Protein AF-A0A354RC88-F1 (afdb_monomer_lite)

Sequence (499 aa):
FDESSQEIVVHFLDHSRRLIETTRISVKNSQYEKLLQALDPWVTNQDKSIDALALQVFMEQLELGNSYEEGVNLALQKAILFARSFLTEVNLSSSLPSANTWKASNLVQEFSENPYAYEFGMMLARYGALGDKSSNNEKDSVVDIGLRIIDLLGGREKLNDQNHLNEILQQSAKPGDSFNGLVLDGELLGTRSANLSEEDAENLDLQVDRVVGLLGANVNISANAELDPSTLAESDTTQVFAIAAAKDVMIKGDLDFKNSQDSDQAIAIGAADDIHFRSKSVYDYFDSEFAGKYLDSVSDPIFLSESPHQPAQSPTPITITNNGSDFGIGSYDRLELIDLDISTKGNLAIGSLDELKILSTRFDESKEFSNENLESVLDLNTLSAGTDGQDDRVFLYAHNRIAANGLGFGKDVREIYMDAITIDLKNVKFPDASQVLLKSKDGYPTFGESARQIGKVNFIKNVYHGKDALNQSFFSNDPTMRNSNKSVDGTSAVRIRPH

Foldseek 3Di:
DDPVQQWDWDFDADPVRHTDDIDIGHLVRLPLVVLLVVCVPPDDPLLSNLLSLLSSLLSVCVVVVDADPVGPVVLSVLLSVVLCLFAAEAEAFAEQDPSQKDWLVVLLVSCLVRLCVQSNLLSLQVSLLLHPDPDVDPCPRSSNLSQVVCVLLPHSPPSNPSVSSVVVVQDDDAQQDGGNNDGRHLLSVQGHRDPDDPVRVVVVDDRFPIEMERHYQEYEYDAPGEYECLVVDDPPGQYEYEHEHSAEYEAQAAYEYDDPVLDQYEYEYEHSAEYYYNDPDPVVFFPPCCCVVAPVDPVNCCQQPLDDDATPDAGDAGEYEYAHAEYYYEYAAEYEAENYEYEYAAEYEYGYSAEYHADYNPFGSVDADALVCLVPGQPAHEYEHHDPPDAHEYHAGYAAEYGHARYEYDQNHAEYEYAYQEYGDHQYEAHQQHAYEYEHAVQAEDEASVGDDGRYYYNHYNYYYHRHDPDLQQFDPPPRSQFGPDDHPNGGSYGTYHD

Structure (mmCIF, N/CA/C/O backbone):
data_AF-A0A354RC88-F1
#
_entry.id   AF-A0A354RC88-F1
#
loop_
_atom_site.group_PDB
_atom_site.id
_atom_site.type_symbol
_atom_site.label_atom_id
_atom_site.label_alt_id
_atom_site.label_comp_id
_atom_site.label_asym_id
_atom_site.label_entity_id
_atom_site.label_seq_id
_atom_site.pdbx_PDB_ins_code
_atom_site.Cartn_x
_atom_site.Cartn_y
_atom_site.Cartn_z
_atom_site.occupancy
_atom_site.B_iso_or_equiv
_atom_site.auth_seq_id
_atom_site.auth_comp_id
_atom_site.auth_asym_id
_atom_site.auth_atom_id
_atom_site.pdbx_PDB_model_num
ATOM 1 N N . PHE A 1 1 ? -19.527 -11.555 36.142 1.00 83.75 1 PHE A N 1
ATOM 2 C CA . PHE A 1 1 ? -18.491 -12.474 36.648 1.00 83.75 1 PHE A CA 1
ATOM 3 C C . PHE A 1 1 ? -18.832 -12.839 38.082 1.00 83.75 1 PHE A C 1
ATOM 5 O O . PHE A 1 1 ? -19.175 -11.949 38.850 1.00 83.75 1 PHE A O 1
ATOM 12 N N . ASP A 1 2 ? -18.826 -14.125 38.406 1.00 84.62 2 ASP A N 1
ATOM 13 C CA . ASP A 1 2 ? -18.976 -14.641 39.763 1.00 84.62 2 ASP A CA 1
ATOM 14 C C . ASP A 1 2 ? -17.600 -15.102 40.255 1.00 84.62 2 ASP A C 1
ATOM 16 O O . ASP A 1 2 ? -17.079 -16.123 39.808 1.00 84.62 2 ASP A O 1
ATOM 20 N N . GLU A 1 3 ? -17.006 -14.327 41.163 1.00 81.12 3 GLU A N 1
ATOM 21 C CA . GLU A 1 3 ? -15.675 -14.588 41.725 1.00 81.12 3 GLU A CA 1
ATOM 22 C C . GLU A 1 3 ? -15.603 -15.912 42.492 1.00 81.12 3 GLU A C 1
ATOM 24 O O . GLU A 1 3 ? -14.545 -16.541 42.545 1.00 81.12 3 GLU A O 1
ATOM 29 N N . SER A 1 4 ? -16.717 -16.355 43.083 1.00 85.19 4 SER A N 1
ATOM 30 C CA . SER A 1 4 ? -16.740 -17.558 43.918 1.00 85.19 4 SER A CA 1
ATOM 31 C C . SER A 1 4 ? -16.666 -18.837 43.088 1.00 85.19 4 SER A C 1
ATOM 33 O O . SER A 1 4 ? -15.975 -19.785 43.461 1.00 85.19 4 SER A O 1
ATOM 35 N N . SER A 1 5 ? -17.356 -18.848 41.948 1.00 87.06 5 SER A N 1
ATOM 36 C CA . SER A 1 5 ? -17.386 -19.970 41.009 1.00 87.06 5 SER A CA 1
ATOM 37 C C . SER A 1 5 ? -16.371 -19.823 39.873 1.00 87.06 5 SER A C 1
ATOM 39 O O . SER A 1 5 ? -16.083 -20.808 39.195 1.00 87.06 5 SER A O 1
ATOM 41 N N . GLN A 1 6 ? -15.783 -18.632 39.697 1.00 88.31 6 GLN A N 1
ATOM 42 C CA . GLN A 1 6 ? -14.921 -18.280 38.564 1.00 88.31 6 GLN A CA 1
ATOM 43 C C . GLN A 1 6 ? -15.647 -18.486 37.220 1.00 88.31 6 GLN A C 1
ATOM 45 O O . GLN A 1 6 ? -15.114 -19.060 36.265 1.00 88.31 6 GLN A O 1
ATOM 50 N N . GLU A 1 7 ? -16.898 -18.022 37.154 1.00 88.88 7 GLU A N 1
ATOM 51 C CA . GLU A 1 7 ? -17.767 -18.158 35.982 1.00 88.88 7 GLU A CA 1
ATOM 52 C C . GLU A 1 7 ? -18.281 -16.799 35.486 1.00 88.88 7 GLU A C 1
ATOM 54 O O . GLU A 1 7 ? -18.626 -15.893 36.251 1.00 88.88 7 GLU A O 1
ATOM 59 N N . ILE A 1 8 ? -18.392 -16.655 34.168 1.00 86.50 8 ILE A N 1
ATOM 60 C CA . ILE A 1 8 ? -19.204 -15.619 33.540 1.00 86.50 8 ILE A CA 1
ATOM 61 C C . ILE A 1 8 ? -20.649 -16.107 33.501 1.00 86.50 8 ILE A C 1
ATOM 63 O O . ILE A 1 8 ? -20.954 -17.168 32.959 1.00 86.50 8 ILE A O 1
ATOM 67 N N . VAL A 1 9 ? -21.543 -15.310 34.084 1.00 87.62 9 VAL A N 1
ATOM 68 C CA . VAL A 1 9 ? -22.986 -15.543 34.062 1.00 87.62 9 VAL A CA 1
ATOM 69 C C . VAL A 1 9 ? -23.592 -14.607 33.022 1.00 87.62 9 VAL A C 1
ATOM 71 O O . VAL A 1 9 ? -23.559 -13.389 33.197 1.00 87.62 9 VAL A O 1
ATOM 74 N N . VAL A 1 10 ? -24.124 -15.174 31.944 1.00 84.38 10 VAL A N 1
ATOM 75 C CA . VAL A 1 10 ? -24.797 -14.448 30.862 1.00 84.38 10 VAL A CA 1
ATOM 76 C C . VAL A 1 10 ? -26.301 -14.570 31.068 1.00 84.38 10 VAL A C 1
ATOM 78 O O . VAL A 1 10 ? -26.840 -15.676 31.102 1.00 84.38 10 VAL A O 1
ATOM 81 N N . HIS A 1 11 ? -26.980 -13.435 31.221 1.00 86.25 11 HIS A N 1
ATOM 82 C CA . HIS A 1 11 ? -28.432 -13.367 31.365 1.00 86.25 11 HIS A CA 1
ATOM 83 C C . HIS A 1 11 ? -29.064 -12.868 30.067 1.00 86.25 11 HIS A C 1
ATOM 85 O O . HIS A 1 11 ? -28.794 -11.746 29.642 1.00 86.25 11 HIS A O 1
ATOM 91 N N . PHE A 1 12 ? -29.948 -13.669 29.477 1.00 82.62 12 PHE A N 1
ATOM 92 C CA . PHE A 1 12 ? -30.714 -13.278 28.297 1.00 82.62 12 PHE A CA 1
ATOM 93 C C . PHE A 1 12 ? -32.040 -12.671 28.730 1.00 82.62 12 PHE A C 1
ATOM 95 O O . PHE A 1 12 ? -32.811 -13.304 29.456 1.00 82.62 12 PHE A O 1
ATOM 102 N N . LEU A 1 13 ? -32.294 -11.436 28.306 1.00 84.00 13 LEU A N 1
ATOM 103 C CA . LEU A 1 13 ? -33.489 -10.681 28.666 1.00 84.00 13 LEU A CA 1
ATOM 104 C C . LEU A 1 13 ? -34.351 -10.419 27.425 1.00 84.00 13 LEU A C 1
ATOM 106 O O . LEU A 1 13 ? -33.822 -10.167 26.347 1.00 84.00 13 LEU A O 1
ATOM 110 N N . ASP A 1 14 ? -35.676 -10.425 27.580 1.00 82.06 14 ASP A N 1
ATOM 111 C CA . ASP A 1 14 ? -36.589 -9.965 26.528 1.00 82.06 14 ASP A CA 1
ATOM 112 C C . ASP A 1 14 ? -36.605 -8.425 26.406 1.00 82.06 14 ASP A C 1
ATOM 114 O O . ASP A 1 14 ? -36.020 -7.697 27.211 1.00 82.06 14 ASP A O 1
ATOM 118 N N . HIS A 1 15 ? -37.343 -7.897 25.422 1.00 81.69 15 HIS A N 1
ATOM 119 C CA . HIS A 1 15 ? -37.523 -6.450 25.220 1.00 81.69 15 HIS A CA 1
ATOM 120 C C . HIS A 1 15 ? -38.142 -5.724 26.434 1.00 81.69 15 HIS A C 1
ATOM 122 O O . HIS A 1 15 ? -38.008 -4.510 26.569 1.00 81.69 15 HIS A O 1
ATOM 128 N N . SER A 1 16 ? -38.818 -6.454 27.328 1.00 91.19 16 SER A N 1
ATOM 129 C CA . SER A 1 16 ? -39.379 -5.948 28.589 1.00 91.19 16 SER A CA 1
ATOM 130 C C . SER A 1 16 ? -38.426 -6.137 29.779 1.00 91.19 16 SER A C 1
ATOM 132 O O . SER A 1 16 ? -38.841 -5.950 30.925 1.00 91.19 16 SER A O 1
ATOM 134 N N . ARG A 1 17 ? -37.158 -6.493 29.522 1.00 85.69 17 ARG A N 1
ATOM 135 C CA . ARG A 1 17 ? -36.103 -6.788 30.506 1.00 85.69 17 ARG A CA 1
ATOM 136 C C . ARG A 1 17 ? -36.414 -7.970 31.428 1.00 85.69 17 ARG A C 1
ATOM 138 O O . ARG A 1 17 ? -35.896 -8.036 32.543 1.00 85.69 17 ARG A O 1
ATOM 145 N N . ARG A 1 18 ? -37.264 -8.905 31.002 1.00 88.94 18 ARG A N 1
ATOM 146 C CA . ARG A 1 18 ? -37.543 -10.130 31.764 1.00 88.94 18 ARG A CA 1
ATOM 147 C C . ARG A 1 18 ? -36.517 -11.193 31.419 1.00 88.94 18 ARG A C 1
ATOM 149 O O . ARG A 1 18 ? -36.231 -11.405 30.248 1.00 88.94 18 ARG A O 1
ATOM 156 N N . LEU A 1 19 ? -36.003 -11.871 32.442 1.00 89.19 19 LEU A N 1
ATOM 157 C CA . LEU A 1 19 ? -35.068 -12.977 32.273 1.00 89.19 19 LEU A CA 1
ATOM 158 C C . LEU A 1 19 ? -35.736 -14.138 31.529 1.00 89.19 19 LEU A C 1
ATOM 160 O O . LEU A 1 19 ? -36.736 -14.678 32.000 1.00 89.19 19 LEU A O 1
ATOM 164 N N . ILE A 1 20 ? -35.161 -14.507 30.389 1.00 88.19 20 ILE A N 1
ATOM 165 C CA . ILE A 1 20 ? -35.558 -15.656 29.571 1.00 88.19 20 ILE A CA 1
ATOM 166 C C . ILE A 1 20 ? -34.697 -16.862 29.945 1.00 88.19 20 ILE A C 1
ATOM 168 O O . ILE A 1 20 ? -35.215 -17.938 30.234 1.00 88.19 20 ILE A O 1
ATOM 172 N N . GLU A 1 21 ? -33.379 -16.671 29.953 1.00 86.31 21 GLU A N 1
ATOM 173 C CA . GLU A 1 21 ? -32.402 -17.750 30.062 1.00 86.31 21 GLU A CA 1
ATOM 174 C C . GLU A 1 21 ? -31.138 -17.268 30.782 1.00 86.31 21 GLU A C 1
ATOM 176 O O . GLU A 1 21 ? -30.843 -16.072 30.850 1.00 86.31 21 GLU A O 1
ATOM 181 N N . THR A 1 22 ? -30.398 -18.201 31.378 1.00 87.19 22 THR A N 1
ATOM 182 C CA . THR A 1 22 ? -29.088 -17.932 31.972 1.00 87.19 22 THR A CA 1
ATOM 183 C C . THR A 1 22 ? -28.100 -19.006 31.557 1.00 87.19 22 THR A C 1
ATOM 185 O O . THR A 1 22 ? -28.324 -20.184 31.832 1.00 87.19 22 THR A O 1
ATOM 188 N N . THR A 1 23 ? -26.978 -18.576 30.994 1.00 86.44 23 THR A N 1
ATOM 189 C CA . THR A 1 23 ? -25.844 -19.435 30.651 1.00 86.44 23 THR A CA 1
ATOM 190 C C . THR A 1 23 ? -24.679 -19.128 31.581 1.00 86.44 23 THR A C 1
ATOM 192 O O . THR A 1 23 ? -24.433 -17.974 31.930 1.00 86.44 23 THR A O 1
ATOM 195 N N . ARG A 1 24 ? -23.968 -20.170 32.015 1.00 88.50 24 ARG A N 1
ATOM 196 C CA . ARG A 1 24 ? -22.762 -20.060 32.841 1.00 88.50 24 ARG A CA 1
ATOM 197 C C . ARG A 1 24 ? -21.575 -20.623 32.084 1.00 88.50 24 ARG A C 1
ATOM 199 O O . ARG A 1 24 ? -21.666 -21.714 31.526 1.00 88.50 24 ARG A O 1
ATOM 206 N N . ILE A 1 25 ? -20.479 -19.875 32.066 1.00 88.44 25 ILE A N 1
ATOM 207 C CA . ILE A 1 25 ? -19.270 -20.220 31.323 1.00 88.44 25 ILE A CA 1
ATOM 208 C C . ILE A 1 25 ? -18.081 -20.059 32.262 1.00 88.44 25 ILE A C 1
ATOM 210 O O . ILE A 1 25 ? -17.818 -18.962 32.746 1.00 88.44 25 ILE A O 1
ATOM 214 N N . SER A 1 26 ? -17.353 -21.142 32.533 1.00 87.38 26 SER A N 1
ATOM 215 C CA . SER A 1 26 ? -16.105 -21.057 33.300 1.00 87.38 26 SER A CA 1
ATOM 216 C C . SER A 1 26 ? -15.091 -20.179 32.570 1.00 87.38 26 SER A C 1
ATOM 218 O O . SER A 1 26 ? -14.916 -20.346 31.362 1.00 87.38 26 SER A O 1
ATOM 220 N N . VAL A 1 27 ? -14.386 -19.299 33.294 1.00 86.38 27 VAL A N 1
ATOM 221 C CA . VAL A 1 27 ? -13.336 -18.433 32.712 1.00 86.38 27 VAL A CA 1
ATOM 222 C C . VAL A 1 27 ? -12.242 -19.228 31.993 1.00 86.38 27 VAL A C 1
ATOM 224 O O . VAL A 1 27 ? -11.744 -18.779 30.972 1.00 86.38 27 VAL A O 1
ATOM 227 N N . LYS A 1 28 ? -11.983 -20.469 32.429 1.00 86.88 28 LYS A N 1
ATOM 228 C CA . LYS A 1 28 ? -11.025 -21.404 31.806 1.00 86.88 28 LYS A CA 1
ATOM 229 C C . LYS A 1 28 ? -11.475 -21.968 30.455 1.00 86.88 28 LYS A C 1
ATOM 231 O O . LYS A 1 28 ? -10.770 -22.761 29.836 1.00 86.88 28 LYS A O 1
ATOM 236 N N . ASN A 1 29 ? -12.701 -21.667 30.034 1.00 85.00 29 ASN A N 1
ATOM 237 C CA . ASN A 1 29 ? -13.304 -22.168 28.805 1.00 85.00 29 ASN A CA 1
ATOM 238 C C . ASN A 1 29 ? -13.605 -21.008 27.844 1.00 85.00 29 ASN A C 1
ATOM 240 O O . ASN A 1 29 ? -14.717 -20.888 27.336 1.00 85.00 29 ASN A O 1
ATOM 244 N N . SER A 1 30 ? -12.603 -20.160 27.611 1.00 82.38 30 SER A N 1
ATOM 245 C CA . SER A 1 30 ? -12.662 -18.952 26.777 1.00 82.38 30 SER A CA 1
ATOM 246 C C . SER A 1 30 ? -12.591 -19.217 25.264 1.00 82.38 30 SER A C 1
ATOM 248 O O . SER A 1 30 ? -12.451 -18.286 24.481 1.00 82.38 30 SER A O 1
ATOM 250 N N . GLN A 1 31 ? -12.686 -20.473 24.813 1.00 85.69 31 GLN A N 1
ATOM 251 C CA . GLN A 1 31 ? -12.589 -20.806 23.387 1.00 85.69 31 GLN A CA 1
ATOM 252 C C . GLN A 1 31 ? -13.670 -20.078 22.574 1.00 85.69 31 GLN A C 1
ATOM 254 O O . GLN A 1 31 ? -14.860 -20.288 22.817 1.00 85.69 31 GLN A O 1
ATOM 259 N N . TYR A 1 32 ? -13.250 -19.290 21.578 1.00 83.88 32 TYR A N 1
ATOM 260 C CA . TYR A 1 32 ? -14.119 -18.426 20.770 1.00 83.88 32 TYR A CA 1
ATOM 261 C C . TYR A 1 32 ? -15.384 -19.132 20.258 1.00 83.88 32 TYR A C 1
ATOM 263 O O . TYR A 1 32 ? -16.492 -18.659 20.491 1.00 83.88 32 TYR A O 1
ATOM 271 N N . GLU A 1 33 ? -15.248 -20.326 19.674 1.00 83.19 33 GLU A N 1
ATOM 272 C CA . GLU A 1 33 ? -16.389 -21.077 19.126 1.00 83.19 33 GLU A CA 1
ATOM 273 C C . GLU A 1 33 ? -17.430 -21.484 20.171 1.00 83.19 33 GLU A C 1
ATOM 275 O O . GLU A 1 33 ? -18.628 -21.542 19.892 1.00 83.19 33 GLU A O 1
ATOM 280 N N . LYS A 1 34 ? -16.999 -21.742 21.408 1.00 83.38 34 LYS A N 1
ATOM 281 C CA . LYS A 1 34 ? -17.924 -22.044 22.506 1.00 83.38 34 LYS A CA 1
ATOM 282 C C . LYS A 1 34 ? -18.639 -20.793 22.992 1.00 83.38 34 LYS A C 1
ATOM 284 O O . LYS A 1 34 ? -19.800 -20.881 23.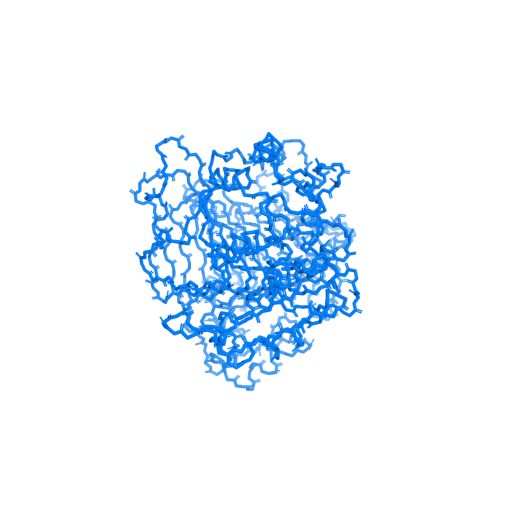382 1.00 83.38 34 LYS A O 1
ATOM 289 N N . LEU A 1 35 ? -17.962 -19.647 22.973 1.00 87.25 35 LEU A N 1
ATOM 290 C CA . LEU A 1 35 ? -18.565 -18.361 23.318 1.00 87.25 35 LEU A CA 1
ATOM 291 C C . LEU A 1 35 ? -19.572 -17.933 22.253 1.00 87.25 35 LEU A C 1
ATOM 293 O O . LEU A 1 35 ? -20.669 -17.509 22.607 1.00 87.25 35 LEU A O 1
ATOM 297 N N . LEU A 1 36 ? -19.258 -18.144 20.972 1.00 84.38 36 LEU A N 1
ATOM 298 C CA . LEU A 1 36 ? -20.222 -17.990 19.888 1.00 84.38 36 LEU A CA 1
ATOM 299 C C . LEU A 1 36 ? -21.459 -18.853 20.145 1.00 84.38 36 LEU A C 1
ATOM 301 O O . LEU A 1 36 ? -22.540 -18.286 20.251 1.00 84.38 36 LEU A O 1
ATOM 305 N N . GLN A 1 37 ? -21.296 -20.164 20.358 1.00 82.62 37 GLN A N 1
ATOM 306 C CA . GLN A 1 37 ? -22.407 -21.080 20.664 1.00 82.62 37 GLN A CA 1
ATOM 307 C C . GLN A 1 37 ? -23.213 -20.674 21.902 1.00 82.62 37 GLN A C 1
ATOM 309 O O . GLN A 1 37 ? -24.428 -20.855 21.940 1.00 82.62 37 GLN A O 1
ATOM 314 N N . ALA A 1 38 ? -22.561 -20.124 22.925 1.00 79.06 38 ALA A N 1
ATOM 315 C CA . ALA A 1 38 ? -23.246 -19.638 24.115 1.00 79.06 38 ALA A CA 1
ATOM 316 C C . ALA A 1 38 ? -24.101 -18.391 23.831 1.00 79.06 38 ALA A C 1
ATOM 318 O O . ALA A 1 38 ? -25.109 -18.194 24.507 1.00 79.06 38 ALA A O 1
ATOM 319 N N . LEU A 1 39 ? -23.715 -17.570 22.847 1.00 80.81 39 LEU A N 1
ATOM 320 C CA . LEU A 1 39 ? -24.436 -16.370 22.406 1.00 80.81 39 LEU A CA 1
ATOM 321 C C . LEU A 1 39 ? -25.401 -16.618 21.227 1.00 80.81 39 LEU A C 1
ATOM 323 O O . LEU A 1 39 ? -26.264 -15.774 20.978 1.00 80.81 39 LEU A O 1
ATOM 327 N N . ASP A 1 40 ? -25.287 -17.759 20.528 1.00 71.38 40 ASP A N 1
ATOM 328 C CA . ASP A 1 40 ? -26.089 -18.174 19.357 1.00 71.38 40 ASP A CA 1
ATOM 329 C C . ASP A 1 40 ? -27.579 -17.820 19.433 1.00 71.38 40 ASP A C 1
ATOM 331 O O . ASP A 1 40 ? -28.101 -17.302 18.444 1.00 71.38 40 ASP A O 1
ATOM 335 N N . PRO A 1 41 ? -28.299 -18.099 20.536 1.00 64.50 41 PRO A N 1
ATOM 336 C CA . PRO A 1 41 ? -29.749 -18.032 20.464 1.00 64.50 41 PRO A CA 1
ATOM 337 C C . PRO A 1 41 ? -30.329 -16.606 20.407 1.00 64.50 41 PRO A C 1
ATOM 339 O O . PRO A 1 41 ? -31.517 -16.479 20.110 1.00 64.50 41 PRO A O 1
ATOM 342 N N . TRP A 1 42 ? -29.550 -15.534 20.645 1.00 61.09 42 TRP A N 1
ATOM 343 C CA . TRP A 1 42 ? -30.149 -14.219 20.949 1.00 61.09 42 TRP A CA 1
ATOM 344 C C . TRP A 1 42 ? -29.409 -12.961 20.447 1.00 61.09 42 TRP A C 1
ATOM 346 O O . TRP A 1 42 ? -29.868 -11.856 20.739 1.00 61.09 42 TRP A O 1
ATOM 356 N N . VAL A 1 43 ? -28.317 -13.080 19.681 1.00 61.31 43 VAL A N 1
ATOM 357 C CA . VAL A 1 43 ? -27.547 -11.929 19.154 1.00 61.31 43 VAL A CA 1
ATOM 358 C C . VAL A 1 43 ? -27.524 -11.960 17.618 1.00 61.31 43 VAL A C 1
ATOM 360 O O . VAL A 1 43 ? -27.439 -13.033 17.024 1.00 61.31 43 VAL A O 1
ATOM 363 N N . THR A 1 44 ? -27.628 -10.804 16.946 1.00 58.72 44 THR A N 1
ATOM 364 C CA . THR A 1 44 ? -27.499 -10.747 15.474 1.00 58.72 44 THR A CA 1
ATOM 365 C C . THR A 1 44 ? -26.093 -11.187 15.040 1.00 58.72 44 THR A C 1
ATOM 367 O O . THR A 1 44 ? -25.138 -11.052 15.802 1.00 58.72 44 THR A O 1
ATOM 370 N N . ASN A 1 45 ? -25.934 -11.703 13.814 1.00 57.28 45 ASN A N 1
ATOM 371 C CA . ASN A 1 45 ? -24.658 -12.289 13.373 1.00 57.28 45 ASN A CA 1
ATOM 372 C C . ASN A 1 45 ? -23.448 -11.336 13.484 1.00 57.28 45 ASN A C 1
ATOM 374 O O . ASN A 1 45 ? -22.364 -11.810 13.799 1.00 57.28 45 ASN A O 1
ATOM 378 N N . GLN A 1 46 ? -23.611 -10.024 13.257 1.00 56.34 46 GLN A N 1
ATOM 379 C CA . GLN A 1 46 ? -22.508 -9.053 13.369 1.00 56.34 46 GLN A CA 1
ATOM 380 C C . GLN A 1 46 ? -22.187 -8.670 14.822 1.00 56.34 46 GLN A C 1
ATOM 382 O O . GLN A 1 46 ? -21.016 -8.626 15.192 1.00 56.34 46 GLN A O 1
ATOM 387 N N . ASP A 1 47 ? -23.202 -8.443 15.664 1.00 64.88 47 ASP A N 1
ATOM 388 C CA . ASP A 1 47 ? -23.000 -8.107 17.084 1.00 64.88 47 ASP A CA 1
ATOM 389 C C . ASP A 1 47 ? -22.335 -9.268 17.844 1.00 64.88 47 ASP A C 1
ATOM 391 O O . ASP A 1 47 ? -21.473 -9.075 18.700 1.00 64.88 47 ASP A O 1
ATOM 395 N N . LYS A 1 48 ? -22.685 -10.500 17.467 1.00 77.00 48 LYS A N 1
ATOM 396 C CA . LYS A 1 48 ? -22.266 -11.725 18.146 1.00 77.00 48 LYS A CA 1
ATOM 397 C C . LYS A 1 48 ? -20.759 -11.962 18.090 1.00 77.00 48 LYS A C 1
ATOM 399 O O . LYS A 1 48 ? -20.187 -12.428 19.071 1.00 77.00 48 LYS A O 1
ATOM 404 N N . SER A 1 49 ? -20.116 -11.653 16.965 1.00 77.94 49 SER A N 1
ATOM 405 C CA . SER A 1 49 ? -18.678 -11.880 16.801 1.00 77.94 49 SER A CA 1
ATOM 406 C C . SER A 1 49 ? -17.843 -10.964 17.690 1.00 77.94 49 SER A C 1
ATOM 408 O O . SER A 1 49 ? -16.913 -11.448 18.334 1.00 77.94 49 SER A O 1
ATOM 410 N N . ILE A 1 50 ? -18.193 -9.674 17.759 1.00 81.25 50 ILE A N 1
ATOM 411 C CA . ILE A 1 50 ? -17.507 -8.695 18.618 1.00 81.25 50 ILE A CA 1
ATOM 412 C C . ILE A 1 50 ? -17.786 -9.005 20.091 1.00 81.25 50 ILE A C 1
ATOM 414 O O . ILE A 1 50 ? -16.857 -9.008 20.897 1.00 81.25 50 ILE A O 1
ATOM 418 N N . ASP A 1 51 ? -19.034 -9.325 20.443 1.00 84.88 51 ASP A N 1
ATOM 419 C CA . ASP A 1 51 ? -19.417 -9.623 21.825 1.00 84.88 51 ASP A CA 1
ATOM 420 C C . ASP A 1 51 ? -18.743 -10.916 22.335 1.00 84.88 51 ASP A C 1
ATOM 422 O O . ASP A 1 51 ? -18.215 -10.943 23.450 1.00 84.88 51 ASP A O 1
ATOM 426 N N . ALA A 1 52 ? -18.685 -11.975 21.513 1.00 86.06 52 ALA A N 1
ATOM 427 C CA . ALA A 1 52 ? -17.962 -13.211 21.837 1.00 86.06 52 ALA A CA 1
ATOM 428 C C . ALA A 1 52 ? -16.459 -12.966 22.006 1.00 86.06 52 ALA A C 1
ATOM 430 O O . ALA A 1 52 ? -15.835 -13.530 22.907 1.00 86.06 52 ALA A O 1
ATOM 431 N N . LEU A 1 53 ? -15.880 -12.113 21.160 1.00 87.25 53 LEU A N 1
ATOM 432 C CA . LEU A 1 53 ? -14.461 -11.798 21.220 1.00 87.25 53 LEU A CA 1
ATOM 433 C C . LEU A 1 53 ? -14.109 -10.969 22.456 1.00 87.25 53 LEU A C 1
ATOM 435 O O . LEU A 1 53 ? -13.118 -11.243 23.130 1.00 87.25 53 LEU A O 1
ATOM 439 N N . ALA A 1 54 ? -14.945 -9.991 22.792 1.00 88.06 54 ALA A N 1
ATOM 440 C CA . ALA A 1 54 ? -14.796 -9.225 24.017 1.00 88.06 54 ALA A CA 1
ATOM 441 C C . ALA A 1 54 ? -14.868 -10.148 25.242 1.00 88.06 54 ALA A C 1
ATOM 443 O O . ALA A 1 54 ? -14.000 -10.092 26.112 1.00 88.06 54 ALA A O 1
ATOM 444 N N . LEU A 1 55 ? -15.852 -11.057 25.285 1.00 88.62 55 LEU A N 1
ATOM 445 C CA . LEU A 1 55 ? -15.948 -12.059 26.349 1.00 88.62 55 LEU A CA 1
ATOM 446 C C . LEU A 1 55 ? -14.679 -12.904 26.444 1.00 88.62 55 LEU A C 1
ATOM 448 O O . LEU A 1 55 ? -14.171 -13.094 27.546 1.00 88.62 55 LEU A O 1
ATOM 452 N N . GLN A 1 56 ? -14.152 -13.365 25.309 1.00 90.25 56 GLN A N 1
ATOM 453 C CA . GLN A 1 56 ? -12.912 -14.131 25.269 1.00 90.25 56 GLN A CA 1
ATOM 454 C C . GLN A 1 56 ? -11.752 -13.359 25.903 1.00 90.25 56 GLN A C 1
ATOM 456 O O . GLN A 1 56 ? -11.114 -13.869 26.823 1.00 90.25 56 GLN A O 1
ATOM 461 N N . VAL A 1 57 ? -11.500 -12.132 25.432 1.00 90.00 57 VAL A N 1
ATOM 462 C CA . VAL A 1 57 ? -10.397 -11.287 25.912 1.00 90.00 57 VAL A CA 1
ATOM 463 C C . VAL A 1 57 ? -10.503 -11.089 27.422 1.00 90.00 57 VAL A C 1
ATOM 465 O O . VAL A 1 57 ? -9.552 -11.374 28.147 1.00 90.00 57 VAL A O 1
ATOM 468 N N . PHE A 1 58 ? -11.671 -10.686 27.923 1.00 91.12 58 PHE A N 1
ATOM 469 C CA . PHE A 1 58 ? -11.865 -10.444 29.354 1.00 91.12 58 PHE A CA 1
ATOM 470 C C . PHE A 1 58 ? -11.776 -11.722 30.198 1.00 91.12 58 PHE A C 1
ATOM 472 O O . PHE A 1 58 ? -11.228 -11.684 31.298 1.00 91.12 58 PHE A O 1
ATOM 479 N N . MET A 1 59 ? -12.277 -12.861 29.711 1.00 90.25 59 MET A N 1
ATOM 480 C CA . MET A 1 59 ? -12.164 -14.141 30.422 1.00 90.25 59 MET A CA 1
ATOM 481 C C . MET A 1 59 ? -10.707 -14.568 30.602 1.00 90.25 59 MET A C 1
ATOM 483 O O . MET A 1 59 ? -10.334 -15.000 31.690 1.00 90.25 59 MET A O 1
ATOM 487 N N . GLU A 1 60 ? -9.880 -14.404 29.574 1.00 89.50 60 GLU A N 1
ATOM 488 C CA . GLU A 1 60 ? -8.453 -14.724 29.652 1.00 89.50 60 GLU A CA 1
ATOM 489 C C . GLU A 1 60 ? -7.706 -13.768 30.587 1.00 89.50 60 GLU A C 1
ATOM 491 O O . GLU A 1 60 ? -6.884 -14.207 31.388 1.00 89.50 60 GLU A O 1
ATOM 496 N N . GLN A 1 61 ? -8.031 -12.471 30.562 1.00 89.31 61 GLN A N 1
ATOM 497 C CA . GLN A 1 61 ? -7.439 -11.521 31.509 1.00 89.31 61 GLN A CA 1
ATOM 498 C C . GLN A 1 61 ? -7.812 -11.848 32.961 1.00 89.31 61 GLN A C 1
ATOM 500 O O . GLN A 1 61 ? -6.955 -11.748 33.842 1.00 89.31 61 GLN A O 1
ATOM 505 N N . LEU A 1 62 ? -9.052 -12.281 33.212 1.00 89.38 62 LEU A N 1
ATOM 506 C CA . LEU A 1 62 ? -9.486 -12.761 34.528 1.00 89.38 62 LEU A CA 1
ATOM 507 C C . LEU A 1 62 ? -8.753 -14.040 34.946 1.00 89.38 62 LEU A C 1
ATOM 509 O O . LEU A 1 62 ? -8.356 -14.159 36.103 1.00 89.38 62 LEU A O 1
ATOM 513 N N . GLU A 1 63 ? -8.534 -14.981 34.023 1.00 88.19 63 GLU A N 1
ATOM 514 C CA . GLU A 1 63 ? -7.754 -16.196 34.292 1.00 88.19 63 GLU A CA 1
ATOM 515 C C . GLU A 1 63 ? -6.294 -15.878 34.655 1.00 88.19 63 GLU A C 1
ATOM 517 O O . GLU A 1 63 ? -5.721 -16.530 35.530 1.00 88.19 63 GLU A O 1
ATOM 522 N N . LEU A 1 64 ? -5.722 -14.826 34.060 1.00 88.19 64 LEU A N 1
ATOM 523 C CA . LEU A 1 64 ? -4.403 -14.286 34.413 1.00 88.19 64 LEU A CA 1
ATOM 524 C C . LEU A 1 64 ? -4.385 -13.519 35.751 1.00 88.19 64 LEU A C 1
ATOM 526 O O . LEU A 1 64 ? -3.322 -13.089 36.195 1.00 88.19 64 LEU A O 1
ATOM 530 N N . GLY A 1 65 ? -5.534 -13.365 36.417 1.00 86.81 65 GLY A N 1
ATOM 531 C CA . GLY A 1 65 ? -5.653 -12.719 37.724 1.00 86.81 65 GLY A CA 1
ATOM 532 C C . GLY A 1 65 ? -5.833 -11.201 37.675 1.00 86.81 65 GLY A C 1
ATOM 533 O O . GLY A 1 65 ? -5.728 -10.548 38.715 1.00 86.81 65 GLY A O 1
ATOM 534 N N . ASN A 1 66 ? -6.113 -10.626 36.502 1.00 87.12 66 ASN A N 1
ATOM 535 C CA . ASN A 1 66 ? -6.420 -9.203 36.400 1.00 87.12 66 ASN A CA 1
ATOM 536 C C . ASN A 1 66 ? -7.780 -8.893 37.033 1.00 87.12 66 ASN A C 1
ATOM 538 O O . ASN A 1 66 ? -8.710 -9.698 36.994 1.00 87.12 66 ASN A O 1
ATOM 542 N N . SER A 1 67 ? -7.902 -7.692 37.592 1.00 82.88 67 SER A N 1
ATOM 543 C CA . SER A 1 67 ? -9.141 -7.196 38.190 1.00 82.88 67 SER A CA 1
ATOM 544 C C . SER A 1 67 ? -9.542 -5.861 37.568 1.00 82.88 67 SER A C 1
ATOM 546 O O . SER A 1 67 ? -8.728 -5.182 36.944 1.00 82.88 67 SER A O 1
ATOM 548 N N . TYR A 1 68 ? -10.818 -5.509 37.718 1.00 84.56 68 TYR A N 1
ATOM 549 C CA . TYR A 1 68 ? -11.424 -4.337 37.096 1.00 84.56 68 TYR A CA 1
ATOM 550 C C . TYR A 1 68 ? -12.131 -3.527 38.179 1.00 84.56 68 TYR A C 1
ATOM 552 O O . TYR A 1 68 ? -13.125 -4.000 38.728 1.00 84.56 68 TYR A O 1
ATOM 560 N N . GLU A 1 69 ? -11.628 -2.328 38.489 1.00 77.38 69 GLU A N 1
ATOM 561 C CA . GLU A 1 69 ? -12.118 -1.507 39.612 1.00 77.38 69 GLU A CA 1
ATOM 562 C C . GLU A 1 69 ? -13.616 -1.186 39.512 1.00 77.38 69 GLU A C 1
ATOM 564 O O . GLU A 1 69 ? -14.349 -1.294 40.493 1.00 77.38 69 GLU A O 1
ATOM 569 N N . GLU A 1 70 ? -14.094 -0.865 38.309 1.00 79.25 70 GLU A N 1
ATOM 570 C CA . GLU A 1 70 ? -15.514 -0.604 38.037 1.00 79.25 70 GLU A CA 1
ATOM 571 C C . GLU A 1 70 ? -16.343 -1.882 37.782 1.00 79.25 70 GLU A C 1
ATOM 573 O O . GLU A 1 70 ? -17.550 -1.829 37.527 1.00 79.25 70 GLU A O 1
ATOM 578 N N . GLY A 1 71 ? -15.702 -3.049 37.855 1.00 84.12 71 GLY A N 1
ATOM 579 C CA . GLY A 1 71 ? -16.284 -4.352 37.573 1.00 84.12 71 GLY A CA 1
ATOM 580 C C . GLY A 1 71 ? -16.218 -4.759 36.097 1.00 84.12 71 GLY A C 1
ATOM 581 O O . GLY A 1 71 ? -16.341 -3.953 35.176 1.00 84.12 71 GLY A O 1
ATOM 582 N N . VAL A 1 72 ? -16.090 -6.071 35.878 1.00 83.06 72 VAL A N 1
ATOM 583 C CA . VAL A 1 72 ? -15.932 -6.699 34.550 1.00 83.06 72 VAL A CA 1
ATOM 584 C C . VAL A 1 72 ? -17.039 -6.303 33.574 1.00 83.06 72 VAL A C 1
ATOM 586 O O . VAL A 1 72 ? -16.775 -6.103 32.398 1.00 83.06 72 VAL A O 1
ATOM 589 N N . ASN A 1 73 ? -18.284 -6.185 34.041 1.00 82.31 73 ASN A N 1
ATOM 590 C CA . ASN A 1 73 ? -19.416 -5.907 33.156 1.00 82.31 73 ASN A CA 1
ATOM 591 C C . ASN A 1 73 ? -19.331 -4.505 32.536 1.00 82.31 73 ASN A C 1
ATOM 593 O O . ASN A 1 73 ? -19.574 -4.357 31.341 1.00 82.31 73 ASN A O 1
ATOM 597 N N . LEU A 1 74 ? -18.997 -3.490 33.341 1.00 83.75 74 LEU A N 1
ATOM 598 C CA . LEU A 1 74 ? -18.859 -2.121 32.846 1.00 83.75 74 LEU A CA 1
ATOM 599 C C . LEU A 1 74 ? -17.622 -2.003 31.953 1.00 83.75 74 LEU A C 1
ATOM 601 O O . LEU A 1 74 ? -17.686 -1.371 30.900 1.00 83.75 74 LEU A O 1
ATOM 605 N N . ALA A 1 75 ? -16.542 -2.691 32.325 1.00 84.88 75 ALA A N 1
ATOM 606 C CA . ALA A 1 75 ? -15.330 -2.737 31.527 1.00 84.88 75 ALA A CA 1
ATOM 607 C C . ALA A 1 75 ? -15.547 -3.352 30.140 1.00 84.88 75 ALA A C 1
ATOM 609 O O . ALA A 1 75 ? -15.224 -2.744 29.120 1.00 84.88 75 ALA A O 1
ATOM 610 N N . LEU A 1 76 ? -16.199 -4.513 30.106 1.00 84.69 76 LEU A N 1
ATOM 611 C CA . LEU A 1 76 ? -16.587 -5.200 28.882 1.00 84.69 76 LEU A CA 1
ATOM 612 C C . LEU A 1 76 ? -17.497 -4.321 28.014 1.00 84.69 76 LEU A C 1
ATOM 614 O O . LEU A 1 76 ? -17.268 -4.193 26.815 1.00 84.69 76 LEU A O 1
ATOM 618 N N . GLN A 1 77 ? -18.505 -3.676 28.611 1.00 83.62 77 GLN A N 1
ATOM 619 C CA . GLN A 1 77 ? -19.417 -2.791 27.884 1.00 83.62 77 GLN A CA 1
ATOM 620 C C . GLN A 1 77 ? -18.676 -1.605 27.249 1.00 83.62 77 GLN A C 1
ATOM 622 O O . GLN A 1 77 ? -18.915 -1.298 26.080 1.00 83.62 77 GLN A O 1
ATOM 627 N N . LYS A 1 78 ? -17.782 -0.952 28.000 1.00 83.44 78 LYS A N 1
ATOM 628 C CA . LYS A 1 78 ? -16.961 0.164 27.512 1.00 83.44 78 LYS A CA 1
ATOM 629 C C . LYS A 1 78 ? -16.058 -0.275 26.352 1.00 83.44 78 LYS A C 1
ATOM 631 O O . LYS A 1 78 ? -16.044 0.392 25.320 1.00 83.44 78 LYS A O 1
ATOM 636 N N . ALA A 1 79 ? -15.378 -1.417 26.478 1.00 83.38 79 ALA A N 1
ATOM 637 C CA . ALA A 1 79 ? -14.518 -1.961 25.425 1.00 83.38 79 ALA A CA 1
ATOM 638 C C . ALA A 1 79 ? -15.302 -2.332 24.153 1.00 83.38 79 ALA A C 1
ATOM 640 O O . ALA A 1 79 ? -14.883 -1.978 23.054 1.00 83.38 79 ALA A O 1
ATOM 641 N N . ILE A 1 80 ? -16.470 -2.975 24.286 1.00 82.25 80 ILE A N 1
ATOM 642 C CA . ILE A 1 80 ? -17.334 -3.333 23.147 1.00 82.25 80 ILE A CA 1
ATOM 643 C C . ILE A 1 80 ? -17.835 -2.086 22.415 1.00 82.25 80 ILE A C 1
ATOM 645 O O . ILE A 1 80 ? -17.763 -2.028 21.188 1.00 82.25 80 ILE A O 1
ATOM 649 N N . LEU A 1 81 ? -18.362 -1.096 23.146 1.00 80.88 81 LEU A N 1
ATOM 650 C CA . LEU A 1 81 ? -18.877 0.137 22.543 1.00 80.88 81 LEU A CA 1
ATOM 651 C C . LEU A 1 81 ? -17.790 0.861 21.749 1.00 80.88 81 LEU A C 1
ATOM 653 O O . LEU A 1 81 ? -18.039 1.309 20.630 1.00 80.88 81 LEU A O 1
ATOM 657 N N . PHE A 1 82 ? -16.583 0.921 22.306 1.00 80.88 82 PHE A N 1
ATOM 658 C CA . PHE A 1 82 ? -15.448 1.530 21.637 1.00 80.88 82 PHE A CA 1
ATOM 659 C C . PHE A 1 82 ? -15.014 0.717 20.408 1.00 80.88 82 PHE A C 1
ATOM 661 O O . PHE A 1 82 ? -14.975 1.255 19.303 1.00 80.88 82 PHE A O 1
ATOM 668 N N . ALA A 1 83 ? -14.824 -0.600 20.554 1.00 81.75 83 ALA A N 1
ATOM 669 C CA . ALA A 1 83 ? -14.444 -1.504 19.468 1.00 81.75 83 ALA A CA 1
ATOM 670 C C . ALA A 1 83 ? -15.408 -1.462 18.277 1.00 81.75 83 ALA A C 1
ATOM 672 O O . ALA A 1 83 ? -14.969 -1.473 17.129 1.00 81.75 83 ALA A O 1
ATOM 673 N N . ARG A 1 84 ? -16.717 -1.334 18.521 1.00 81.31 84 ARG A N 1
ATOM 674 C CA . ARG A 1 84 ? -17.722 -1.196 17.455 1.00 81.31 84 ARG A CA 1
ATOM 675 C C . ARG A 1 84 ? -17.473 0.013 16.552 1.00 81.31 84 ARG A C 1
ATOM 677 O O . ARG A 1 84 ? -17.804 -0.062 15.381 1.00 81.31 84 ARG A O 1
ATOM 684 N N . SER A 1 85 ? -16.846 1.082 17.042 1.00 77.38 85 SER A N 1
ATOM 685 C CA . SER A 1 85 ? -16.532 2.257 16.211 1.00 77.38 85 SER A CA 1
ATOM 686 C C . SER A 1 85 ? -15.411 1.993 15.193 1.00 77.38 85 SER A C 1
ATOM 688 O O . SER A 1 85 ? -15.309 2.704 14.198 1.00 77.38 85 SER A O 1
ATOM 690 N N . PHE A 1 86 ? -14.594 0.960 15.429 1.00 81.12 86 PHE A N 1
ATOM 691 C CA . PHE A 1 86 ? -13.432 0.584 14.615 1.00 81.12 86 PHE A CA 1
ATOM 692 C C . PHE A 1 86 ? -13.662 -0.711 13.831 1.00 81.12 86 PHE A C 1
ATOM 694 O O . PHE A 1 86 ? -13.039 -0.920 12.801 1.00 81.12 86 PHE A O 1
ATOM 701 N N . LEU A 1 87 ? -14.544 -1.591 14.313 1.00 81.75 87 LEU A N 1
ATOM 702 C CA . LEU A 1 87 ? -14.754 -2.939 13.774 1.00 81.75 87 LEU A CA 1
ATOM 703 C C . LEU A 1 87 ? -16.023 -3.078 12.919 1.00 81.75 87 LEU A C 1
ATOM 705 O O . LEU A 1 87 ? -16.411 -4.188 12.545 1.00 81.75 87 LEU A O 1
ATOM 709 N N . THR A 1 88 ? -16.675 -1.966 12.584 1.00 83.88 88 THR A N 1
ATOM 710 C CA . THR A 1 88 ? -17.806 -1.936 11.647 1.00 83.88 88 THR A CA 1
ATOM 711 C C . THR A 1 88 ? -17.369 -1.551 10.245 1.00 83.88 88 THR A C 1
ATOM 713 O O . THR A 1 88 ? -16.407 -0.810 10.061 1.00 83.88 88 THR A O 1
ATOM 716 N N . GLU A 1 89 ? -18.110 -2.014 9.247 1.00 89.00 89 GLU A N 1
ATOM 717 C CA . GLU A 1 89 ? -17.931 -1.575 7.867 1.00 89.00 89 GLU A CA 1
ATOM 718 C C . GLU A 1 89 ? -18.271 -0.085 7.699 1.00 89.00 89 GLU A C 1
ATOM 720 O O . GLU A 1 89 ? -19.293 0.389 8.201 1.00 89.00 89 GLU A O 1
ATOM 725 N N . VAL A 1 90 ? -17.441 0.634 6.942 1.00 92.94 90 VAL A N 1
ATOM 726 C CA . VAL A 1 90 ? -17.645 2.039 6.585 1.00 92.94 90 VAL A CA 1
ATOM 727 C C . VAL A 1 90 ? -17.779 2.163 5.075 1.00 92.94 90 VAL A C 1
ATOM 729 O O . VAL A 1 90 ? -16.957 1.656 4.320 1.00 92.94 90 VAL A O 1
ATOM 732 N N . ASN A 1 91 ? -18.816 2.865 4.625 1.00 94.50 91 ASN A N 1
ATOM 733 C CA . ASN A 1 91 ? -19.067 3.117 3.211 1.00 94.50 91 ASN A CA 1
ATOM 734 C C . ASN A 1 91 ? -18.894 4.611 2.915 1.00 94.50 91 ASN A C 1
ATOM 736 O O . ASN A 1 91 ? -19.588 5.445 3.498 1.00 94.50 91 ASN A O 1
ATOM 740 N N . LEU A 1 92 ? -17.984 4.944 1.999 1.00 95.00 92 LEU A N 1
ATOM 741 C CA . LEU A 1 92 ? -17.674 6.307 1.574 1.00 95.00 92 LEU A CA 1
ATOM 742 C C . LEU A 1 92 ? -18.198 6.562 0.161 1.00 95.00 92 LEU A C 1
ATOM 744 O O . LEU A 1 92 ? -18.145 5.700 -0.717 1.00 95.00 92 LEU A O 1
ATOM 748 N N . SER A 1 93 ? -18.709 7.769 -0.057 1.00 88.81 93 SER A N 1
ATOM 749 C CA . SER A 1 93 ? -19.094 8.271 -1.381 1.00 88.81 93 SER A CA 1
ATOM 750 C C . SER A 1 93 ? -18.579 9.694 -1.561 1.00 88.81 93 SER A C 1
ATOM 752 O O . SER A 1 93 ? -17.546 9.881 -2.182 1.00 88.81 93 SER A O 1
ATOM 754 N N . SER A 1 94 ? -19.216 10.689 -0.947 1.00 86.88 94 SER A N 1
ATOM 755 C CA . SER A 1 94 ? -18.765 12.091 -1.041 1.00 86.88 94 SER A CA 1
ATOM 756 C C . SER A 1 94 ? -18.807 12.831 0.297 1.00 86.88 94 SER A C 1
ATOM 758 O O . SER A 1 94 ? -18.954 14.048 0.355 1.00 86.88 94 SER A O 1
ATOM 760 N N . SER A 1 95 ? -18.757 12.091 1.405 1.00 86.75 95 SER A N 1
ATOM 761 C CA . SER A 1 95 ? -18.787 12.656 2.753 1.00 86.75 95 SER A CA 1
ATOM 762 C C . SER A 1 95 ? -17.965 11.814 3.713 1.00 86.75 95 SER A C 1
ATOM 764 O O . SER A 1 95 ? -17.994 10.585 3.630 1.00 86.75 95 SER A O 1
ATOM 766 N N . LEU A 1 96 ? -17.315 12.478 4.666 1.00 88.56 96 LEU A N 1
ATOM 767 C CA . LEU A 1 96 ? -16.589 11.841 5.758 1.00 88.56 96 LEU A CA 1
ATOM 768 C C . LEU A 1 96 ? -17.532 11.663 6.967 1.00 88.56 96 LEU A C 1
ATOM 770 O O . LEU A 1 96 ? -17.950 12.662 7.558 1.00 88.56 96 LEU A O 1
ATOM 774 N N . PRO A 1 97 ? -17.939 10.429 7.327 1.00 88.31 97 PRO A N 1
ATOM 775 C CA . PRO A 1 97 ? -18.823 10.184 8.463 1.00 88.31 97 PRO A CA 1
ATOM 776 C C . PRO A 1 97 ? -18.135 10.537 9.787 1.00 88.31 97 PRO A C 1
ATOM 778 O O . PRO A 1 97 ? -17.138 9.925 10.172 1.00 88.31 97 PRO A O 1
ATOM 781 N N . SER A 1 98 ? -18.712 11.480 10.536 1.00 85.19 98 SER A N 1
ATOM 782 C CA . SER A 1 98 ? -18.181 11.913 11.838 1.00 85.19 98 SER A CA 1
ATOM 783 C C . SER A 1 98 ? -18.125 10.789 12.876 1.00 85.19 98 SER A C 1
ATOM 785 O O . SER A 1 98 ? -17.218 10.776 13.696 1.00 85.19 98 SER A O 1
ATOM 787 N N . ALA A 1 99 ? -19.047 9.822 12.813 1.00 84.62 99 ALA A N 1
ATOM 788 C CA . ALA A 1 99 ? -19.089 8.673 13.724 1.00 84.62 99 ALA A CA 1
ATOM 789 C C . ALA A 1 99 ? -17.847 7.766 13.631 1.00 84.62 99 ALA A C 1
ATOM 791 O O . ALA A 1 99 ? -17.533 7.058 14.583 1.00 84.62 99 ALA A O 1
ATOM 792 N N . ASN A 1 100 ? -17.140 7.801 12.499 1.00 87.88 100 ASN A N 1
ATOM 793 C CA . ASN A 1 100 ? -15.952 6.988 12.237 1.00 87.88 100 ASN A CA 1
ATOM 794 C C . ASN A 1 100 ? -14.685 7.835 12.092 1.00 87.88 100 ASN A C 1
ATOM 796 O O . ASN A 1 100 ? -13.627 7.286 11.803 1.00 87.88 100 ASN A O 1
ATOM 800 N N . THR A 1 101 ? -14.785 9.154 12.271 1.00 88.94 101 THR A N 1
ATOM 801 C CA . THR A 1 101 ? -13.669 10.088 12.107 1.00 88.94 101 THR A CA 1
ATOM 802 C C . THR A 1 101 ? -13.154 10.518 13.476 1.00 88.94 101 THR A C 1
ATOM 804 O O . THR A 1 101 ? -13.855 11.186 14.233 1.00 88.94 101 THR A O 1
ATOM 807 N N . TRP A 1 102 ? -11.911 10.162 13.780 1.00 87.25 102 TRP A N 1
ATOM 808 C CA . TRP A 1 102 ? -11.285 10.320 15.088 1.00 87.25 102 TRP A CA 1
ATOM 809 C C . TRP A 1 102 ? -10.045 11.203 14.997 1.00 87.25 102 TRP A C 1
ATOM 811 O O . TRP A 1 102 ? -9.245 11.062 14.079 1.00 87.25 102 TRP A O 1
ATOM 821 N N . LYS A 1 103 ? -9.851 12.096 15.971 1.00 87.75 103 LYS A N 1
ATOM 822 C CA . LYS A 1 103 ? -8.567 12.782 16.176 1.00 87.75 103 LYS A CA 1
ATOM 823 C C . LYS A 1 103 ? -7.713 11.929 17.113 1.00 87.75 103 LYS A C 1
ATOM 825 O O . LYS A 1 103 ? -8.239 11.441 18.112 1.00 87.75 103 LYS A O 1
ATOM 830 N N . ALA A 1 104 ? -6.415 11.800 16.848 1.00 81.62 104 ALA A N 1
ATOM 831 C CA . ALA A 1 104 ? -5.513 11.056 17.734 1.00 81.62 104 ALA A CA 1
ATOM 832 C C . ALA A 1 104 ? -5.516 11.604 19.176 1.00 81.62 104 ALA A C 1
ATOM 834 O O . ALA A 1 104 ? -5.499 10.835 20.132 1.00 81.62 104 ALA A O 1
ATOM 835 N N . SER A 1 105 ? -5.657 12.923 19.347 1.00 79.38 105 SER A N 1
ATOM 836 C CA . SER A 1 105 ? -5.797 13.558 20.664 1.00 79.38 105 SER A CA 1
ATOM 837 C C . SER A 1 105 ? -7.041 13.108 21.437 1.00 79.38 105 SER A C 1
ATOM 839 O O . SER A 1 105 ? -6.989 13.006 22.661 1.00 79.38 105 SER A O 1
ATOM 841 N N . ASN A 1 106 ? -8.139 12.776 20.748 1.00 82.44 106 ASN A N 1
ATOM 842 C CA . ASN A 1 106 ? -9.328 12.233 21.404 1.00 82.44 106 ASN A CA 1
ATOM 843 C C . ASN A 1 106 ? -9.028 10.852 22.006 1.00 82.44 106 ASN A C 1
ATOM 845 O O . ASN A 1 106 ? -9.537 10.542 23.075 1.00 82.44 106 ASN A O 1
ATOM 849 N N . LEU A 1 107 ? -8.171 10.044 21.366 1.00 78.81 107 LEU A N 1
ATOM 850 C CA . LEU A 1 107 ? -7.806 8.712 21.865 1.00 78.81 107 LEU A CA 1
ATOM 851 C C . LEU A 1 107 ? -7.040 8.780 23.189 1.00 78.81 107 LEU A C 1
ATOM 853 O O . LEU A 1 107 ? -7.237 7.918 24.038 1.00 78.81 107 LEU A O 1
ATOM 857 N N . VAL A 1 108 ? -6.215 9.813 23.399 1.00 81.00 108 VAL A N 1
ATOM 858 C CA . VAL A 1 108 ? -5.531 10.022 24.689 1.00 81.00 108 VAL A CA 1
ATOM 859 C C . VAL A 1 108 ? -6.541 10.198 25.808 1.00 81.00 108 VAL A C 1
ATOM 861 O O . VAL A 1 108 ? -6.435 9.545 26.845 1.00 81.00 108 VAL A O 1
ATOM 864 N N . GLN A 1 109 ? -7.515 11.085 25.596 1.00 80.06 109 GLN A N 1
ATOM 865 C CA . GLN A 1 109 ? -8.549 11.340 26.586 1.00 80.06 109 GLN A CA 1
ATOM 866 C C . GLN A 1 109 ? -9.368 10.070 26.831 1.00 80.06 109 GLN A C 1
ATOM 868 O O . GLN A 1 109 ? -9.486 9.651 27.981 1.00 80.06 109 GLN A O 1
ATOM 873 N N . GLU A 1 110 ? -9.836 9.417 25.764 1.00 80.69 110 GLU A N 1
ATOM 874 C CA . GLU A 1 110 ? -10.599 8.170 25.855 1.00 80.69 110 GLU A CA 1
ATOM 875 C C . GLU A 1 110 ? -9.844 7.107 26.656 1.00 80.69 110 GLU A C 1
ATOM 877 O O . GLU A 1 110 ? -10.389 6.581 27.617 1.00 80.69 110 GLU A O 1
ATOM 882 N N . PHE A 1 111 ? -8.576 6.826 26.351 1.00 78.56 111 PHE A N 1
ATOM 883 C CA . PHE A 1 111 ? -7.815 5.792 27.061 1.00 78.56 111 PHE A CA 1
ATOM 884 C C . PHE A 1 111 ? -7.405 6.180 28.486 1.00 78.56 111 PHE A C 1
ATOM 886 O O . PHE A 1 111 ? -7.260 5.301 29.336 1.00 78.56 111 PHE A O 1
ATOM 893 N N . SER A 1 112 ? -7.287 7.476 28.783 1.00 75.69 112 SER A N 1
ATOM 894 C CA . SER A 1 112 ? -7.076 7.949 30.157 1.00 75.69 112 SER A CA 1
ATOM 895 C C . SER A 1 112 ? -8.335 7.849 31.030 1.00 75.69 112 SER A C 1
ATOM 897 O O . SER A 1 112 ? -8.242 7.573 32.225 1.00 75.69 112 SER A O 1
ATOM 899 N N . GLU A 1 113 ? -9.522 8.036 30.444 1.00 74.31 113 GLU A N 1
ATOM 900 C CA . GLU A 1 113 ? -10.818 7.948 31.136 1.00 74.31 113 GLU A CA 1
ATOM 901 C C . GLU A 1 113 ? -11.403 6.521 31.109 1.00 74.31 113 GLU A C 1
ATOM 903 O O . GLU A 1 113 ? -12.285 6.169 31.902 1.00 74.31 113 GLU A O 1
ATOM 908 N N . ASN A 1 114 ? -10.904 5.679 30.203 1.00 72.38 114 ASN A N 1
ATOM 909 C CA . ASN A 1 114 ? -11.332 4.309 29.972 1.00 72.38 114 ASN A CA 1
ATOM 910 C C . ASN A 1 114 ? -10.104 3.376 29.896 1.00 72.38 114 ASN A C 1
ATOM 912 O O . ASN A 1 114 ? -9.566 3.154 28.809 1.00 72.38 114 ASN A O 1
ATOM 916 N N . PRO A 1 115 ? -9.670 2.774 31.023 1.00 71.00 115 PRO A N 1
ATOM 917 C CA . PRO A 1 115 ? -8.380 2.083 31.136 1.00 71.00 115 PRO A CA 1
ATOM 918 C C . PRO A 1 115 ? -8.311 0.732 30.395 1.00 71.00 115 PRO A C 1
ATOM 920 O O . PRO A 1 115 ? -7.414 -0.066 30.655 1.00 71.00 115 PRO A O 1
ATOM 923 N N . TYR A 1 116 ? -9.249 0.444 29.488 1.00 81.50 116 TYR A N 1
ATOM 924 C CA . TYR A 1 116 ? -9.352 -0.819 28.744 1.00 81.50 116 TYR A CA 1
ATOM 925 C C . TYR A 1 116 ? -8.778 -0.721 27.324 1.00 81.50 116 TYR A C 1
ATOM 927 O O . TYR A 1 116 ? -9.155 -1.492 26.442 1.00 81.50 116 TYR A O 1
ATOM 935 N N . ALA A 1 117 ? -7.863 0.227 27.093 1.00 80.56 117 ALA A N 1
ATOM 936 C CA . ALA A 1 117 ? -7.119 0.383 25.842 1.00 80.56 117 ALA A CA 1
ATOM 937 C C . ALA A 1 117 ? -6.393 -0.911 25.436 1.00 80.56 117 ALA A C 1
ATOM 939 O O . ALA A 1 117 ? -6.377 -1.287 24.264 1.00 80.56 117 ALA A O 1
ATOM 940 N N . TYR A 1 118 ? -5.845 -1.621 26.425 1.00 86.38 118 TYR A N 1
ATOM 941 C CA . TYR A 1 118 ? -5.182 -2.906 26.230 1.00 86.38 118 TYR A CA 1
ATOM 942 C C . TYR A 1 118 ? -6.156 -3.981 25.728 1.00 86.38 118 TYR A C 1
ATOM 944 O O . TYR A 1 118 ? -5.908 -4.604 24.696 1.00 86.38 118 TYR A O 1
ATOM 952 N N . GLU A 1 119 ? -7.296 -4.171 26.404 1.00 87.69 119 GLU A N 1
ATOM 953 C CA . GLU A 1 119 ? -8.332 -5.110 25.964 1.00 87.69 119 GLU A CA 1
ATOM 954 C C . GLU A 1 119 ? -8.900 -4.739 24.595 1.00 87.69 119 GLU A C 1
ATOM 956 O O . GLU A 1 119 ? -9.114 -5.623 23.769 1.00 87.69 119 GLU A O 1
ATOM 961 N N . PHE A 1 120 ? -9.101 -3.448 24.327 1.00 85.81 120 PHE A N 1
ATOM 962 C CA . PHE A 1 120 ? -9.499 -2.964 23.009 1.00 85.81 120 PHE A CA 1
ATOM 963 C C . PHE A 1 120 ? -8.480 -3.358 21.931 1.00 85.81 120 PHE A C 1
ATOM 965 O O . PHE A 1 120 ? -8.869 -3.938 20.919 1.00 85.81 120 PHE A O 1
ATOM 972 N N . GLY A 1 121 ? -7.185 -3.121 22.159 1.00 83.25 121 GLY A N 1
ATOM 973 C CA . GLY A 1 121 ? -6.128 -3.533 21.235 1.00 83.25 121 GLY A CA 1
ATOM 974 C C . GLY A 1 121 ? -6.127 -5.046 20.994 1.00 83.25 121 GLY A C 1
ATOM 975 O O . GLY A 1 121 ? -6.059 -5.492 19.849 1.00 83.25 121 GLY A O 1
ATOM 976 N N . MET A 1 122 ? -6.285 -5.849 22.054 1.00 85.50 122 MET A N 1
ATOM 977 C CA . MET A 1 122 ? -6.411 -7.307 21.930 1.00 85.50 122 MET A CA 1
ATOM 978 C C . MET A 1 122 ? -7.638 -7.717 21.110 1.00 85.50 122 MET A C 1
ATOM 980 O O . MET A 1 122 ? -7.563 -8.655 20.314 1.00 85.50 122 MET A O 1
ATOM 984 N N . MET A 1 123 ? -8.770 -7.034 21.304 1.00 85.44 123 MET A N 1
ATOM 985 C CA . MET A 1 123 ? -9.981 -7.263 20.519 1.00 85.44 123 MET A CA 1
ATOM 986 C C . MET A 1 123 ? -9.749 -6.926 19.046 1.00 85.44 123 MET A C 1
ATOM 988 O O . MET A 1 123 ? -10.128 -7.723 18.199 1.00 85.44 123 MET A O 1
ATOM 992 N N . LEU A 1 124 ? -9.094 -5.807 18.721 1.00 80.56 124 LEU A N 1
ATOM 993 C CA . LEU A 1 124 ? -8.730 -5.500 17.336 1.00 80.56 124 LEU A CA 1
ATOM 994 C C . LEU A 1 124 ? -7.876 -6.630 16.744 1.00 80.56 124 LEU A C 1
ATOM 996 O O . LEU A 1 124 ? -8.282 -7.259 15.766 1.00 80.56 124 LEU A O 1
ATOM 1000 N N . ALA A 1 125 ? -6.749 -6.954 17.384 1.00 79.44 125 ALA A N 1
ATOM 1001 C CA . ALA A 1 125 ? -5.811 -7.965 16.896 1.00 79.44 125 ALA A CA 1
ATOM 1002 C C . ALA A 1 125 ? -6.499 -9.312 16.604 1.00 79.44 125 ALA A C 1
ATOM 1004 O O . ALA A 1 125 ? -6.271 -9.928 15.566 1.00 79.44 125 ALA A O 1
ATOM 1005 N N . ARG A 1 126 ? -7.404 -9.752 17.486 1.00 78.94 126 ARG A N 1
ATOM 1006 C CA . ARG A 1 126 ? -8.117 -11.031 17.343 1.00 78.94 126 ARG A CA 1
ATOM 1007 C C . ARG A 1 126 ? -9.322 -10.999 16.414 1.00 78.94 126 ARG A C 1
ATOM 1009 O O . ARG A 1 126 ? -9.745 -12.053 15.953 1.00 78.94 126 ARG A O 1
ATOM 1016 N N . TYR A 1 127 ? -9.877 -9.825 16.130 1.00 76.75 127 TYR A N 1
ATOM 1017 C CA . TYR A 1 127 ? -10.938 -9.680 15.131 1.00 76.75 127 TYR A CA 1
ATOM 1018 C C . TYR A 1 127 ? -10.402 -9.835 13.692 1.00 76.75 127 TYR A C 1
ATOM 1020 O O . TYR A 1 127 ? -11.163 -9.773 12.722 1.00 76.75 127 TYR A O 1
ATOM 1028 N N . GLY A 1 128 ? -9.089 -10.036 13.547 1.00 68.38 128 GLY A N 1
ATOM 1029 C CA . GLY A 1 128 ? -8.397 -9.995 12.267 1.00 68.38 128 GLY A CA 1
ATOM 1030 C C . GLY A 1 128 ? -8.213 -8.559 11.798 1.00 68.38 128 GLY A C 1
ATOM 1031 O O . GLY A 1 128 ? -8.245 -8.315 10.602 1.00 68.38 128 GLY A O 1
ATOM 1032 N N . ALA A 1 129 ? -8.072 -7.597 12.725 1.00 64.25 129 ALA A N 1
ATOM 1033 C CA . ALA A 1 129 ? -7.821 -6.195 12.387 1.00 64.25 129 ALA A CA 1
ATOM 1034 C C . ALA A 1 129 ? -6.410 -5.925 11.829 1.00 64.25 129 ALA A C 1
ATOM 1036 O O . ALA A 1 129 ? -6.025 -4.770 11.680 1.00 64.25 129 ALA A O 1
ATOM 1037 N N . LEU A 1 130 ? -5.630 -6.979 11.610 1.00 65.62 130 LEU A N 1
ATOM 1038 C CA . LEU A 1 130 ? -4.286 -6.968 11.045 1.00 65.62 130 LEU A CA 1
ATOM 1039 C C . LEU A 1 130 ? -4.158 -8.069 9.961 1.00 65.62 130 LEU A C 1
ATOM 1041 O O . LEU A 1 130 ? -3.072 -8.590 9.722 1.00 65.62 130 LEU A O 1
ATOM 1045 N N . GLY A 1 131 ? -5.297 -8.447 9.358 1.00 60.62 131 GLY A N 1
ATOM 1046 C CA . GLY A 1 131 ? -5.409 -9.417 8.266 1.00 60.62 131 GLY A CA 1
ATOM 1047 C C . GLY A 1 131 ? -5.824 -10.832 8.676 1.00 60.62 131 GLY A C 1
ATOM 1048 O O . GLY A 1 131 ? -5.842 -11.190 9.856 1.00 60.62 131 GLY A O 1
ATOM 1049 N N . ASP A 1 132 ? -6.165 -11.658 7.684 1.00 56.25 132 ASP A N 1
ATOM 1050 C CA . ASP A 1 132 ? -6.556 -13.065 7.882 1.00 56.25 132 ASP A CA 1
ATOM 1051 C C . ASP A 1 132 ? -5.370 -14.051 7.682 1.00 56.25 132 ASP A C 1
ATOM 1053 O O . ASP A 1 132 ? -5.544 -15.278 7.710 1.00 56.25 132 ASP A O 1
ATOM 1057 N N . LYS A 1 133 ? -4.132 -13.552 7.505 1.00 50.78 133 LYS A N 1
ATOM 1058 C CA . LYS A 1 133 ? -2.947 -14.393 7.251 1.00 50.78 133 LYS A CA 1
ATOM 1059 C C . LYS A 1 133 ? -2.568 -15.254 8.468 1.00 50.78 133 LYS A C 1
ATOM 1061 O O . LYS A 1 133 ? -1.847 -14.862 9.383 1.00 50.78 133 LYS A O 1
ATOM 1066 N N . SER A 1 134 ? -2.996 -16.512 8.417 1.00 43.09 134 SER A N 1
ATOM 1067 C CA . SER A 1 134 ? -2.418 -17.638 9.154 1.00 43.09 134 SER A CA 1
ATOM 1068 C C . SER A 1 134 ? -1.009 -17.919 8.615 1.00 43.09 134 SER A C 1
ATOM 1070 O O . SER A 1 134 ? -0.832 -18.755 7.723 1.00 43.09 134 SER A O 1
ATOM 1072 N N . SER A 1 135 ? 0.022 -17.251 9.131 1.00 42.00 135 SER A N 1
ATOM 1073 C CA . SER A 1 135 ? 1.371 -17.786 8.955 1.00 42.00 135 SER A CA 1
ATOM 1074 C C . SER A 1 135 ? 1.458 -19.118 9.720 1.00 42.00 135 SER A C 1
ATOM 1076 O O . SER A 1 135 ? 0.995 -19.250 10.851 1.00 42.00 135 SER A O 1
ATOM 1078 N N . ASN A 1 136 ? 2.028 -20.156 9.099 1.00 40.25 136 ASN A N 1
ATOM 1079 C CA . ASN A 1 136 ? 2.226 -21.461 9.754 1.00 40.25 136 ASN A CA 1
ATOM 1080 C C . ASN A 1 136 ? 3.292 -21.411 10.875 1.00 40.25 136 ASN A C 1
ATOM 1082 O O . ASN A 1 136 ? 3.614 -22.443 11.465 1.00 40.25 136 ASN A O 1
ATOM 1086 N N . ASN A 1 137 ? 3.858 -20.232 11.146 1.00 44.97 137 ASN A N 1
ATOM 1087 C CA . ASN A 1 137 ? 4.772 -19.962 12.242 1.00 44.97 137 ASN A CA 1
ATOM 1088 C C . ASN A 1 137 ? 4.019 -19.146 13.294 1.00 44.97 137 ASN A C 1
ATOM 1090 O O . ASN A 1 137 ? 3.727 -17.982 13.059 1.00 44.97 137 ASN A O 1
ATOM 1094 N N . GLU A 1 138 ? 3.759 -19.721 14.470 1.00 45.47 138 GLU A N 1
ATOM 1095 C CA . GLU A 1 138 ? 3.001 -19.045 15.541 1.00 45.47 138 GLU A CA 1
ATOM 1096 C C . GLU A 1 138 ? 3.527 -17.630 15.855 1.00 45.47 138 GLU A C 1
ATOM 1098 O O . GLU A 1 138 ? 2.715 -16.738 16.058 1.00 45.47 138 GLU A O 1
ATOM 1103 N N . LYS A 1 139 ? 4.853 -17.414 15.767 1.00 45.31 139 LYS A N 1
ATOM 1104 C CA . LYS A 1 139 ? 5.546 -16.138 16.047 1.00 45.31 139 LYS A CA 1
ATOM 1105 C C . LYS A 1 139 ? 5.269 -14.989 15.069 1.00 45.31 139 LYS A C 1
ATOM 1107 O O . LYS A 1 139 ? 5.559 -13.845 15.409 1.00 45.31 139 LYS A O 1
ATOM 1112 N N . ASP A 1 140 ? 4.749 -15.297 13.883 1.00 55.88 140 ASP A N 1
ATOM 1113 C CA . ASP A 1 140 ? 4.409 -14.318 12.843 1.00 55.88 140 ASP A CA 1
ATOM 1114 C C . ASP A 1 140 ? 2.892 -14.306 12.606 1.00 55.88 140 ASP A C 1
ATOM 1116 O O . ASP A 1 140 ? 2.425 -13.996 11.506 1.00 55.88 140 ASP A O 1
ATOM 1120 N N . SER A 1 141 ? 2.099 -14.761 13.584 1.00 65.75 141 SER A N 1
ATOM 1121 C CA . SER A 1 141 ? 0.648 -14.662 13.480 1.00 65.75 141 SER A CA 1
ATOM 1122 C C . SER A 1 141 ? 0.225 -13.195 13.570 1.00 65.75 141 SER A C 1
ATOM 1124 O O . SER A 1 141 ? 0.833 -12.385 14.270 1.00 65.75 141 SER A O 1
ATOM 1126 N N . VAL A 1 142 ? -0.860 -12.851 12.884 1.00 66.56 142 VAL A N 1
ATOM 1127 C CA . VAL A 1 142 ? -1.461 -11.511 12.921 1.00 66.56 142 VAL A CA 1
ATOM 1128 C C . VAL A 1 142 ? -1.738 -11.038 14.359 1.00 66.56 142 VAL A C 1
ATOM 1130 O O . VAL A 1 142 ? -1.546 -9.870 14.704 1.00 66.56 142 VAL A O 1
ATOM 1133 N N . VAL A 1 143 ? -2.141 -11.969 15.228 1.00 70.12 143 VAL A N 1
ATOM 1134 C CA . VAL A 1 143 ? -2.379 -11.699 16.650 1.00 70.12 143 VAL A CA 1
ATOM 1135 C C . VAL A 1 143 ? -1.079 -11.331 17.364 1.00 70.12 143 VAL A C 1
ATOM 1137 O O . VAL A 1 143 ? -1.073 -10.367 18.127 1.00 70.12 143 VAL A O 1
ATOM 1140 N N . ASP A 1 144 ? 0.021 -12.032 17.091 1.00 75.50 144 ASP A N 1
ATOM 1141 C CA . ASP A 1 144 ? 1.329 -11.740 17.687 1.00 75.50 144 ASP A CA 1
ATOM 1142 C C . ASP A 1 144 ? 1.855 -10.368 17.258 1.00 75.50 144 ASP A C 1
ATOM 1144 O O . ASP A 1 144 ? 2.430 -9.647 18.071 1.00 75.50 144 ASP A O 1
ATOM 1148 N N . ILE A 1 145 ? 1.607 -9.959 16.014 1.00 75.38 145 ILE A N 1
ATOM 1149 C CA . ILE A 1 145 ? 1.961 -8.619 15.526 1.00 75.38 145 ILE A CA 1
ATOM 1150 C C . ILE A 1 145 ? 1.154 -7.550 16.253 1.00 75.38 145 ILE A C 1
ATOM 1152 O O . ILE A 1 145 ? 1.729 -6.582 16.750 1.00 75.38 145 ILE A O 1
ATOM 1156 N N . GLY A 1 146 ? -0.157 -7.754 16.398 1.00 79.19 146 GLY A N 1
ATOM 1157 C CA . GLY A 1 146 ? -0.998 -6.860 17.190 1.00 79.19 146 GLY A CA 1
ATOM 1158 C C . GLY A 1 146 ? -0.525 -6.746 18.636 1.00 79.19 146 GLY A C 1
ATOM 1159 O O . GLY A 1 146 ? -0.433 -5.641 19.165 1.00 79.19 146 GLY A O 1
ATOM 1160 N N . LEU A 1 147 ? -0.143 -7.862 19.260 1.00 81.38 147 LEU A N 1
ATOM 1161 C CA . LEU A 1 147 ? 0.414 -7.869 20.613 1.00 81.38 147 LEU A CA 1
ATOM 1162 C C . LEU A 1 147 ? 1.772 -7.154 20.688 1.00 81.38 147 LEU A C 1
ATOM 1164 O O . LEU A 1 147 ? 1.975 -6.357 21.599 1.00 81.38 147 LEU A O 1
ATOM 1168 N N . ARG A 1 148 ? 2.664 -7.347 19.708 1.00 83.50 148 ARG A N 1
ATOM 1169 C CA . ARG A 1 148 ? 3.942 -6.618 19.615 1.00 83.50 148 ARG A CA 1
ATOM 1170 C C . ARG A 1 148 ? 3.727 -5.109 19.496 1.00 83.50 148 ARG A C 1
ATOM 1172 O O . ARG A 1 148 ? 4.440 -4.354 20.152 1.00 83.50 148 ARG A O 1
ATOM 1179 N N . ILE A 1 149 ? 2.749 -4.669 18.699 1.00 83.19 149 ILE A N 1
ATOM 1180 C CA . ILE A 1 149 ? 2.380 -3.249 18.578 1.00 83.19 149 ILE A CA 1
ATOM 1181 C C . ILE A 1 149 ? 1.851 -2.724 19.919 1.00 83.19 149 ILE A C 1
ATOM 1183 O O . ILE A 1 149 ? 2.278 -1.667 20.377 1.00 83.19 149 ILE A O 1
ATOM 1187 N N . ILE A 1 150 ? 0.966 -3.469 20.585 1.00 87.06 150 ILE A N 1
ATOM 1188 C CA . ILE A 1 150 ? 0.423 -3.097 21.901 1.00 87.06 150 ILE A CA 1
ATOM 1189 C C . ILE A 1 150 ? 1.543 -2.963 22.943 1.00 87.06 150 ILE A C 1
ATOM 1191 O O . ILE A 1 150 ? 1.569 -1.983 23.691 1.00 87.06 150 ILE A O 1
ATOM 1195 N N . ASP A 1 151 ? 2.487 -3.904 22.979 1.00 88.00 151 ASP A N 1
ATOM 1196 C CA . ASP A 1 151 ? 3.623 -3.883 23.905 1.00 88.00 151 ASP A CA 1
ATOM 1197 C C . ASP A 1 151 ? 4.568 -2.706 23.623 1.00 88.00 151 ASP A C 1
ATOM 1199 O O . ASP A 1 151 ? 4.990 -2.012 24.557 1.00 88.00 151 ASP A O 1
ATOM 1203 N N . LEU A 1 152 ? 4.845 -2.437 22.342 1.00 87.06 152 LEU A N 1
ATOM 1204 C CA . LEU A 1 152 ? 5.638 -1.291 21.889 1.00 87.06 152 LEU A CA 1
ATOM 1205 C C . LEU A 1 152 ? 5.016 0.035 22.354 1.00 87.06 152 LEU A C 1
ATOM 1207 O O . LEU A 1 152 ? 5.722 0.911 22.850 1.00 87.06 152 LEU A O 1
ATOM 1211 N N . LEU A 1 153 ? 3.689 0.159 22.266 1.00 85.19 153 LEU A N 1
ATOM 1212 C CA . LEU A 1 153 ? 2.958 1.363 22.667 1.00 85.19 153 LEU A CA 1
ATOM 1213 C C . LEU A 1 153 ? 2.821 1.537 24.187 1.00 85.19 153 LEU A C 1
ATOM 1215 O O . LEU A 1 153 ? 2.370 2.587 24.635 1.00 85.19 153 LEU A O 1
ATOM 1219 N N . GLY A 1 154 ? 3.225 0.562 25.004 1.00 87.06 154 GLY A N 1
ATOM 1220 C CA . GLY A 1 154 ? 3.176 0.683 26.466 1.00 87.06 154 GLY A CA 1
ATOM 1221 C C . GLY A 1 154 ? 2.622 -0.531 27.203 1.00 87.06 154 GLY A C 1
ATOM 1222 O O . GLY A 1 154 ? 2.745 -0.606 28.428 1.00 87.06 154 GLY A O 1
ATOM 1223 N N . GLY A 1 155 ? 2.019 -1.476 26.480 1.00 88.25 155 GLY A N 1
ATOM 1224 C CA . GLY A 1 155 ? 1.353 -2.634 27.063 1.00 88.25 155 GLY A CA 1
ATOM 1225 C C . GLY A 1 155 ? 0.238 -2.247 28.040 1.00 88.25 155 GLY A C 1
ATOM 1226 O O . GLY A 1 155 ? -0.251 -1.117 28.072 1.00 88.25 155 GLY A O 1
ATOM 1227 N N . ARG A 1 156 ? -0.175 -3.200 28.879 1.00 85.12 156 ARG A N 1
ATOM 1228 C CA . ARG A 1 156 ? -1.296 -3.013 29.815 1.00 85.12 156 ARG A CA 1
ATOM 1229 C C . ARG A 1 156 ? -1.072 -1.883 30.825 1.00 85.12 156 ARG A C 1
ATOM 1231 O O . ARG A 1 156 ? -2.024 -1.207 31.192 1.00 85.12 156 ARG A O 1
ATOM 1238 N N . GLU A 1 157 ? 0.164 -1.702 31.286 1.00 83.38 157 GLU A N 1
ATOM 1239 C CA . GLU A 1 157 ? 0.478 -0.790 32.393 1.00 83.38 157 GLU A CA 1
ATOM 1240 C C . GLU A 1 157 ? 0.518 0.683 31.993 1.00 83.38 157 GLU A C 1
ATOM 1242 O O . GLU A 1 157 ? 0.242 1.526 32.839 1.00 83.38 157 GLU A O 1
ATOM 1247 N N . LYS A 1 158 ? 0.892 1.000 30.747 1.00 87.62 158 LYS A N 1
ATOM 1248 C CA . LYS A 1 158 ? 1.103 2.393 30.321 1.00 87.62 158 LYS A CA 1
ATOM 1249 C C . LYS A 1 158 ? 0.073 2.906 29.324 1.00 87.62 158 LYS A C 1
ATOM 1251 O O . LYS A 1 158 ? -0.040 4.113 29.148 1.00 87.62 158 LYS A O 1
ATOM 1256 N N . LEU A 1 159 ? -0.710 2.026 28.695 1.00 86.19 159 LEU A N 1
ATOM 1257 C CA . LEU A 1 159 ? -1.767 2.446 27.766 1.00 86.19 159 LEU A CA 1
ATOM 1258 C C . LEU A 1 159 ? -2.956 3.142 28.450 1.00 86.19 159 LEU A C 1
ATOM 1260 O O . LEU A 1 159 ? -3.814 3.675 27.757 1.00 86.19 159 LEU A O 1
ATOM 1264 N N . ASN A 1 160 ? -3.016 3.155 29.782 1.00 81.12 160 ASN A N 1
ATOM 1265 C CA . ASN A 1 160 ? -3.971 3.951 30.556 1.00 81.12 160 ASN A CA 1
ATOM 1266 C C . ASN A 1 160 ? -3.347 5.233 31.151 1.00 81.12 160 ASN A C 1
ATOM 1268 O O . ASN A 1 160 ? -4.047 5.994 31.819 1.00 81.12 160 ASN A O 1
ATOM 1272 N N . ASP A 1 161 ? -2.049 5.483 30.935 1.00 86.56 161 ASP A N 1
ATOM 1273 C CA . ASP A 1 161 ? -1.358 6.664 31.448 1.00 86.56 161 ASP A CA 1
ATOM 1274 C C . ASP A 1 161 ? -1.404 7.793 30.414 1.00 86.56 161 ASP A C 1
ATOM 1276 O O . ASP A 1 161 ? -0.746 7.758 29.372 1.00 86.56 161 ASP A O 1
ATOM 1280 N N . GLN A 1 162 ? -2.171 8.835 30.733 1.00 87.00 162 GLN A N 1
ATOM 1281 C CA . GLN A 1 162 ? -2.330 10.009 29.883 1.00 87.00 162 GLN A CA 1
ATOM 1282 C C . GLN A 1 162 ? -0.995 10.692 29.546 1.00 87.00 162 GLN A C 1
ATOM 1284 O O . GLN A 1 162 ? -0.839 11.210 28.440 1.00 87.00 162 GLN A O 1
ATOM 1289 N N . ASN A 1 163 ? -0.035 10.719 30.477 1.00 88.75 163 ASN A N 1
ATOM 1290 C CA . ASN A 1 163 ? 1.260 11.356 30.236 1.00 88.75 163 ASN A CA 1
ATOM 1291 C C . ASN A 1 163 ? 2.068 10.546 29.224 1.00 88.75 163 ASN A C 1
ATOM 1293 O O . ASN A 1 163 ? 2.556 11.113 28.252 1.00 88.75 163 ASN A O 1
ATOM 1297 N N . HIS A 1 164 ? 2.123 9.224 29.400 1.00 87.88 164 HIS A N 1
ATOM 1298 C CA . HIS A 1 164 ? 2.790 8.314 28.467 1.00 87.88 164 HIS A CA 1
ATOM 1299 C C . HIS A 1 164 ? 2.176 8.383 27.061 1.00 87.88 164 HIS A C 1
ATOM 1301 O O . HIS A 1 164 ? 2.898 8.484 26.072 1.00 87.88 164 HIS A O 1
ATOM 1307 N N . LEU A 1 165 ? 0.843 8.397 26.954 1.00 84.12 165 LEU A N 1
ATOM 1308 C CA . LEU A 1 165 ? 0.158 8.532 25.663 1.00 84.12 165 LEU A CA 1
ATOM 1309 C C . LEU A 1 165 ? 0.445 9.882 24.986 1.00 84.12 165 LEU A C 1
ATOM 1311 O O . LEU A 1 165 ? 0.678 9.920 23.779 1.00 84.12 165 LEU A O 1
ATOM 1315 N N . ASN A 1 166 ? 0.467 10.981 25.748 1.00 83.81 166 ASN A N 1
ATOM 1316 C CA . ASN A 1 166 ? 0.848 12.296 25.223 1.00 83.81 166 ASN A CA 1
ATOM 1317 C C . ASN A 1 166 ? 2.309 12.329 24.756 1.00 83.81 166 ASN A C 1
ATOM 1319 O O . ASN A 1 166 ? 2.600 12.928 23.724 1.00 83.81 166 ASN A O 1
ATOM 1323 N N . GLU A 1 167 ? 3.216 11.687 25.497 1.00 84.50 167 GLU A N 1
ATOM 1324 C CA . GLU A 1 167 ? 4.625 11.578 25.119 1.00 84.50 167 GLU A CA 1
ATOM 1325 C C . GLU A 1 167 ? 4.793 10.804 23.808 1.00 84.50 167 GLU A C 1
ATOM 1327 O O . GLU A 1 167 ? 5.507 11.277 22.928 1.00 84.50 167 GLU A O 1
ATOM 1332 N N . ILE A 1 168 ? 4.115 9.662 23.640 1.00 80.94 168 ILE A N 1
ATOM 1333 C CA . ILE A 1 168 ? 4.183 8.877 22.396 1.00 80.94 168 ILE A CA 1
ATOM 1334 C C . ILE A 1 168 ? 3.592 9.647 21.215 1.00 80.94 168 ILE A C 1
ATOM 1336 O O . ILE A 1 168 ? 4.186 9.639 20.143 1.00 80.94 168 ILE A O 1
ATOM 1340 N N . LEU A 1 169 ? 2.453 10.328 21.383 1.00 77.25 169 LEU A N 1
ATOM 1341 C CA . LEU A 1 169 ? 1.840 11.078 20.279 1.00 77.25 169 LEU A CA 1
ATOM 1342 C C . LEU A 1 169 ? 2.705 12.232 19.762 1.00 77.25 169 LEU A C 1
ATOM 1344 O O . LEU A 1 169 ? 2.546 12.631 18.613 1.00 77.25 169 LEU A O 1
ATOM 1348 N N . GLN A 1 170 ? 3.578 12.785 20.604 1.00 75.25 170 GLN A N 1
ATOM 1349 C CA . GLN A 1 170 ? 4.506 13.850 20.217 1.00 75.25 170 GLN A CA 1
ATOM 1350 C C . GLN A 1 170 ? 5.834 13.315 19.671 1.00 75.25 170 GLN A C 1
ATOM 1352 O O . GLN A 1 170 ? 6.636 14.088 19.147 1.00 75.25 170 GLN A O 1
ATOM 1357 N N . GLN A 1 171 ? 6.095 12.014 19.805 1.00 74.25 171 GLN A N 1
ATOM 1358 C CA . GLN A 1 171 ? 7.294 11.387 19.267 1.00 74.25 171 GLN A CA 1
ATOM 1359 C C . GLN A 1 171 ? 7.082 11.036 17.794 1.00 74.25 171 GLN A C 1
ATOM 1361 O O . GLN A 1 171 ? 6.119 10.364 17.429 1.00 74.25 171 GLN A O 1
ATOM 1366 N N . SER A 1 172 ? 8.026 11.440 16.944 1.00 69.56 172 SER A N 1
ATOM 1367 C CA . SER A 1 172 ? 8.127 10.866 15.603 1.00 69.56 172 SER A CA 1
ATOM 1368 C C . SER A 1 172 ? 8.441 9.375 15.732 1.00 69.56 172 SER A C 1
ATOM 1370 O O . SER A 1 172 ? 9.388 9.001 16.418 1.00 69.56 172 SER A O 1
ATOM 1372 N N . ALA A 1 173 ? 7.680 8.525 15.047 1.00 69.69 173 ALA A N 1
ATOM 1373 C CA . ALA A 1 173 ? 7.937 7.091 14.996 1.00 69.69 173 ALA A CA 1
ATOM 1374 C C . ALA A 1 173 ? 8.840 6.747 13.810 1.00 69.69 173 ALA A C 1
ATOM 1376 O O . ALA A 1 173 ? 8.379 6.748 12.668 1.00 69.69 173 ALA A O 1
ATOM 1377 N N . LYS A 1 174 ? 10.120 6.439 14.069 1.00 71.06 174 LYS A N 1
ATOM 1378 C CA . LYS A 1 174 ? 11.054 5.969 13.033 1.00 71.06 174 LYS A CA 1
ATOM 1379 C C . LYS A 1 174 ? 11.501 4.529 13.317 1.00 71.06 174 LYS A C 1
ATOM 1381 O O . LYS A 1 174 ? 11.784 4.188 14.468 1.00 71.06 174 LYS A O 1
ATOM 1386 N N . PRO A 1 175 ? 11.583 3.652 12.298 1.00 70.12 175 PRO A N 1
ATOM 1387 C CA . PRO A 1 175 ? 12.167 2.326 12.465 1.00 70.12 175 PRO A CA 1
ATOM 1388 C C . PRO A 1 175 ? 13.554 2.399 13.113 1.00 70.12 175 PRO A C 1
ATOM 1390 O O . PRO A 1 175 ? 14.430 3.112 12.629 1.00 70.12 175 PRO A O 1
ATOM 1393 N N . GLY A 1 176 ? 13.761 1.637 14.187 1.00 71.00 176 GLY A N 1
ATOM 1394 C CA . GLY A 1 176 ? 14.979 1.666 15.002 1.00 71.00 176 GLY A CA 1
ATOM 1395 C C . GLY A 1 176 ? 14.871 2.486 16.293 1.00 71.00 176 GLY A C 1
ATOM 1396 O O . GLY A 1 176 ? 15.665 2.250 17.207 1.00 71.00 176 GLY A O 1
ATOM 1397 N N . ASP A 1 177 ? 13.881 3.374 16.415 1.00 76.88 177 ASP A N 1
ATOM 1398 C CA . ASP A 1 177 ? 13.626 4.116 17.653 1.00 76.88 177 ASP A CA 1
ATOM 1399 C C . ASP A 1 177 ? 13.094 3.197 18.752 1.00 76.88 177 ASP A C 1
ATOM 1401 O O . ASP A 1 177 ? 12.520 2.139 18.482 1.00 76.88 177 ASP A O 1
ATOM 1405 N N . SER A 1 178 ? 13.271 3.598 20.015 1.00 78.50 178 SER A N 1
ATOM 1406 C CA . SER A 1 178 ? 12.753 2.831 21.144 1.00 78.50 178 SER A CA 1
ATOM 1407 C C . SER A 1 178 ? 11.481 3.426 21.729 1.00 78.50 178 SER A C 1
ATOM 1409 O O . SER A 1 178 ? 11.488 4.552 22.218 1.00 78.50 178 SER A O 1
ATOM 1411 N N . PHE A 1 179 ? 10.433 2.606 21.795 1.00 81.31 179 PHE A N 1
ATOM 1412 C CA . PHE A 1 179 ? 9.177 2.895 22.477 1.00 81.31 179 PHE A CA 1
ATOM 1413 C C . PHE A 1 179 ? 8.972 1.870 23.584 1.00 81.31 179 PHE A C 1
ATOM 1415 O O . PHE A 1 179 ? 9.144 0.670 23.379 1.00 81.31 179 PHE A O 1
ATOM 1422 N N . ASN A 1 180 ? 8.671 2.339 24.794 1.00 84.94 180 ASN A N 1
ATOM 1423 C CA . ASN A 1 180 ? 8.523 1.472 25.966 1.00 84.94 180 ASN A CA 1
ATOM 1424 C C . ASN A 1 180 ? 9.728 0.523 26.214 1.00 84.94 180 ASN A C 1
ATOM 1426 O O . ASN A 1 180 ? 9.575 -0.569 26.755 1.00 84.94 180 ASN A O 1
ATOM 1430 N N . GLY A 1 181 ? 10.942 0.923 25.815 1.00 83.94 181 GLY A N 1
ATOM 1431 C CA . GLY A 1 181 ? 12.148 0.091 25.928 1.00 83.94 181 GLY A CA 1
ATOM 1432 C C . GLY A 1 181 ? 12.243 -1.053 24.908 1.00 83.94 181 GLY A C 1
ATOM 1433 O O . GLY A 1 181 ? 13.178 -1.851 24.977 1.00 83.94 181 GLY A O 1
ATOM 1434 N N . LEU A 1 182 ? 11.308 -1.128 23.960 1.00 84.25 182 LEU A N 1
ATOM 1435 C CA . LEU A 1 182 ? 11.336 -2.011 22.796 1.00 84.25 182 LEU A CA 1
ATOM 1436 C C . LEU A 1 182 ? 11.735 -1.199 21.565 1.00 84.25 182 LEU A C 1
ATOM 1438 O O . LEU A 1 182 ? 11.471 -0.004 21.508 1.00 84.25 182 LEU A O 1
ATOM 1442 N N . VAL A 1 183 ? 12.404 -1.822 20.600 1.00 81.62 183 VAL A N 1
ATOM 1443 C CA . VAL A 1 183 ? 12.769 -1.162 19.340 1.00 81.62 183 VAL A CA 1
ATOM 1444 C C . VAL A 1 183 ? 11.606 -1.301 18.365 1.00 81.62 183 VAL A C 1
ATOM 1446 O O . VAL A 1 183 ? 11.093 -2.407 18.180 1.00 81.62 183 VAL A O 1
ATOM 1449 N N . LEU A 1 184 ? 11.206 -0.195 17.738 1.00 77.06 184 LEU A N 1
ATOM 1450 C CA . LEU A 1 184 ? 10.271 -0.196 16.625 1.00 77.06 184 LEU A CA 1
ATOM 1451 C C . LEU A 1 184 ? 10.938 -0.884 15.435 1.00 77.06 184 LEU A C 1
ATOM 1453 O O . LEU A 1 184 ? 11.778 -0.318 14.736 1.00 77.06 184 LEU A O 1
ATOM 1457 N N . ASP A 1 185 ? 10.575 -2.141 15.244 1.00 72.75 185 ASP A N 1
ATOM 1458 C CA . ASP A 1 185 ? 11.000 -2.942 14.112 1.00 72.75 185 ASP A CA 1
ATOM 1459 C C . ASP A 1 185 ? 10.319 -2.422 12.843 1.00 72.75 185 ASP A C 1
ATOM 1461 O O . ASP A 1 185 ? 9.091 -2.374 12.772 1.00 72.75 185 ASP A O 1
ATOM 1465 N N . GLY A 1 186 ? 11.106 -2.028 11.840 1.00 65.94 186 GLY A N 1
ATOM 1466 C CA . GLY A 1 186 ? 10.558 -1.556 10.570 1.00 65.94 186 GLY A CA 1
ATOM 1467 C C . GLY A 1 186 ? 9.656 -2.599 9.910 1.00 65.94 186 GLY A C 1
ATOM 1468 O O . GLY A 1 186 ? 8.666 -2.226 9.274 1.00 65.94 186 GLY A O 1
ATOM 1469 N N . GLU A 1 187 ? 9.943 -3.892 10.116 1.00 65.88 187 GLU A N 1
ATOM 1470 C CA . GLU A 1 187 ? 9.130 -4.985 9.582 1.00 65.88 187 GLU A CA 1
ATOM 1471 C C . GLU A 1 187 ? 7.696 -4.953 10.128 1.00 65.88 187 GLU A C 1
ATOM 1473 O O . GLU A 1 187 ? 6.780 -5.329 9.406 1.00 65.88 187 GLU A O 1
ATOM 1478 N N . LEU A 1 188 ? 7.460 -4.421 11.338 1.00 66.75 188 LEU A N 1
ATOM 1479 C CA . LEU A 1 188 ? 6.103 -4.234 11.876 1.00 66.75 188 LEU A CA 1
ATOM 1480 C C . LEU A 1 188 ? 5.289 -3.184 11.107 1.00 66.75 188 LEU A C 1
ATOM 1482 O O . LEU A 1 188 ? 4.064 -3.238 11.127 1.00 66.75 188 LEU A O 1
ATOM 1486 N N . LEU A 1 189 ? 5.951 -2.220 10.461 1.00 64.94 189 LEU A N 1
ATOM 1487 C CA . LEU A 1 189 ? 5.308 -1.105 9.757 1.00 64.94 189 LEU A CA 1
ATOM 1488 C C . LEU A 1 189 ? 5.379 -1.219 8.235 1.00 64.94 189 LEU A C 1
ATOM 1490 O O . LEU A 1 189 ? 4.982 -0.288 7.539 1.00 64.94 189 LEU A O 1
ATOM 1494 N N . GLY A 1 190 ? 5.926 -2.307 7.689 1.00 59.09 190 GLY A N 1
ATOM 1495 C CA . GLY A 1 190 ? 6.145 -2.360 6.244 1.00 59.09 190 GLY A CA 1
ATOM 1496 C C . GLY A 1 190 ? 7.246 -1.456 5.774 1.00 59.09 190 GLY A C 1
ATOM 1497 O O . GLY A 1 190 ? 7.145 -0.854 4.715 1.00 59.09 190 GLY A O 1
ATOM 1498 N N . THR A 1 191 ? 8.314 -1.375 6.552 1.00 60.16 191 THR A N 1
ATOM 1499 C CA . THR A 1 191 ? 9.483 -0.580 6.207 1.00 60.16 191 THR A CA 1
ATOM 1500 C C . THR A 1 191 ? 10.741 -1.387 6.499 1.00 60.16 191 THR A C 1
ATOM 1502 O O . THR A 1 191 ? 10.797 -2.189 7.424 1.00 60.16 191 THR A O 1
ATOM 1505 N N . ARG A 1 192 ? 11.793 -1.220 5.705 1.00 63.62 192 ARG A N 1
ATOM 1506 C CA . ARG A 1 192 ? 13.127 -1.691 6.106 1.00 63.62 192 ARG A CA 1
ATOM 1507 C C . ARG A 1 192 ? 13.772 -0.576 6.907 1.00 63.62 192 ARG A C 1
ATOM 1509 O O . ARG A 1 192 ? 13.552 0.590 6.586 1.00 63.62 192 ARG A O 1
ATOM 1516 N N . SER A 1 193 ? 14.584 -0.911 7.910 1.00 51.38 193 SER A N 1
ATOM 1517 C CA . SER A 1 193 ? 15.420 0.085 8.585 1.00 51.38 193 SER A CA 1
ATOM 1518 C C . SER A 1 193 ? 16.212 0.857 7.529 1.00 51.38 193 SER A C 1
ATOM 1520 O O . SER A 1 193 ? 17.083 0.305 6.852 1.00 51.38 193 SER A O 1
ATOM 1522 N N . ALA A 1 194 ? 15.859 2.123 7.329 1.00 48.38 194 ALA A N 1
ATOM 1523 C CA . ALA A 1 194 ? 16.553 2.976 6.392 1.00 48.38 194 ALA A CA 1
ATOM 1524 C C . ALA A 1 194 ? 17.778 3.542 7.116 1.00 48.38 194 ALA A C 1
ATOM 1526 O O . ALA A 1 194 ? 17.644 4.329 8.048 1.00 48.38 194 ALA A O 1
ATOM 1527 N N . ASN A 1 195 ? 18.981 3.139 6.698 1.00 51.53 195 ASN A N 1
ATOM 1528 C CA . ASN A 1 195 ? 20.208 3.842 7.074 1.00 51.53 195 ASN A CA 1
ATOM 1529 C C . ASN A 1 195 ? 20.241 5.174 6.312 1.00 51.53 195 ASN A C 1
ATOM 1531 O O . ASN A 1 195 ? 20.902 5.291 5.278 1.00 51.53 195 ASN A O 1
ATOM 1535 N N . LEU A 1 196 ? 19.442 6.130 6.774 1.00 52.12 196 LEU A N 1
ATOM 1536 C CA . LEU A 1 196 ? 19.395 7.488 6.251 1.00 52.12 196 LEU A CA 1
ATOM 1537 C C . LEU A 1 196 ? 20.623 8.252 6.751 1.00 52.12 196 LEU A C 1
ATOM 1539 O O . LEU A 1 196 ? 21.092 8.021 7.869 1.00 52.12 196 LEU A O 1
ATOM 1543 N N . SER A 1 197 ? 21.165 9.145 5.923 1.00 53.53 197 SER A N 1
ATOM 1544 C CA . SER A 1 197 ? 22.094 10.152 6.442 1.00 53.53 197 SER A CA 1
ATOM 1545 C C . SER A 1 197 ? 21.347 11.083 7.407 1.00 53.53 197 SER A C 1
ATOM 1547 O O . SER A 1 197 ? 20.121 11.144 7.366 1.00 53.53 197 SER A O 1
ATOM 1549 N N . GLU A 1 198 ? 22.053 11.804 8.283 1.00 59.06 198 GLU A N 1
ATOM 1550 C CA . GLU A 1 198 ? 21.404 12.781 9.179 1.00 59.06 198 GLU A CA 1
ATOM 1551 C C . GLU A 1 198 ? 20.586 13.813 8.383 1.00 59.06 198 GLU A C 1
ATOM 1553 O O . GLU A 1 198 ? 19.455 14.109 8.746 1.00 59.06 198 GLU A O 1
ATOM 1558 N N . GLU A 1 199 ? 21.108 14.265 7.240 1.00 54.19 199 GLU A N 1
ATOM 1559 C CA . GLU A 1 199 ? 20.431 15.196 6.329 1.00 54.19 199 GLU A CA 1
ATOM 1560 C C . GLU A 1 199 ? 19.166 14.582 5.698 1.00 54.19 199 GLU A C 1
ATOM 1562 O O . GLU A 1 199 ? 18.104 15.202 5.699 1.00 54.19 199 GLU A O 1
ATOM 1567 N N . ASP A 1 200 ? 19.234 13.335 5.216 1.00 52.41 200 ASP A N 1
ATOM 1568 C CA . ASP A 1 200 ? 18.061 12.640 4.664 1.00 52.41 200 ASP A CA 1
ATOM 1569 C C . ASP A 1 200 ? 17.011 12.343 5.746 1.00 52.41 200 ASP A C 1
ATOM 1571 O O . ASP A 1 200 ? 15.813 12.376 5.477 1.00 52.41 200 ASP A O 1
ATOM 1575 N N . ALA A 1 201 ? 17.452 12.049 6.973 1.00 60.94 201 ALA A N 1
ATOM 1576 C CA . ALA A 1 201 ? 16.580 11.771 8.109 1.00 60.94 201 ALA A CA 1
ATOM 1577 C C . ALA A 1 201 ? 15.854 13.025 8.618 1.00 60.94 201 ALA A C 1
ATOM 1579 O O . ALA A 1 201 ? 14.711 12.907 9.062 1.00 60.94 201 ALA A O 1
ATOM 1580 N N . GLU A 1 202 ? 16.493 14.197 8.546 1.00 58.94 202 GLU A N 1
ATOM 1581 C CA . GLU A 1 202 ? 15.860 15.500 8.795 1.00 58.94 202 GLU A CA 1
ATOM 1582 C C . GLU A 1 202 ? 14.861 15.853 7.683 1.00 58.94 202 GLU A C 1
ATOM 1584 O O . GLU A 1 202 ? 13.745 16.272 7.973 1.00 58.94 202 GLU A O 1
ATOM 1589 N N . ASN A 1 203 ? 15.193 15.586 6.415 1.00 50.66 203 ASN A N 1
ATOM 1590 C CA . ASN A 1 203 ? 14.291 15.809 5.271 1.00 50.66 203 ASN A CA 1
ATOM 1591 C C . ASN A 1 203 ? 13.083 14.850 5.220 1.00 50.66 203 ASN A C 1
ATOM 1593 O O . ASN A 1 203 ? 12.174 15.032 4.403 1.00 50.66 203 ASN A O 1
ATOM 1597 N N . LEU A 1 204 ? 13.098 13.799 6.039 1.00 52.38 204 LEU A N 1
ATOM 1598 C CA . LEU A 1 204 ? 12.006 12.841 6.225 1.00 52.38 204 LEU A CA 1
ATOM 1599 C C . LEU A 1 204 ? 11.347 12.986 7.607 1.00 52.38 204 LEU A C 1
ATOM 1601 O O . LEU A 1 204 ? 10.466 12.196 7.949 1.00 52.38 204 LEU A O 1
ATOM 1605 N N . ASP A 1 205 ? 11.768 13.974 8.406 1.00 55.91 205 ASP A N 1
ATOM 1606 C CA . ASP A 1 205 ? 11.150 14.292 9.688 1.00 55.91 205 ASP A CA 1
ATOM 1607 C C . ASP A 1 205 ? 9.836 15.044 9.450 1.00 55.91 205 ASP A C 1
ATOM 1609 O O . ASP A 1 205 ? 9.814 16.215 9.077 1.00 55.91 205 ASP A O 1
ATOM 1613 N N . LEU A 1 206 ? 8.718 14.347 9.635 1.00 58.50 206 LEU A N 1
ATOM 1614 C CA . LEU A 1 206 ? 7.384 14.929 9.533 1.00 58.50 206 LEU A CA 1
ATOM 1615 C C . LEU A 1 206 ? 6.942 15.406 10.917 1.00 58.50 206 LEU A C 1
ATOM 1617 O O . LEU A 1 206 ? 6.505 14.612 11.751 1.00 58.50 206 LEU A O 1
ATOM 1621 N N . GLN A 1 207 ? 7.020 16.717 11.153 1.00 61.19 207 GLN A N 1
ATOM 1622 C CA . GLN A 1 207 ? 6.310 17.332 12.273 1.00 61.19 207 GLN A CA 1
ATOM 1623 C C . GLN A 1 207 ? 4.828 17.435 11.916 1.00 61.19 207 GLN A C 1
ATOM 1625 O O . GLN A 1 207 ? 4.411 18.287 11.137 1.00 61.19 207 GLN A O 1
ATOM 1630 N N . VAL A 1 208 ? 4.036 16.521 12.470 1.00 72.94 208 VAL A N 1
ATOM 1631 C CA . VAL A 1 208 ? 2.586 16.485 12.286 1.00 72.94 208 VAL A CA 1
ATOM 1632 C C . VAL A 1 208 ? 1.929 17.092 13.517 1.00 72.94 208 VAL A C 1
ATOM 1634 O O . VAL A 1 208 ? 2.030 16.540 14.610 1.00 72.94 208 VAL A O 1
ATOM 1637 N N . ASP A 1 209 ? 1.207 18.199 13.345 1.00 75.81 209 ASP A N 1
ATOM 1638 C CA . ASP A 1 209 ? 0.449 18.813 14.441 1.00 75.81 209 ASP A CA 1
ATOM 1639 C C . ASP A 1 209 ? -0.750 17.948 14.833 1.00 75.81 209 ASP A C 1
ATOM 1641 O O . ASP A 1 209 ? -1.195 17.932 15.986 1.00 75.81 209 ASP A O 1
ATOM 1645 N N . ARG A 1 210 ? -1.323 17.246 13.846 1.00 82.69 210 ARG A N 1
ATOM 1646 C CA . ARG A 1 210 ? -2.571 16.517 14.034 1.00 82.69 210 ARG A CA 1
ATOM 1647 C C . ARG A 1 210 ? -2.725 15.320 13.104 1.00 82.69 210 ARG A C 1
ATOM 1649 O O . ARG A 1 210 ? -2.616 15.429 11.888 1.00 82.69 210 ARG A O 1
ATOM 1656 N N . VAL A 1 211 ? -3.141 14.195 13.680 1.00 86.12 211 VAL A N 1
ATOM 1657 C CA . VAL A 1 211 ? -3.603 13.020 12.931 1.00 86.12 211 VAL A CA 1
ATOM 1658 C C . VAL A 1 211 ? -5.115 12.878 13.082 1.00 86.12 211 VAL A C 1
ATOM 1660 O O . VAL A 1 211 ? -5.654 12.909 14.196 1.00 86.12 211 VAL A O 1
ATOM 1663 N N . VAL A 1 212 ? -5.802 12.724 11.951 1.00 89.44 212 VAL A N 1
ATOM 1664 C CA . VAL A 1 212 ? -7.236 12.435 11.867 1.00 89.44 212 VAL A CA 1
ATOM 1665 C C . VAL A 1 212 ? -7.424 11.138 11.095 1.00 89.44 212 VAL A C 1
ATOM 1667 O O . VAL A 1 212 ? -6.995 11.038 9.955 1.00 89.44 212 VAL A O 1
ATOM 1670 N N . GLY A 1 213 ? -8.071 10.149 11.700 1.00 90.75 213 GLY A N 1
ATOM 1671 C CA . GLY A 1 213 ? -8.319 8.848 11.088 1.00 90.75 213 GLY A CA 1
ATOM 1672 C C . GLY A 1 213 ? -9.802 8.608 10.842 1.00 90.75 213 GLY A C 1
ATOM 1673 O O . GLY A 1 213 ? -10.606 8.753 11.759 1.00 90.75 213 GLY A O 1
ATOM 1674 N N . LEU A 1 214 ? -10.164 8.201 9.631 1.00 93.19 214 LEU A N 1
ATOM 1675 C CA . LEU A 1 214 ? -11.406 7.502 9.346 1.00 93.19 214 LEU A CA 1
ATOM 1676 C C . LEU A 1 214 ? -11.174 6.000 9.493 1.00 93.19 214 LEU A C 1
ATOM 1678 O O . LEU A 1 214 ? -10.359 5.429 8.770 1.00 93.19 214 LEU A O 1
ATOM 1682 N N . LEU A 1 215 ? -11.890 5.378 10.427 1.00 89.88 215 LEU A N 1
ATOM 1683 C CA . LEU A 1 215 ? -11.590 4.032 10.912 1.00 89.88 215 LEU A CA 1
ATOM 1684 C C . LEU A 1 215 ? -12.770 3.084 10.681 1.00 89.88 215 LEU A C 1
ATOM 1686 O O . LEU A 1 215 ? -13.923 3.440 10.941 1.00 89.88 215 LEU A O 1
ATOM 1690 N N . GLY A 1 216 ? -12.481 1.869 10.219 1.00 89.25 216 GLY A N 1
ATOM 1691 C CA . GLY A 1 216 ? -13.483 0.822 10.024 1.00 89.25 216 GLY A CA 1
ATOM 1692 C C . GLY A 1 216 ? -12.874 -0.572 9.899 1.00 89.25 216 GLY A C 1
ATOM 1693 O O . GLY A 1 216 ? -11.676 -0.712 9.678 1.00 89.25 216 GLY A O 1
ATOM 1694 N N . ALA A 1 217 ? -13.705 -1.613 10.007 1.00 87.12 217 ALA A N 1
ATOM 1695 C CA . ALA A 1 217 ? -13.279 -2.982 9.719 1.00 87.12 217 ALA A CA 1
ATOM 1696 C C . ALA A 1 217 ? -12.956 -3.112 8.237 1.00 87.12 217 ALA A C 1
ATOM 1698 O O . ALA A 1 217 ? -11.818 -3.352 7.878 1.00 87.12 217 ALA A O 1
ATOM 1699 N N . ASN A 1 218 ? -13.952 -2.884 7.386 1.00 90.69 218 ASN A N 1
ATOM 1700 C CA . ASN A 1 218 ? -13.748 -2.710 5.955 1.00 90.69 218 ASN A CA 1
ATOM 1701 C C . ASN A 1 218 ? -14.110 -1.273 5.598 1.00 90.69 218 ASN A C 1
ATOM 1703 O O . ASN A 1 218 ? -15.128 -0.770 6.087 1.00 90.69 218 ASN A O 1
ATOM 1707 N N . VAL A 1 219 ? -13.331 -0.635 4.730 1.00 95.00 219 VAL A N 1
ATOM 1708 C CA . VAL A 1 219 ? -13.669 0.684 4.186 1.00 95.00 219 VAL A CA 1
ATOM 1709 C C . VAL A 1 219 ? -13.946 0.558 2.693 1.00 95.00 219 VAL A C 1
ATOM 1711 O O . VAL A 1 219 ? -13.055 0.314 1.887 1.00 95.00 219 VAL A O 1
ATOM 1714 N N . ASN A 1 220 ? -15.206 0.744 2.315 1.00 96.75 220 ASN A N 1
ATOM 1715 C CA . ASN A 1 220 ? -15.678 0.663 0.940 1.00 96.75 220 ASN A CA 1
ATOM 1716 C C . ASN A 1 220 ? -15.849 2.069 0.360 1.00 96.75 220 ASN A C 1
ATOM 1718 O O . ASN A 1 220 ? -16.779 2.788 0.724 1.00 96.75 220 ASN A O 1
ATOM 1722 N N . ILE A 1 221 ? -14.992 2.453 -0.579 1.00 97.81 221 ILE A N 1
ATOM 1723 C CA . ILE A 1 221 ? -15.049 3.725 -1.295 1.00 97.81 221 ILE A CA 1
ATOM 1724 C C . ILE A 1 221 ? -15.783 3.520 -2.623 1.00 97.81 221 ILE A C 1
ATOM 1726 O O . ILE A 1 221 ? -15.404 2.698 -3.463 1.00 97.81 221 ILE A O 1
ATOM 1730 N N . SER A 1 222 ? -16.886 4.245 -2.793 1.00 97.00 222 SER A N 1
ATOM 1731 C CA . SER A 1 222 ? -17.717 4.198 -3.999 1.00 97.00 222 SER A CA 1
ATOM 1732 C C . SER A 1 222 ? -16.968 4.755 -5.210 1.00 97.00 222 SER A C 1
ATOM 1734 O O . SER A 1 222 ? -16.088 5.595 -5.069 1.00 97.00 222 SER A O 1
ATOM 1736 N N . ALA A 1 223 ? -17.336 4.312 -6.411 1.00 95.88 223 ALA A N 1
ATOM 1737 C CA . ALA A 1 223 ? -16.760 4.854 -7.638 1.00 95.88 223 ALA A CA 1
ATOM 1738 C C . ALA A 1 223 ? -17.120 6.340 -7.809 1.00 95.88 223 ALA A C 1
ATOM 1740 O O . ALA A 1 223 ? -18.276 6.716 -7.590 1.00 95.88 223 ALA A O 1
ATOM 1741 N N . ASN A 1 224 ? -16.160 7.143 -8.273 1.00 96.00 224 ASN A N 1
ATOM 1742 C CA . ASN A 1 224 ? -16.256 8.603 -8.403 1.00 96.00 224 ASN A CA 1
ATOM 1743 C C . ASN A 1 224 ? -16.465 9.303 -7.052 1.00 96.00 224 ASN A C 1
ATOM 1745 O O . ASN A 1 224 ? -17.233 10.262 -6.946 1.00 96.00 224 ASN A O 1
ATOM 1749 N N . ALA A 1 225 ? -15.840 8.774 -6.001 1.00 97.31 225 ALA A N 1
ATOM 1750 C CA . ALA A 1 225 ? -15.888 9.390 -4.688 1.00 97.31 225 ALA A CA 1
ATOM 1751 C C . ALA A 1 225 ? -15.107 10.710 -4.684 1.00 97.31 225 ALA A C 1
ATOM 1753 O O . ALA A 1 225 ? -14.002 10.789 -5.214 1.00 97.31 225 ALA A O 1
ATOM 1754 N N . GLU A 1 226 ? -15.672 11.727 -4.038 1.00 96.50 226 GLU A N 1
ATOM 1755 C CA . GLU A 1 226 ? -15.035 13.032 -3.844 1.00 96.50 226 GLU A CA 1
ATOM 1756 C C . GLU A 1 226 ? -14.988 13.320 -2.345 1.00 96.50 226 GLU A C 1
ATOM 1758 O O . GLU A 1 226 ? -16.012 13.619 -1.726 1.00 96.50 226 GLU A O 1
ATOM 1763 N N . LEU A 1 227 ? -13.814 13.185 -1.740 1.00 95.50 227 LEU A N 1
ATOM 1764 C CA . LEU A 1 227 ? -13.619 13.370 -0.305 1.00 95.50 227 LEU A CA 1
ATOM 1765 C C . LEU A 1 227 ? -12.846 14.661 -0.073 1.00 95.50 227 LEU A C 1
ATOM 1767 O O . LEU A 1 227 ? -11.870 14.915 -0.762 1.00 95.50 227 LEU A O 1
ATOM 1771 N N . ASP A 1 228 ? -13.241 15.466 0.911 1.00 93.94 228 ASP A N 1
ATOM 1772 C CA . ASP A 1 228 ? -12.540 16.716 1.227 1.00 93.94 228 ASP A CA 1
ATOM 1773 C C . ASP A 1 228 ? -12.080 16.760 2.693 1.00 93.94 228 ASP A C 1
ATOM 1775 O O . ASP A 1 228 ? -12.745 17.367 3.545 1.00 93.94 228 ASP A O 1
ATOM 1779 N N . PRO A 1 229 ? -10.951 16.104 3.020 1.00 92.00 229 PRO A N 1
ATOM 1780 C CA . PRO A 1 229 ? -10.409 16.091 4.375 1.00 92.00 229 PRO A CA 1
ATOM 1781 C C . PRO A 1 229 ? -9.960 17.463 4.885 1.00 92.00 229 PRO A C 1
ATOM 1783 O O . PRO A 1 229 ? -9.912 17.661 6.100 1.00 92.00 229 PRO A O 1
ATOM 1786 N N . SER A 1 230 ? -9.723 18.432 3.990 1.00 90.19 230 SER A N 1
ATOM 1787 C CA . SER A 1 230 ? -9.282 19.782 4.376 1.00 90.19 230 SER A CA 1
ATOM 1788 C C . SER A 1 230 ? -10.344 20.523 5.187 1.00 90.19 230 SER A C 1
ATOM 1790 O O . SER A 1 230 ? -10.038 21.391 5.996 1.00 90.19 230 SER A O 1
ATOM 1792 N N . THR A 1 231 ? -11.609 20.109 5.061 1.00 89.31 231 THR A N 1
ATOM 1793 C CA . THR A 1 231 ? -12.720 20.619 5.877 1.00 89.31 231 THR A CA 1
ATOM 1794 C C . THR A 1 231 ? -12.632 20.226 7.356 1.00 89.31 231 THR A C 1
ATOM 1796 O O . THR A 1 231 ? -13.337 20.798 8.187 1.00 89.31 231 THR A O 1
ATOM 1799 N N . LEU A 1 232 ? -11.781 19.251 7.694 1.00 86.12 232 LEU A N 1
ATOM 1800 C CA . LEU A 1 232 ? -11.511 18.816 9.065 1.00 86.12 232 LEU A CA 1
ATOM 1801 C C . LEU A 1 232 ? -10.270 19.488 9.664 1.00 86.12 232 LEU A C 1
ATOM 1803 O O . LEU A 1 232 ? -10.079 19.395 10.887 1.00 86.12 232 LEU A O 1
ATOM 1807 N N . ALA A 1 233 ? -9.433 20.108 8.825 1.00 78.50 233 ALA A N 1
ATOM 1808 C CA . ALA A 1 233 ? -8.225 20.798 9.247 1.00 78.50 233 ALA A CA 1
ATOM 1809 C C . ALA A 1 233 ? -8.577 22.029 10.092 1.00 78.50 233 ALA A C 1
ATOM 1811 O O . ALA A 1 233 ? -9.615 22.669 9.909 1.00 78.50 233 ALA A O 1
ATOM 1812 N N . GLU A 1 234 ? -7.719 22.334 11.060 1.00 77.75 234 GLU A N 1
ATOM 1813 C CA . GLU A 1 234 ? -7.764 23.608 11.776 1.00 77.75 234 GLU A CA 1
ATOM 1814 C C . GLU A 1 234 ? -6.794 24.581 11.087 1.00 77.75 234 GLU A C 1
ATOM 1816 O O . GLU A 1 234 ? -5.892 24.163 10.361 1.00 77.75 234 GLU A O 1
ATOM 1821 N N . SER A 1 235 ? -7.015 25.889 11.232 1.00 72.69 235 SER A N 1
ATOM 1822 C CA . SER A 1 235 ? -6.143 26.887 10.601 1.00 72.69 235 SER A CA 1
ATOM 1823 C C . SER A 1 235 ? -4.706 26.741 11.104 1.00 72.69 235 SER A C 1
ATOM 1825 O O . SER A 1 235 ? -4.510 26.630 12.313 1.00 72.69 235 SER A O 1
ATOM 1827 N N . ASP A 1 236 ? -3.736 26.820 10.192 1.00 71.62 236 ASP A N 1
ATOM 1828 C CA . ASP A 1 236 ? -2.295 26.795 10.476 1.00 71.62 236 ASP A CA 1
ATOM 1829 C C . ASP A 1 236 ? -1.763 25.477 11.087 1.00 71.62 236 ASP A C 1
ATOM 1831 O O . ASP A 1 236 ? -0.727 25.495 11.746 1.00 71.62 236 ASP A O 1
ATOM 1835 N N . THR A 1 237 ? -2.444 24.338 10.879 1.00 74.50 237 THR A N 1
ATOM 1836 C CA . THR A 1 237 ? -1.969 23.013 11.336 1.00 74.50 237 THR A CA 1
ATOM 1837 C C . THR A 1 237 ? -1.559 22.104 10.179 1.00 74.50 237 THR A C 1
ATOM 1839 O O . THR A 1 237 ? -2.347 21.928 9.247 1.00 74.50 237 THR A O 1
ATOM 1842 N N . THR A 1 238 ? -0.408 21.443 10.301 1.00 82.06 238 THR A N 1
ATOM 1843 C CA . THR A 1 238 ? 0.022 20.335 9.434 1.00 82.06 238 THR A CA 1
ATOM 1844 C C . THR A 1 238 ? -0.729 19.066 9.835 1.00 82.06 238 THR A C 1
ATOM 1846 O O . THR A 1 238 ? -0.604 18.592 10.971 1.00 82.06 238 THR A O 1
ATOM 1849 N N . GLN A 1 239 ? -1.541 18.510 8.932 1.00 86.44 239 GLN A N 1
ATOM 1850 C CA . GLN A 1 239 ? -2.430 17.387 9.246 1.00 86.44 239 GLN A CA 1
ATOM 1851 C C . GLN A 1 239 ? -2.119 16.136 8.417 1.00 86.44 239 GLN A C 1
ATOM 1853 O O . GLN A 1 239 ? -1.934 16.203 7.208 1.00 86.44 239 GLN A O 1
ATOM 1858 N N . VAL A 1 240 ? -2.197 14.960 9.040 1.00 89.25 240 VAL A N 1
ATOM 1859 C CA . VAL A 1 240 ? -2.356 13.691 8.314 1.00 89.25 240 VAL A CA 1
ATOM 1860 C C . VAL A 1 240 ? -3.811 13.253 8.413 1.00 89.25 240 VAL A C 1
ATOM 1862 O O . VAL A 1 240 ? -4.328 13.054 9.517 1.00 89.25 240 VAL A O 1
ATOM 1865 N N . PHE A 1 241 ? -4.478 13.090 7.272 1.00 93.12 241 PHE A N 1
ATOM 1866 C CA . PHE A 1 241 ? -5.765 12.406 7.203 1.00 93.12 241 PHE A CA 1
ATOM 1867 C C . PHE A 1 241 ? -5.567 10.967 6.727 1.00 93.12 241 PHE A C 1
ATOM 1869 O O . PHE A 1 241 ? -5.138 10.728 5.600 1.00 93.12 241 PHE A O 1
ATOM 1876 N N . ALA A 1 242 ? -5.907 10.007 7.579 1.00 93.75 242 ALA A N 1
ATOM 1877 C CA . ALA A 1 242 ? -5.785 8.589 7.292 1.00 93.75 242 ALA A CA 1
ATOM 1878 C C . ALA A 1 242 ? -7.159 7.954 7.054 1.00 93.75 242 ALA A C 1
ATOM 1880 O O . ALA A 1 242 ? -8.081 8.144 7.840 1.00 93.75 242 ALA A O 1
ATOM 1881 N N . ILE A 1 243 ? -7.288 7.140 6.014 1.00 95.31 243 ILE A N 1
ATOM 1882 C CA . ILE A 1 243 ? -8.320 6.109 5.913 1.00 95.31 243 ILE A CA 1
ATOM 1883 C C . ILE A 1 243 ? -7.654 4.809 6.344 1.00 95.31 243 ILE A C 1
ATOM 1885 O O . ILE A 1 243 ? -6.781 4.315 5.636 1.00 95.31 243 ILE A O 1
ATOM 1889 N N . ALA A 1 244 ? -8.041 4.269 7.496 1.00 91.19 244 ALA A N 1
ATOM 1890 C CA . ALA A 1 244 ? -7.455 3.045 8.025 1.00 91.19 244 ALA A CA 1
ATOM 1891 C C . ALA A 1 244 ? -8.524 1.962 8.182 1.00 91.19 244 ALA A C 1
ATOM 1893 O O . ALA A 1 244 ? -9.482 2.113 8.948 1.00 91.19 244 ALA A O 1
ATOM 1894 N N . ALA A 1 245 ? -8.344 0.865 7.450 1.00 89.81 245 ALA A N 1
ATOM 1895 C CA . ALA A 1 245 ? -9.142 -0.336 7.597 1.00 89.81 245 ALA A CA 1
ATOM 1896 C C . ALA A 1 245 ? -8.392 -1.371 8.436 1.00 89.81 245 ALA A C 1
ATOM 1898 O O . ALA A 1 245 ? -7.238 -1.693 8.167 1.00 89.81 245 ALA A O 1
ATOM 1899 N N . ALA A 1 246 ? -9.086 -1.926 9.423 1.00 83.62 246 ALA A N 1
ATOM 1900 C CA . ALA A 1 246 ? -8.638 -3.092 10.172 1.00 83.62 246 ALA A CA 1
ATOM 1901 C C . ALA A 1 246 ? -8.576 -4.357 9.282 1.00 83.62 246 ALA A C 1
ATOM 1903 O O . ALA A 1 246 ? -7.841 -5.289 9.554 1.00 83.62 246 ALA A O 1
ATOM 1904 N N . LYS A 1 247 ? -9.339 -4.417 8.199 1.00 85.75 247 LYS A N 1
ATOM 1905 C CA . LYS A 1 247 ? -9.268 -5.480 7.197 1.00 85.75 247 LYS A CA 1
ATOM 1906 C C . LYS A 1 247 ? -8.968 -4.833 5.858 1.00 85.75 247 LYS A C 1
ATOM 1908 O O . LYS A 1 247 ? -7.877 -4.298 5.682 1.00 85.75 247 LYS A O 1
ATOM 1913 N N . ASP A 1 248 ? -9.966 -4.773 4.984 1.00 91.00 248 ASP A N 1
ATOM 1914 C CA . ASP A 1 248 ? -9.770 -4.355 3.607 1.00 91.00 248 ASP A CA 1
ATOM 1915 C C . ASP A 1 248 ? -10.180 -2.904 3.367 1.00 91.00 248 ASP A C 1
ATOM 1917 O O . ASP A 1 248 ? -11.192 -2.414 3.890 1.00 91.00 248 ASP A O 1
ATOM 1921 N N . VAL A 1 249 ? -9.465 -2.247 2.455 1.00 95.38 249 VAL A N 1
ATOM 1922 C CA . VAL A 1 249 ? -9.986 -1.074 1.743 1.00 95.38 249 VAL A CA 1
ATOM 1923 C C . VAL A 1 249 ? -10.392 -1.502 0.334 1.00 95.38 249 VAL A C 1
ATOM 1925 O O . VAL A 1 249 ? -9.623 -2.134 -0.380 1.00 95.38 249 VAL A O 1
ATOM 1928 N N . MET A 1 250 ? -11.596 -1.132 -0.098 1.00 96.56 250 MET A N 1
ATOM 1929 C CA . MET A 1 250 ? -12.090 -1.366 -1.456 1.00 96.56 250 MET A CA 1
ATOM 1930 C C . MET A 1 250 ? -12.339 -0.034 -2.156 1.00 96.56 250 MET A C 1
ATOM 1932 O O . MET A 1 250 ? -13.254 0.693 -1.775 1.00 96.56 250 MET A O 1
ATOM 1936 N N . ILE A 1 251 ? -11.592 0.264 -3.216 1.00 97.62 251 ILE A N 1
ATOM 1937 C CA . ILE A 1 251 ? -11.767 1.466 -4.041 1.00 97.62 251 ILE A CA 1
ATOM 1938 C C . ILE A 1 251 ? -12.415 1.057 -5.365 1.00 97.62 251 ILE A C 1
ATOM 1940 O O . ILE A 1 251 ? -11.776 0.485 -6.246 1.00 97.62 251 ILE A O 1
ATOM 1944 N N . LYS A 1 252 ? -13.722 1.305 -5.506 1.00 96.25 252 LYS A N 1
ATOM 1945 C CA . LYS A 1 252 ? -14.523 0.751 -6.618 1.00 96.25 252 LYS A CA 1
ATOM 1946 C C . LYS A 1 252 ? -14.305 1.439 -7.969 1.00 96.25 252 LYS A C 1
ATOM 1948 O O . LYS A 1 252 ? -14.738 0.904 -8.986 1.00 96.25 252 LYS A O 1
ATOM 1953 N N . GLY A 1 253 ? -13.699 2.619 -7.987 1.00 96.94 253 GLY A N 1
ATOM 1954 C CA . GLY A 1 253 ? -13.505 3.432 -9.183 1.00 96.94 253 GLY A CA 1
ATOM 1955 C C . GLY A 1 253 ? -12.688 4.675 -8.861 1.00 96.94 253 GLY A C 1
ATOM 1956 O O . GLY A 1 253 ? -11.978 4.687 -7.859 1.00 96.94 253 GLY A O 1
ATOM 1957 N N . ASP A 1 254 ? -12.833 5.715 -9.679 1.00 98.06 254 ASP A N 1
ATOM 1958 C CA . ASP A 1 254 ? -12.107 6.971 -9.491 1.00 98.06 254 ASP A CA 1
ATOM 1959 C C . ASP A 1 254 ? -12.339 7.578 -8.099 1.00 98.06 254 ASP A C 1
ATOM 1961 O O . ASP A 1 254 ? -13.444 7.498 -7.545 1.00 98.06 254 ASP A O 1
ATOM 1965 N N . LEU A 1 255 ? -11.290 8.182 -7.546 1.00 98.00 255 LEU A N 1
ATOM 1966 C CA . LEU A 1 255 ? -11.276 8.797 -6.223 1.00 98.00 255 LEU A CA 1
ATOM 1967 C C . L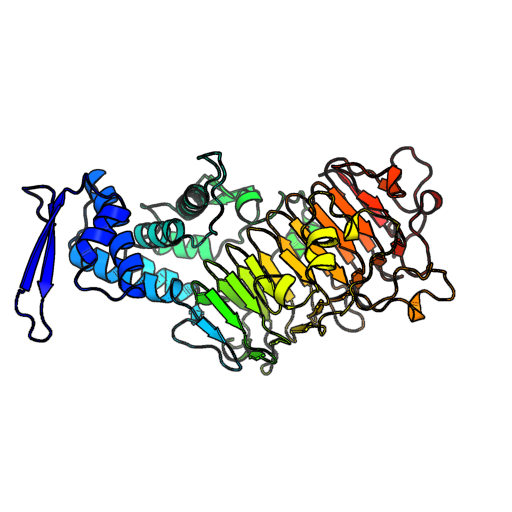EU A 1 255 ? -10.540 10.136 -6.280 1.00 98.00 255 LEU A C 1
ATOM 1969 O O . LEU A 1 255 ? -9.377 10.194 -6.673 1.00 98.00 255 LEU A O 1
ATOM 1973 N N . ASP A 1 256 ? -11.208 11.199 -5.846 1.00 97.31 256 ASP A N 1
ATOM 1974 C CA . ASP A 1 256 ? -10.645 12.544 -5.754 1.00 97.31 256 ASP A CA 1
ATOM 1975 C C . ASP A 1 256 ? -10.628 13.023 -4.296 1.00 97.31 256 ASP A C 1
ATOM 1977 O O . ASP A 1 256 ? -11.676 13.195 -3.664 1.00 97.31 256 ASP A O 1
ATOM 1981 N N . PHE A 1 257 ? -9.431 13.244 -3.756 1.00 96.56 257 PHE A N 1
ATOM 1982 C CA . PHE A 1 257 ? -9.224 13.950 -2.499 1.00 96.56 257 PHE A CA 1
ATOM 1983 C C . PHE A 1 257 ? -9.071 15.440 -2.778 1.00 96.56 257 PHE A C 1
ATOM 1985 O O . PHE A 1 257 ? -8.046 15.917 -3.278 1.00 96.56 257 PHE A O 1
ATOM 1992 N N . LYS A 1 258 ? -10.102 16.201 -2.429 1.00 95.12 258 LYS A N 1
ATOM 1993 C CA . LYS A 1 258 ? -10.104 17.655 -2.515 1.00 95.12 258 LYS A CA 1
ATOM 1994 C C . LYS A 1 258 ? -9.316 18.275 -1.368 1.00 95.12 258 LYS A C 1
ATOM 1996 O O . LYS A 1 258 ? -9.143 17.700 -0.294 1.00 95.12 258 LYS A O 1
ATOM 2001 N N . ASN A 1 259 ? -8.853 19.487 -1.637 1.00 92.19 259 ASN A N 1
ATOM 2002 C CA . ASN A 1 259 ? -8.215 20.365 -0.670 1.00 92.19 259 ASN A CA 1
ATOM 2003 C C . ASN A 1 259 ? -8.821 21.769 -0.809 1.00 92.19 259 ASN A C 1
ATOM 2005 O O . ASN A 1 259 ? -8.160 22.701 -1.265 1.00 92.19 259 ASN A O 1
ATOM 2009 N N . SER A 1 260 ? -10.129 21.903 -0.549 1.00 92.69 260 SER A N 1
ATOM 2010 C CA . SER A 1 260 ? -10.842 23.171 -0.786 1.00 92.69 260 SER A CA 1
ATOM 2011 C C . SER A 1 260 ? -10.428 24.294 0.161 1.00 92.69 260 SER A C 1
ATOM 2013 O O . SER A 1 260 ? -10.640 25.461 -0.169 1.00 92.69 260 SER A O 1
ATOM 2015 N N . GLN A 1 261 ? -9.859 23.951 1.320 1.00 90.44 261 GLN A N 1
ATOM 2016 C CA . GLN A 1 261 ? -9.370 24.915 2.304 1.00 90.44 261 GLN A CA 1
ATOM 2017 C C . GLN A 1 261 ? -7.887 25.270 2.128 1.00 90.44 261 GLN A C 1
ATOM 2019 O O . GLN A 1 261 ? -7.377 26.043 2.931 1.00 90.44 261 GLN A O 1
ATOM 2024 N N . ASP A 1 262 ? -7.211 24.732 1.102 1.00 87.62 262 ASP A N 1
ATOM 2025 C CA . ASP A 1 262 ? -5.769 24.929 0.873 1.00 87.62 262 ASP A CA 1
ATOM 2026 C C . ASP A 1 262 ? -4.926 24.591 2.119 1.00 87.62 262 ASP A C 1
ATOM 2028 O O . ASP A 1 262 ? -3.975 25.282 2.471 1.00 87.62 262 ASP A O 1
ATOM 2032 N N . SER A 1 263 ? -5.329 23.538 2.839 1.00 85.69 263 SER A N 1
ATOM 2033 C CA . SER A 1 263 ? -4.644 23.089 4.051 1.00 85.69 263 SER A CA 1
ATOM 2034 C C . SER A 1 263 ? -3.371 22.324 3.704 1.00 85.69 263 SER A C 1
ATOM 2036 O O . SER A 1 263 ? -3.358 21.583 2.713 1.00 85.69 263 SER A O 1
ATOM 2038 N N . ASP A 1 264 ? -2.358 22.420 4.566 1.00 83.94 264 ASP A N 1
ATOM 2039 C CA . ASP A 1 264 ? -1.200 21.532 4.517 1.00 83.94 264 ASP A CA 1
ATOM 2040 C C . ASP A 1 264 ? -1.586 20.162 5.090 1.00 83.94 264 ASP A C 1
ATOM 2042 O O . ASP A 1 264 ? -1.663 19.957 6.307 1.00 83.94 264 ASP A O 1
ATOM 2046 N N . GLN A 1 265 ? -1.958 19.251 4.188 1.00 86.38 265 GLN A N 1
ATOM 2047 C CA . GLN A 1 265 ? -2.443 17.929 4.549 1.00 86.38 265 GLN A CA 1
ATOM 2048 C C . GLN A 1 265 ? -1.812 16.828 3.701 1.00 86.38 265 GLN A C 1
ATOM 2050 O O . GLN A 1 265 ? -1.862 16.863 2.466 1.00 86.38 265 GLN A O 1
ATOM 2055 N N . ALA A 1 266 ? -1.327 15.798 4.386 1.00 90.19 266 ALA A N 1
ATOM 2056 C CA . ALA A 1 266 ? -0.995 14.517 3.791 1.00 90.19 266 ALA A CA 1
ATOM 2057 C C . ALA A 1 266 ? -2.191 13.564 3.902 1.00 90.19 266 ALA A C 1
ATOM 2059 O O . ALA A 1 266 ? -2.907 13.544 4.910 1.00 90.19 266 ALA A O 1
ATOM 2060 N N . ILE A 1 267 ? -2.398 12.751 2.872 1.00 94.19 267 ILE A N 1
ATOM 2061 C CA . ILE A 1 267 ? -3.425 11.710 2.846 1.00 94.19 267 ILE A CA 1
ATOM 2062 C C . ILE A 1 267 ? -2.749 10.346 2.959 1.00 94.19 267 ILE A C 1
ATOM 2064 O O . ILE A 1 267 ? -1.781 10.075 2.256 1.00 94.19 267 ILE A O 1
ATOM 2068 N N . ALA A 1 268 ? -3.277 9.467 3.803 1.00 94.94 268 ALA A N 1
ATOM 2069 C CA . ALA A 1 268 ? -2.827 8.084 3.911 1.00 94.94 268 ALA A CA 1
ATOM 2070 C C . ALA A 1 268 ? -4.008 7.118 3.767 1.00 94.94 268 ALA A C 1
ATOM 2072 O O . ALA A 1 268 ? -5.061 7.331 4.364 1.00 94.94 268 ALA A O 1
ATOM 2073 N N . ILE A 1 269 ? -3.843 6.038 3.007 1.00 96.19 269 ILE A N 1
ATOM 2074 C CA . ILE A 1 269 ? -4.785 4.915 2.970 1.00 96.19 269 ILE A CA 1
ATOM 2075 C C . ILE A 1 269 ? -4.043 3.661 3.414 1.00 96.19 269 ILE A C 1
ATOM 2077 O O . ILE A 1 269 ? -3.095 3.234 2.761 1.00 96.19 269 ILE A O 1
ATOM 2081 N N . GLY A 1 270 ? -4.478 3.075 4.522 1.00 92.06 270 GLY A N 1
ATOM 2082 C CA . GLY A 1 270 ? -3.913 1.855 5.079 1.00 92.06 270 GLY A CA 1
ATOM 2083 C C . GLY A 1 270 ? -4.968 0.766 5.192 1.00 92.06 270 GLY A C 1
ATOM 2084 O O . GLY A 1 270 ? -6.046 1.008 5.735 1.00 92.06 270 GLY A O 1
ATOM 2085 N N . ALA A 1 271 ? -4.648 -0.431 4.718 1.00 89.19 271 ALA A N 1
ATOM 2086 C CA . ALA A 1 271 ? -5.384 -1.642 5.049 1.00 89.19 271 ALA A CA 1
ATOM 2087 C C . ALA A 1 271 ? -4.466 -2.584 5.808 1.00 89.19 271 ALA A C 1
ATOM 2089 O O . ALA A 1 271 ? -3.314 -2.798 5.421 1.00 89.19 271 ALA A O 1
ATOM 2090 N N . ALA A 1 272 ? -4.992 -3.152 6.880 1.00 82.31 272 ALA A N 1
ATOM 2091 C CA . ALA A 1 272 ? -4.267 -4.147 7.636 1.00 82.31 272 ALA A CA 1
ATOM 2092 C C . ALA A 1 272 ? -4.400 -5.562 7.044 1.00 82.31 272 ALA A C 1
ATOM 2094 O O . ALA A 1 272 ? -3.763 -6.476 7.546 1.00 82.31 272 ALA A O 1
ATOM 2095 N N . ASP A 1 273 ? -5.186 -5.728 5.977 1.00 83.00 273 ASP A N 1
ATOM 2096 C CA . ASP A 1 273 ? -5.178 -6.900 5.098 1.00 83.00 273 ASP A CA 1
ATOM 2097 C C . ASP A 1 273 ? -4.831 -6.449 3.664 1.00 83.00 273 ASP A C 1
ATOM 2099 O O . ASP A 1 273 ? -3.698 -6.015 3.411 1.00 83.00 273 ASP A O 1
ATOM 2103 N N . ASP A 1 274 ? -5.809 -6.413 2.755 1.00 87.50 274 ASP A N 1
ATOM 2104 C CA . ASP A 1 274 ? -5.626 -6.015 1.361 1.00 87.50 274 ASP A CA 1
ATOM 2105 C C . ASP A 1 274 ? -6.209 -4.625 1.049 1.00 87.50 274 ASP A C 1
ATOM 2107 O O . ASP A 1 274 ? -7.239 -4.191 1.578 1.00 87.50 274 ASP A O 1
ATOM 2111 N N . ILE A 1 275 ? -5.588 -3.928 0.091 1.00 93.94 275 ILE A N 1
ATOM 2112 C CA . ILE A 1 275 ? -6.269 -2.851 -0.638 1.00 93.94 275 ILE A CA 1
ATOM 2113 C C . ILE A 1 275 ? -6.644 -3.367 -2.019 1.00 93.94 275 ILE A C 1
ATOM 2115 O O . ILE A 1 275 ? -5.790 -3.726 -2.828 1.00 93.94 275 ILE A O 1
ATOM 2119 N N . HIS A 1 276 ? -7.937 -3.336 -2.305 1.00 95.19 276 HIS A N 1
ATOM 2120 C CA . HIS A 1 276 ? -8.499 -3.777 -3.566 1.00 95.19 276 HIS A CA 1
ATOM 2121 C C . HIS A 1 276 ? -8.995 -2.603 -4.406 1.00 95.19 276 HIS A C 1
ATOM 2123 O O . HIS A 1 276 ? -9.607 -1.654 -3.905 1.00 95.19 276 HIS A O 1
ATOM 2129 N N . PHE A 1 277 ? -8.829 -2.736 -5.718 1.00 95.88 277 PHE A N 1
ATOM 2130 C CA . PHE A 1 277 ? -9.377 -1.822 -6.710 1.00 95.88 277 PHE A CA 1
ATOM 2131 C C . PHE A 1 277 ? -10.427 -2.545 -7.550 1.00 95.88 277 PHE A C 1
ATOM 2133 O O . PHE A 1 277 ? -10.180 -3.646 -8.038 1.00 95.88 277 PHE A O 1
ATOM 2140 N N . ARG A 1 278 ? -11.585 -1.907 -7.763 1.00 94.50 278 ARG A N 1
ATOM 2141 C CA . ARG A 1 278 ? -12.782 -2.439 -8.456 1.00 94.50 278 ARG A CA 1
ATOM 2142 C C . ARG A 1 278 ? -13.489 -3.549 -7.681 1.00 94.50 278 ARG A C 1
ATOM 2144 O O . ARG A 1 278 ? -14.665 -3.398 -7.342 1.00 94.50 278 ARG A O 1
ATOM 2151 N N . SER A 1 279 ? -12.790 -4.644 -7.405 1.00 93.31 279 SER A N 1
ATOM 2152 C CA . SER A 1 279 ? -13.311 -5.800 -6.680 1.00 93.31 279 SER A CA 1
ATOM 2153 C C . SER A 1 279 ? -12.191 -6.586 -5.994 1.00 93.31 279 SER A C 1
ATOM 2155 O O . SER A 1 279 ? -11.008 -6.330 -6.208 1.00 93.31 279 SER A O 1
ATOM 2157 N N . LYS A 1 280 ? -12.576 -7.571 -5.174 1.00 90.62 280 LYS A N 1
ATOM 2158 C CA . LYS A 1 2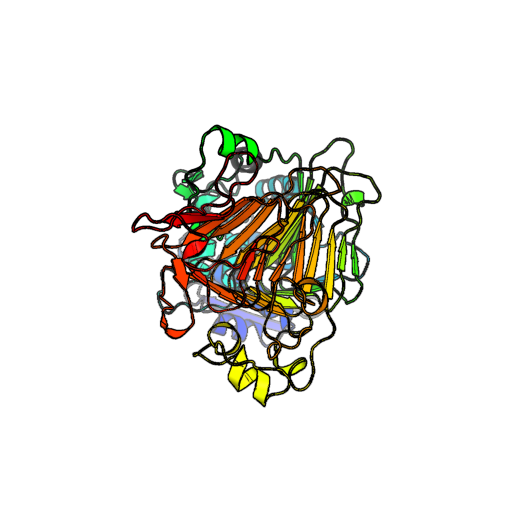80 ? -11.632 -8.450 -4.468 1.00 90.62 280 LYS A CA 1
ATOM 2159 C C . LYS A 1 280 ? -10.940 -9.457 -5.385 1.00 90.62 280 LYS A C 1
ATOM 2161 O O . LYS A 1 280 ? -9.948 -10.054 -4.991 1.00 90.62 280 LYS A O 1
ATOM 2166 N N . SER A 1 281 ? -11.500 -9.718 -6.564 1.00 90.44 281 SER A N 1
ATOM 2167 C CA . SER A 1 281 ? -11.047 -10.795 -7.435 1.00 90.44 281 SER A CA 1
ATOM 2168 C C . SER A 1 281 ? -10.779 -10.285 -8.840 1.00 90.44 281 SER A C 1
ATOM 2170 O O . SER A 1 281 ? -11.674 -9.765 -9.501 1.00 90.44 281 SER A O 1
ATOM 2172 N N . VAL A 1 282 ? -9.564 -10.522 -9.337 1.00 89.62 282 VAL A N 1
ATOM 2173 C CA . VAL A 1 282 ? -9.181 -10.213 -10.723 1.00 89.62 282 VAL A CA 1
ATOM 2174 C C . VAL A 1 282 ? -10.089 -10.894 -11.758 1.00 89.62 282 VAL A C 1
ATOM 2176 O O . VAL A 1 282 ? -10.265 -10.365 -12.852 1.00 89.62 282 VAL A O 1
ATOM 2179 N N . TYR A 1 283 ? -10.738 -12.015 -11.416 1.00 91.44 283 TYR A N 1
ATOM 2180 C CA . TYR A 1 283 ? -11.708 -12.699 -12.287 1.00 91.44 283 TYR A CA 1
ATOM 2181 C C . TYR A 1 283 ? -13.001 -11.911 -12.521 1.00 91.44 283 TYR A C 1
ATOM 2183 O O . TYR A 1 283 ? -13.742 -12.234 -13.448 1.00 91.44 283 TYR A O 1
ATOM 2191 N N . ASP A 1 284 ? -13.293 -10.895 -11.707 1.00 91.88 284 ASP A N 1
ATOM 2192 C CA . ASP A 1 284 ? -14.480 -10.063 -11.912 1.00 91.88 284 ASP A CA 1
ATOM 2193 C C . ASP A 1 284 ? -14.291 -9.069 -13.069 1.00 91.88 284 ASP A C 1
ATOM 2195 O O . ASP A 1 284 ? -15.272 -8.531 -13.585 1.00 91.88 284 ASP A O 1
ATOM 2199 N N . TYR A 1 285 ? -13.042 -8.807 -13.470 1.00 91.19 285 TYR A N 1
ATOM 2200 C CA . TYR A 1 285 ? -12.704 -7.820 -14.498 1.00 91.19 285 TYR A CA 1
ATOM 2201 C C . TYR A 1 285 ? -11.649 -8.282 -15.518 1.00 91.19 285 TYR A C 1
ATOM 2203 O O . TYR A 1 285 ? -11.279 -7.504 -16.396 1.00 91.19 285 TYR A O 1
ATOM 2211 N N . PHE A 1 286 ? -11.236 -9.551 -15.469 1.00 92.12 286 PHE A N 1
ATOM 2212 C CA . PHE A 1 286 ? -10.490 -10.240 -16.523 1.00 92.12 286 PHE A CA 1
ATOM 2213 C C . PHE A 1 286 ? -11.164 -11.554 -16.916 1.00 92.12 286 PHE A C 1
ATOM 2215 O O . PHE A 1 286 ? -11.876 -12.178 -16.128 1.00 92.12 286 PHE A O 1
ATOM 2222 N N . ASP A 1 287 ? -10.903 -12.015 -18.140 1.00 91.00 287 ASP A N 1
ATOM 2223 C CA . ASP A 1 287 ? -11.319 -13.351 -18.552 1.00 91.00 287 ASP A CA 1
ATOM 2224 C C . ASP A 1 287 ? -10.576 -14.442 -17.757 1.00 91.00 287 ASP A C 1
ATOM 2226 O O . ASP A 1 287 ? -9.420 -14.287 -17.356 1.00 91.00 287 ASP A O 1
ATOM 2230 N N . SER A 1 288 ? -11.256 -15.566 -17.510 1.00 91.00 288 SER A N 1
ATOM 2231 C CA . SER A 1 288 ? -10.765 -16.613 -16.603 1.00 91.00 288 SER A CA 1
ATOM 2232 C C . SER A 1 288 ? -9.491 -17.296 -17.096 1.00 91.00 288 SER A C 1
ATOM 2234 O O . SER A 1 288 ? -8.695 -17.765 -16.283 1.00 91.00 288 SER A O 1
ATOM 2236 N N . GLU A 1 289 ? -9.306 -17.375 -18.419 1.00 91.19 289 GLU A N 1
ATOM 2237 C CA . GLU A 1 289 ? -8.091 -17.930 -19.011 1.00 91.19 289 GLU A CA 1
ATOM 2238 C C . GLU A 1 289 ? -6.910 -16.999 -18.739 1.00 91.19 289 GLU A C 1
ATOM 2240 O O . GLU A 1 289 ? -5.875 -17.462 -18.255 1.00 91.19 289 GLU A O 1
ATOM 2245 N N . PHE A 1 290 ? -7.076 -15.696 -18.987 1.00 92.12 290 PHE A N 1
ATOM 2246 C CA . PHE A 1 290 ? -6.027 -14.719 -18.752 1.00 92.12 290 PHE A CA 1
ATOM 2247 C C . PHE A 1 290 ? -5.662 -14.621 -17.269 1.00 92.12 290 PHE A C 1
ATOM 2249 O O . PHE A 1 290 ? -4.490 -14.767 -16.916 1.00 92.12 290 PHE A O 1
ATOM 2256 N N . ALA A 1 291 ? -6.662 -14.445 -16.401 1.00 92.00 291 ALA A N 1
ATOM 2257 C CA . ALA A 1 291 ? -6.462 -14.336 -14.960 1.00 92.00 291 ALA A CA 1
ATOM 2258 C C . ALA A 1 291 ? -5.726 -15.564 -14.398 1.00 92.00 291 ALA A C 1
ATOM 2260 O O . ALA A 1 291 ? -4.661 -15.423 -13.800 1.00 92.00 291 ALA A O 1
ATOM 2261 N N . GLY A 1 292 ? -6.210 -16.778 -14.682 1.00 91.12 292 GLY A N 1
ATOM 2262 C CA . GLY A 1 292 ? -5.608 -18.000 -14.143 1.00 91.12 292 GLY A CA 1
ATOM 2263 C C . GLY A 1 292 ? -4.222 -18.322 -14.711 1.00 91.12 292 GLY A C 1
ATOM 2264 O O . GLY A 1 292 ? -3.356 -18.831 -13.999 1.00 91.12 292 GLY A O 1
ATOM 2265 N N . LYS A 1 293 ? -3.983 -18.041 -15.997 1.00 90.31 293 LYS A N 1
ATOM 2266 C CA . LYS A 1 293 ? -2.719 -18.393 -16.662 1.00 90.31 293 LYS A CA 1
ATOM 2267 C C . LYS A 1 293 ? -1.628 -17.345 -16.467 1.00 90.31 293 LYS A C 1
ATOM 2269 O O . LYS A 1 293 ? -0.452 -17.715 -16.447 1.00 90.31 293 LYS A O 1
ATOM 2274 N N . TYR A 1 294 ? -1.998 -16.069 -16.350 1.00 91.19 294 TYR A N 1
ATOM 2275 C CA . TYR A 1 294 ? -1.047 -14.960 -16.395 1.00 91.19 294 TYR A CA 1
ATOM 2276 C C . TYR A 1 294 ? -0.988 -14.108 -15.124 1.00 91.19 294 TYR A C 1
ATOM 2278 O O . TYR A 1 294 ? 0.109 -13.641 -14.826 1.00 91.19 294 TYR A O 1
ATOM 2286 N N . LEU A 1 295 ? -2.079 -13.955 -14.361 1.00 87.56 295 LEU A N 1
ATOM 2287 C CA . LEU A 1 295 ? -2.112 -13.127 -13.139 1.00 87.56 295 LEU A CA 1
ATOM 2288 C C . LEU A 1 295 ? -1.957 -13.948 -11.848 1.00 87.56 295 LEU A C 1
ATOM 2290 O O . LEU A 1 295 ? -1.100 -13.645 -11.020 1.00 87.56 295 LEU A O 1
ATOM 2294 N N . ASP A 1 296 ? -2.736 -15.024 -11.718 1.00 86.50 296 ASP A N 1
ATOM 2295 C CA . ASP A 1 296 ? -2.764 -15.907 -10.539 1.00 86.50 296 ASP A CA 1
ATOM 2296 C C . ASP A 1 296 ? -1.820 -17.111 -10.656 1.00 86.50 296 ASP A C 1
ATOM 2298 O O . ASP A 1 296 ? -1.772 -17.990 -9.791 1.00 86.50 296 ASP A O 1
ATOM 2302 N N . SER A 1 297 ? -1.060 -17.188 -11.747 1.00 87.69 297 SER A N 1
ATOM 2303 C CA . SER A 1 297 ? -0.099 -18.264 -11.944 1.00 87.69 297 SER A CA 1
ATOM 2304 C C . SER A 1 297 ? 1.106 -18.101 -11.020 1.00 87.69 297 SER A C 1
ATOM 2306 O O . SER A 1 297 ? 1.732 -17.046 -10.966 1.00 87.69 297 SER A O 1
ATOM 2308 N N . VAL A 1 298 ? 1.527 -19.204 -10.395 1.00 84.31 298 VAL A N 1
ATOM 2309 C CA . VAL A 1 298 ? 2.756 -19.275 -9.582 1.00 84.31 298 VAL A CA 1
ATOM 2310 C C . VAL A 1 298 ? 4.010 -18.920 -10.397 1.00 84.31 298 VAL A C 1
ATOM 2312 O O . VAL A 1 298 ? 5.006 -18.475 -9.834 1.00 84.31 298 VAL A O 1
ATOM 2315 N N . SER A 1 299 ? 3.988 -19.111 -11.723 1.00 85.62 299 SER A N 1
ATOM 2316 C CA . SER A 1 299 ? 5.107 -18.733 -12.598 1.00 85.62 299 SER A CA 1
ATOM 2317 C C . SER A 1 299 ? 5.103 -17.255 -12.999 1.00 85.62 299 SER A C 1
ATOM 2319 O O . SER A 1 299 ? 6.026 -16.828 -13.686 1.00 85.62 299 SER A O 1
ATOM 2321 N N . ASP A 1 300 ? 4.054 -16.511 -12.636 1.00 91.81 300 ASP A N 1
ATOM 2322 C CA . ASP A 1 300 ? 3.882 -15.071 -12.846 1.00 91.81 300 ASP A CA 1
ATOM 2323 C C . ASP A 1 300 ? 4.265 -14.569 -14.262 1.00 91.81 300 ASP A C 1
ATOM 2325 O O . ASP A 1 300 ? 5.024 -13.606 -14.425 1.00 91.81 300 ASP A O 1
ATOM 2329 N N . PRO A 1 301 ? 3.795 -15.242 -15.333 1.00 93.12 301 PRO A N 1
ATOM 2330 C CA . PRO A 1 301 ? 4.338 -15.042 -16.672 1.00 93.12 301 PRO A CA 1
ATOM 2331 C C . PRO A 1 301 ? 3.987 -13.675 -17.271 1.00 93.12 301 PRO A C 1
ATOM 2333 O O . PRO A 1 301 ? 4.689 -13.236 -18.181 1.00 93.12 301 PRO A O 1
ATOM 2336 N N . ILE A 1 302 ? 2.965 -12.972 -16.758 1.00 94.06 302 ILE A N 1
ATOM 2337 C CA . ILE A 1 302 ? 2.678 -11.592 -17.172 1.00 94.06 302 ILE A CA 1
ATOM 2338 C C . ILE A 1 302 ? 3.851 -10.653 -16.845 1.00 94.06 302 ILE A C 1
ATOM 2340 O O . ILE A 1 302 ? 4.195 -9.807 -17.668 1.00 94.06 302 ILE A O 1
ATOM 2344 N N . PHE A 1 303 ? 4.523 -10.843 -15.704 1.00 95.19 303 PHE A N 1
ATOM 2345 C CA . PHE A 1 303 ? 5.643 -10.004 -15.262 1.00 95.19 303 PHE A CA 1
ATOM 2346 C C . PHE A 1 303 ? 6.998 -10.548 -15.704 1.00 95.19 303 PHE A C 1
ATOM 2348 O O . PHE A 1 303 ? 7.918 -9.776 -15.966 1.00 95.19 303 PHE A O 1
ATOM 2355 N N . LEU A 1 304 ? 7.135 -11.874 -15.763 1.00 94.81 304 LEU A N 1
ATOM 2356 C CA . LEU A 1 304 ? 8.442 -12.513 -15.911 1.00 94.81 304 LEU A CA 1
ATOM 2357 C C . LEU A 1 304 ? 8.781 -12.921 -17.343 1.00 94.81 304 LEU A C 1
ATOM 2359 O O . LEU A 1 304 ? 9.957 -13.132 -17.629 1.00 94.81 304 LEU A O 1
ATOM 2363 N N . SER A 1 305 ? 7.792 -13.007 -18.238 1.00 92.75 305 SER A N 1
ATOM 2364 C CA . SER A 1 305 ? 8.028 -13.412 -19.622 1.00 92.75 305 SER A CA 1
ATOM 2365 C C . SER A 1 305 ? 8.273 -12.235 -20.562 1.00 92.75 305 SER A C 1
ATOM 2367 O O . SER A 1 305 ? 7.560 -11.227 -20.525 1.00 92.75 305 SER A O 1
ATOM 2369 N N . GLU A 1 306 ? 9.223 -12.404 -21.484 1.00 91.62 306 GLU A N 1
ATOM 2370 C CA . GLU A 1 306 ? 9.425 -11.495 -22.617 1.00 91.62 306 GLU A CA 1
ATOM 2371 C C . GLU A 1 306 ? 8.359 -11.659 -23.712 1.00 91.62 306 GLU A C 1
ATOM 2373 O O . GLU A 1 306 ? 8.178 -10.761 -24.548 1.00 91.62 306 GLU A O 1
ATOM 2378 N N . SER A 1 307 ? 7.646 -12.790 -23.711 1.00 90.69 307 SER A N 1
ATOM 2379 C CA . SER A 1 307 ? 6.522 -13.017 -24.617 1.00 90.69 307 SER A CA 1
ATOM 2380 C C . SER A 1 307 ? 5.342 -12.123 -24.220 1.00 90.69 307 SER A C 1
ATOM 2382 O O . SER A 1 307 ? 5.030 -12.039 -23.031 1.00 90.69 307 SER A O 1
ATOM 2384 N N . PRO A 1 308 ? 4.686 -11.456 -25.185 1.00 87.56 308 PRO A N 1
ATOM 2385 C CA . PRO A 1 308 ? 3.539 -10.610 -24.894 1.00 87.56 308 PRO A CA 1
ATOM 2386 C C . PRO A 1 308 ? 2.333 -11.464 -24.502 1.00 87.56 308 PRO A C 1
ATOM 2388 O O . PRO A 1 308 ? 2.025 -12.456 -25.170 1.00 87.56 308 PRO A O 1
ATOM 2391 N N . HIS A 1 309 ? 1.626 -11.043 -23.457 1.00 88.12 309 HIS A N 1
ATOM 2392 C CA . HIS A 1 309 ? 0.370 -11.657 -23.027 1.00 88.12 309 HIS A CA 1
ATOM 2393 C C . HIS A 1 309 ? -0.673 -10.556 -22.900 1.00 88.12 309 HIS A C 1
ATOM 2395 O O . HIS A 1 309 ? -0.508 -9.647 -22.095 1.00 88.12 309 HIS A O 1
ATOM 2401 N N . GLN A 1 310 ? -1.733 -10.624 -23.702 1.00 85.19 310 GLN A N 1
ATOM 2402 C CA . GLN A 1 310 ? -2.782 -9.609 -23.711 1.00 85.19 310 GLN A CA 1
ATOM 2403 C C . GLN A 1 310 ? -4.111 -10.237 -23.281 1.00 85.19 310 GLN A C 1
ATOM 2405 O O . GLN A 1 310 ? -4.446 -11.318 -23.780 1.00 85.19 310 GLN A O 1
ATOM 2410 N N . PRO A 1 311 ? -4.867 -9.593 -22.379 1.00 88.25 311 PRO A N 1
ATOM 2411 C CA . PRO A 1 311 ? -6.201 -10.057 -22.034 1.00 88.25 311 PRO A CA 1
ATOM 2412 C C . PRO A 1 311 ? -7.165 -9.860 -23.208 1.00 88.25 311 PRO A C 1
ATOM 2414 O O . PRO A 1 311 ? -6.964 -8.992 -24.063 1.00 88.25 311 PRO A O 1
ATOM 2417 N N . ALA A 1 312 ? -8.254 -10.632 -23.241 1.00 86.88 312 ALA A N 1
ATOM 2418 C CA . ALA A 1 312 ? -9.301 -10.421 -24.244 1.00 86.88 312 ALA A CA 1
ATOM 2419 C C . ALA A 1 312 ? -10.041 -9.087 -24.032 1.00 86.88 312 ALA A C 1
ATOM 2421 O O . ALA A 1 312 ? -10.585 -8.511 -24.978 1.00 86.88 312 ALA A O 1
ATOM 2422 N N . GLN A 1 313 ? -10.081 -8.617 -22.782 1.00 84.19 313 GLN A N 1
ATOM 2423 C CA . GLN A 1 313 ? -10.671 -7.352 -22.360 1.00 84.19 313 GLN A CA 1
ATOM 2424 C C . GLN A 1 313 ? -9.807 -6.734 -21.261 1.00 84.19 313 GLN A C 1
ATOM 2426 O O . GLN A 1 313 ? -9.422 -7.425 -20.321 1.00 84.19 313 GLN A O 1
ATOM 2431 N N . SER A 1 314 ? -9.533 -5.438 -21.375 1.00 85.81 314 SER A N 1
ATOM 2432 C CA . SER A 1 314 ? -8.844 -4.669 -20.338 1.00 85.81 314 SER A CA 1
ATOM 2433 C C . SER A 1 314 ? -9.872 -3.996 -19.420 1.00 85.81 314 SER A C 1
ATOM 2435 O O . SER A 1 314 ? -10.898 -3.513 -19.921 1.00 85.81 314 SER A O 1
ATOM 2437 N N . PRO A 1 315 ? -9.634 -3.933 -18.099 1.00 90.88 315 PRO A N 1
ATOM 2438 C CA . PRO A 1 315 ? -10.501 -3.198 -17.191 1.00 90.88 315 PRO A CA 1
ATOM 2439 C C . PRO A 1 315 ? -10.477 -1.699 -17.505 1.00 90.88 315 PRO A C 1
ATOM 2441 O O . PRO A 1 315 ? -9.502 -1.157 -18.026 1.00 90.88 315 PRO A O 1
ATOM 2444 N N . THR A 1 316 ? -11.557 -0.997 -17.158 1.00 91.50 316 THR A N 1
ATOM 2445 C CA . THR A 1 316 ? -11.562 0.471 -17.205 1.00 91.50 316 THR A CA 1
ATOM 2446 C C . THR A 1 316 ? -10.517 1.004 -16.224 1.00 91.50 316 THR A C 1
ATOM 2448 O O . THR A 1 316 ? -10.570 0.594 -15.059 1.00 91.50 316 THR A O 1
ATOM 2451 N N . PRO A 1 317 ? -9.593 1.889 -16.646 1.00 94.50 317 PRO A N 1
ATOM 2452 C CA . PRO A 1 317 ? -8.601 2.475 -15.750 1.00 94.50 317 PRO A CA 1
ATOM 2453 C C . PRO A 1 317 ? -9.252 3.211 -14.578 1.00 94.50 317 PRO A C 1
ATOM 2455 O O . PRO A 1 317 ? -10.352 3.738 -14.724 1.00 94.50 317 PRO A O 1
ATOM 2458 N N . ILE A 1 318 ? -8.583 3.217 -13.427 1.00 97.19 318 ILE A N 1
ATOM 2459 C CA . ILE A 1 318 ? -8.980 4.007 -12.256 1.00 97.19 318 ILE A CA 1
ATOM 2460 C C . ILE A 1 318 ? -7.976 5.137 -12.075 1.00 97.19 318 ILE A C 1
ATOM 2462 O O . ILE A 1 318 ? -6.774 4.928 -12.229 1.00 97.19 318 ILE A O 1
ATOM 2466 N N . THR A 1 319 ? -8.471 6.308 -11.691 1.00 98.00 319 THR A N 1
ATOM 2467 C CA . THR A 1 319 ? -7.642 7.441 -11.280 1.00 98.00 319 THR A CA 1
ATOM 2468 C C . THR A 1 319 ? -7.834 7.745 -9.799 1.00 98.00 319 THR A C 1
ATOM 2470 O O . THR A 1 319 ? -8.962 7.902 -9.332 1.00 98.00 319 THR A O 1
ATOM 2473 N N . ILE A 1 320 ? -6.731 7.892 -9.066 1.00 98.25 320 ILE A N 1
ATOM 2474 C CA . ILE A 1 320 ? -6.720 8.473 -7.721 1.00 98.25 320 ILE A CA 1
ATOM 2475 C C . ILE A 1 320 ? -6.004 9.814 -7.787 1.00 98.25 320 ILE A C 1
ATOM 2477 O O . ILE A 1 320 ? -4.829 9.880 -8.144 1.00 98.25 320 ILE A O 1
ATOM 2481 N N . THR A 1 321 ? -6.706 10.880 -7.424 1.00 97.50 321 THR A N 1
ATOM 2482 C CA . THR A 1 321 ? -6.145 12.231 -7.381 1.00 97.50 321 THR A CA 1
ATOM 2483 C C . THR A 1 321 ? -6.124 12.734 -5.947 1.00 97.50 321 THR A C 1
ATOM 2485 O O . THR A 1 321 ? -7.139 12.698 -5.258 1.00 97.50 321 THR A O 1
ATOM 2488 N N . ASN A 1 322 ? -4.974 13.226 -5.500 1.00 95.56 322 ASN A N 1
ATOM 2489 C CA . ASN A 1 322 ? -4.827 13.985 -4.271 1.00 95.56 322 ASN A CA 1
ATOM 2490 C C . ASN A 1 322 ? -4.454 15.432 -4.593 1.00 95.56 322 ASN A C 1
ATOM 2492 O O . ASN A 1 322 ? -3.394 15.715 -5.146 1.00 95.56 322 ASN A O 1
ATOM 2496 N N . ASN A 1 323 ? -5.324 16.363 -4.209 1.00 93.44 323 ASN A N 1
ATOM 2497 C CA . ASN A 1 323 ? -5.075 17.794 -4.363 1.00 93.44 323 ASN A CA 1
ATOM 2498 C C . ASN A 1 323 ? -4.350 18.420 -3.153 1.00 93.44 323 ASN A C 1
ATOM 2500 O O . ASN A 1 323 ? -4.125 19.638 -3.167 1.00 93.44 323 ASN A O 1
ATOM 2504 N N . GLY A 1 324 ? -4.049 17.622 -2.117 1.00 87.44 324 GLY A N 1
ATOM 2505 C CA . GLY A 1 324 ? -3.186 17.957 -0.975 1.00 87.44 324 GLY A CA 1
ATOM 2506 C C . GLY A 1 324 ? -1.692 17.818 -1.288 1.00 87.44 324 GLY A C 1
ATOM 2507 O O . GLY A 1 324 ? -1.329 17.704 -2.458 1.00 87.44 324 GLY A O 1
ATOM 2508 N N . SER A 1 325 ? -0.841 17.851 -0.257 1.00 87.38 325 SER A N 1
ATOM 2509 C CA . SER A 1 325 ? 0.617 17.740 -0.403 1.00 87.38 325 SER A CA 1
ATOM 2510 C C . SER A 1 325 ? 1.013 16.288 -0.678 1.00 87.38 325 SER A C 1
ATOM 2512 O O . SER A 1 325 ? 1.140 15.887 -1.835 1.00 87.38 325 SER A O 1
ATOM 2514 N N . ASP A 1 326 ? 1.122 15.460 0.351 1.00 90.94 326 ASP A N 1
ATOM 2515 C CA . ASP A 1 326 ? 1.621 14.093 0.201 1.00 90.94 326 ASP A CA 1
ATOM 2516 C C . ASP A 1 326 ? 0.491 13.057 0.142 1.00 90.94 326 ASP A C 1
ATOM 2518 O O . ASP A 1 326 ? -0.588 13.244 0.715 1.00 90.94 326 ASP A O 1
ATOM 2522 N N . PHE A 1 327 ? 0.738 11.943 -0.550 1.00 94.25 327 PHE A N 1
ATOM 2523 C CA . PHE A 1 327 ? -0.175 10.802 -0.590 1.00 94.25 327 PHE A CA 1
ATOM 2524 C C . PHE A 1 327 ? 0.557 9.486 -0.322 1.00 94.25 327 PHE A C 1
ATOM 2526 O O . PHE A 1 327 ? 1.538 9.161 -0.987 1.00 94.25 327 PHE A O 1
ATOM 2533 N N . GLY A 1 328 ? 0.055 8.713 0.636 1.00 94.25 328 GLY A N 1
ATOM 2534 C CA . GLY A 1 328 ? 0.543 7.387 0.992 1.00 94.25 328 GLY A CA 1
ATOM 2535 C C . GLY A 1 328 ? -0.534 6.317 0.836 1.00 94.25 328 GLY A C 1
ATOM 2536 O O . GLY A 1 328 ? -1.684 6.524 1.226 1.00 94.25 328 GLY A O 1
ATOM 2537 N N . ILE A 1 329 ? -0.163 5.146 0.327 1.00 94.94 329 ILE A N 1
ATOM 2538 C CA . ILE A 1 329 ? -1.017 3.955 0.309 1.00 94.94 329 ILE A CA 1
ATOM 2539 C C . ILE A 1 329 ? -0.230 2.721 0.758 1.00 94.94 329 ILE A C 1
ATOM 2541 O O . ILE A 1 329 ? 0.897 2.505 0.312 1.00 94.94 329 ILE A O 1
ATOM 2545 N N . GLY A 1 330 ? -0.811 1.920 1.650 1.00 91.00 330 GLY A N 1
ATOM 2546 C CA . GLY A 1 330 ? -0.140 0.777 2.266 1.00 91.00 330 GLY A CA 1
ATOM 2547 C C . GLY A 1 330 ? -1.077 -0.395 2.539 1.00 91.00 330 GLY A C 1
ATOM 2548 O O . GLY A 1 330 ? -2.156 -0.208 3.097 1.00 91.00 330 GLY A O 1
ATOM 2549 N N . SER A 1 331 ? -0.651 -1.603 2.179 1.00 88.38 331 SER A N 1
ATOM 2550 C CA . SER A 1 331 ? -1.327 -2.858 2.533 1.00 88.38 331 SER A CA 1
ATOM 2551 C C . SER A 1 331 ? -0.387 -3.760 3.329 1.00 88.38 331 SER A C 1
ATOM 2553 O O . SER A 1 331 ? 0.823 -3.792 3.080 1.00 88.38 331 SER A O 1
ATOM 2555 N N . TYR A 1 332 ? -0.947 -4.477 4.301 1.00 82.75 332 TYR A N 1
ATOM 2556 C CA . TYR A 1 332 ? -0.209 -5.466 5.078 1.00 82.75 332 TYR A CA 1
ATOM 2557 C C . TYR A 1 332 ? 0.107 -6.733 4.265 1.00 82.75 332 TYR A C 1
ATOM 2559 O O . TYR A 1 332 ? 1.167 -7.332 4.428 1.00 82.75 332 TYR A O 1
ATOM 2567 N N . ASP A 1 333 ? -0.788 -7.155 3.376 1.00 81.44 333 ASP A N 1
ATOM 2568 C CA . ASP A 1 333 ? -0.512 -8.264 2.471 1.00 81.44 333 ASP A CA 1
ATOM 2569 C C . ASP A 1 333 ? -0.026 -7.743 1.110 1.00 81.44 333 ASP A C 1
ATOM 2571 O O . ASP A 1 333 ? 1.003 -7.058 1.031 1.00 81.44 333 ASP A O 1
ATOM 2575 N N . ARG A 1 334 ? -0.735 -8.061 0.027 1.00 86.38 334 ARG A N 1
ATOM 2576 C CA . ARG A 1 334 ? -0.311 -7.796 -1.342 1.00 86.38 334 ARG A CA 1
ATOM 2577 C C . ARG A 1 334 ? -1.049 -6.581 -1.877 1.00 86.38 334 ARG A C 1
ATOM 2579 O O . ARG A 1 334 ? -2.267 -6.480 -1.785 1.00 86.38 334 ARG A O 1
ATOM 2586 N N . LEU A 1 335 ? -0.316 -5.685 -2.533 1.00 92.94 335 LEU A N 1
ATOM 2587 C CA . LEU A 1 335 ? -0.901 -4.526 -3.199 1.00 92.94 335 LEU A CA 1
ATOM 2588 C C . LEU A 1 335 ? -0.828 -4.686 -4.718 1.00 92.94 335 LEU A C 1
ATOM 2590 O O . LEU A 1 335 ? 0.259 -4.757 -5.294 1.00 92.94 335 LEU A O 1
ATOM 2594 N N . GLU A 1 336 ? -1.988 -4.719 -5.374 1.00 95.06 336 GLU A N 1
ATOM 2595 C CA . GLU A 1 336 ? -2.100 -4.864 -6.829 1.00 95.06 336 GLU A CA 1
ATOM 2596 C C . GLU A 1 336 ? -2.632 -3.576 -7.471 1.00 95.06 336 GLU A C 1
ATOM 2598 O O . GLU A 1 336 ? -3.796 -3.211 -7.318 1.00 95.06 336 GLU A O 1
ATOM 2603 N N . LEU A 1 337 ? -1.780 -2.885 -8.228 1.00 96.38 337 LEU A N 1
ATOM 2604 C CA . LEU A 1 337 ? -2.116 -1.672 -8.970 1.00 96.38 337 LEU A CA 1
ATOM 2605 C C . LEU A 1 337 ? -2.318 -2.026 -10.447 1.00 96.38 337 LEU A C 1
ATOM 2607 O O . LEU A 1 337 ? -1.377 -1.984 -11.246 1.00 96.38 337 LEU A O 1
ATOM 2611 N N . ILE A 1 338 ? -3.542 -2.422 -10.801 1.00 95.75 338 ILE A N 1
ATOM 2612 C CA . ILE A 1 338 ? -3.905 -2.819 -12.167 1.00 95.75 338 ILE A CA 1
ATOM 2613 C C . ILE A 1 338 ? -4.666 -1.692 -12.862 1.00 95.75 338 ILE A C 1
ATOM 2615 O O . ILE A 1 338 ? -5.735 -1.293 -12.391 1.00 95.75 338 ILE A O 1
ATOM 2619 N N . ASP A 1 339 ? -4.131 -1.215 -13.989 1.00 96.12 339 ASP A N 1
ATOM 2620 C CA . ASP A 1 339 ? -4.670 -0.094 -14.771 1.00 96.12 339 ASP A CA 1
ATOM 2621 C C . ASP A 1 339 ? -5.097 1.065 -13.864 1.00 96.12 339 ASP A C 1
ATOM 2623 O O . ASP A 1 339 ? -6.273 1.427 -13.774 1.00 96.12 339 ASP A O 1
ATOM 2627 N N . LEU A 1 340 ? -4.125 1.563 -13.103 1.00 97.00 340 LEU A N 1
ATOM 2628 C CA . LEU A 1 340 ? -4.313 2.561 -12.062 1.00 97.00 340 LEU A CA 1
ATOM 2629 C C . LEU A 1 340 ? -3.338 3.714 -12.281 1.00 97.00 340 LEU A C 1
ATOM 2631 O O . LEU A 1 340 ? -2.127 3.496 -12.363 1.00 97.00 340 LEU A O 1
ATOM 2635 N N . ASP A 1 341 ? -3.882 4.924 -12.317 1.00 97.94 341 ASP A N 1
ATOM 2636 C CA . ASP A 1 341 ? -3.122 6.167 -12.323 1.00 97.94 341 ASP A CA 1
ATOM 2637 C C . ASP A 1 341 ? -3.297 6.865 -10.974 1.00 97.94 341 ASP A C 1
ATOM 2639 O O . ASP A 1 341 ? -4.407 6.975 -10.449 1.00 97.94 341 ASP A O 1
ATOM 2643 N N . ILE A 1 342 ? -2.191 7.327 -10.396 1.00 97.94 342 ILE A N 1
ATOM 2644 C CA . ILE A 1 342 ? -2.190 8.034 -9.115 1.00 97.94 342 ILE A CA 1
ATOM 2645 C C . ILE A 1 342 ? -1.469 9.361 -9.300 1.00 97.94 342 ILE A C 1
ATOM 2647 O O . ILE A 1 342 ? -0.364 9.399 -9.843 1.00 97.94 342 ILE A O 1
ATOM 2651 N N . SER A 1 343 ? -2.078 10.446 -8.833 1.00 95.94 343 SER A N 1
ATOM 2652 C CA . SER A 1 343 ? -1.493 11.782 -8.865 1.00 95.94 343 SER A CA 1
ATOM 2653 C C . SER A 1 343 ? -1.633 12.474 -7.517 1.00 95.94 343 SER A C 1
ATOM 2655 O O . SER A 1 343 ? -2.700 12.453 -6.909 1.00 95.94 343 SER A O 1
ATOM 2657 N N . THR A 1 344 ? -0.556 13.106 -7.065 1.00 94.00 344 THR A N 1
ATOM 2658 C CA . THR A 1 344 ? -0.521 13.964 -5.877 1.00 94.00 344 THR A CA 1
ATOM 2659 C C . THR A 1 344 ? 0.369 15.178 -6.141 1.00 94.00 344 THR A C 1
ATOM 2661 O O . THR A 1 344 ? 1.252 15.099 -6.996 1.00 94.00 344 THR A O 1
ATOM 2664 N N . LYS A 1 345 ? 0.141 16.305 -5.452 1.00 90.38 345 LYS A N 1
ATOM 2665 C CA . LYS A 1 345 ? 0.912 17.541 -5.697 1.00 90.38 345 LYS A CA 1
ATOM 2666 C C . LYS A 1 345 ? 2.276 17.592 -5.013 1.00 90.38 345 LYS A C 1
ATOM 2668 O O . LYS A 1 345 ? 3.064 18.448 -5.388 1.00 90.38 345 LYS A O 1
ATOM 2673 N N . GLY A 1 346 ? 2.506 16.753 -4.012 1.00 89.38 346 GLY A N 1
ATOM 2674 C CA . GLY A 1 346 ? 3.771 16.556 -3.305 1.00 89.38 346 GLY A CA 1
ATOM 2675 C C . GLY A 1 346 ? 4.303 15.146 -3.549 1.00 89.38 346 GLY A C 1
ATOM 2676 O O . GLY A 1 346 ? 4.231 14.647 -4.673 1.00 89.38 346 GLY A O 1
ATOM 2677 N N . ASN A 1 347 ? 4.778 14.473 -2.503 1.00 90.56 347 ASN A N 1
ATOM 2678 C CA . ASN A 1 347 ? 5.358 13.134 -2.569 1.00 90.56 347 ASN A CA 1
ATOM 2679 C C . ASN A 1 347 ? 4.290 12.033 -2.631 1.00 90.56 347 ASN A C 1
ATOM 2681 O O . ASN A 1 347 ? 3.217 12.133 -2.032 1.00 90.56 347 ASN A O 1
ATOM 2685 N N . LEU A 1 348 ? 4.624 10.933 -3.307 1.00 93.94 348 LEU A N 1
ATOM 2686 C CA . LEU A 1 348 ? 3.803 9.726 -3.381 1.00 93.94 348 LEU A CA 1
ATOM 2687 C C . LEU A 1 348 ? 4.542 8.541 -2.757 1.00 93.94 348 LEU A C 1
ATOM 2689 O O . LEU A 1 348 ? 5.645 8.209 -3.184 1.00 93.94 348 LEU A O 1
ATOM 2693 N N . ALA A 1 349 ? 3.917 7.855 -1.806 1.00 93.88 349 ALA A N 1
ATOM 2694 C CA . ALA A 1 349 ? 4.428 6.625 -1.213 1.00 93.88 349 ALA A CA 1
ATOM 2695 C C . ALA A 1 349 ? 3.443 5.466 -1.408 1.00 93.88 349 ALA A C 1
ATOM 2697 O O . ALA A 1 349 ? 2.247 5.594 -1.159 1.00 93.88 349 ALA A O 1
ATOM 2698 N N . ILE A 1 350 ? 3.951 4.318 -1.847 1.00 95.56 350 ILE A N 1
ATOM 2699 C CA . ILE A 1 350 ? 3.182 3.097 -2.084 1.00 95.56 350 ILE A CA 1
ATOM 2700 C C . ILE A 1 350 ? 3.940 1.934 -1.453 1.00 95.56 350 ILE A C 1
ATOM 2702 O O . ILE A 1 350 ? 5.096 1.688 -1.800 1.00 95.56 350 ILE A O 1
ATOM 2706 N N . GLY A 1 351 ? 3.292 1.212 -0.543 1.00 92.00 351 GLY A N 1
ATOM 2707 C CA . GLY A 1 351 ? 3.911 0.147 0.236 1.00 92.00 351 GLY A CA 1
ATOM 2708 C C . GLY A 1 351 ? 3.082 -1.132 0.295 1.00 92.00 351 GLY A C 1
ATOM 2709 O O . GLY A 1 351 ? 1.854 -1.100 0.359 1.00 92.00 351 GLY A O 1
ATOM 2710 N N . SER A 1 352 ? 3.772 -2.266 0.327 1.00 89.62 352 SER A N 1
ATOM 2711 C CA . SER A 1 352 ? 3.203 -3.559 0.698 1.00 89.62 352 SER A CA 1
ATOM 2712 C C . SER A 1 352 ? 4.150 -4.312 1.631 1.00 89.62 352 SER A C 1
ATOM 2714 O O . SER A 1 352 ? 5.376 -4.242 1.505 1.00 89.62 352 SER A O 1
ATOM 2716 N N . LEU A 1 353 ? 3.585 -5.048 2.580 1.00 85.06 353 LEU A N 1
ATOM 2717 C CA . LEU A 1 353 ? 4.333 -5.912 3.491 1.00 85.06 353 LEU A CA 1
ATOM 2718 C C . LEU A 1 353 ? 4.576 -7.328 2.943 1.00 85.06 353 LEU A C 1
ATOM 2720 O O . LEU A 1 353 ? 5.272 -8.117 3.579 1.00 85.06 353 LEU A O 1
ATOM 2724 N N . ASP A 1 354 ? 4.107 -7.619 1.729 1.00 86.06 354 ASP A N 1
ATOM 2725 C CA . ASP A 1 354 ? 4.448 -8.815 0.960 1.00 86.06 354 ASP A CA 1
ATOM 2726 C C . ASP A 1 354 ? 4.953 -8.430 -0.442 1.00 86.06 354 ASP A C 1
ATOM 2728 O O . ASP A 1 354 ? 6.159 -8.252 -0.658 1.00 86.06 354 ASP A O 1
ATOM 2732 N N . GLU A 1 355 ? 4.041 -8.255 -1.396 1.00 91.38 355 GLU A N 1
ATOM 2733 C CA . GLU A 1 355 ? 4.342 -7.992 -2.800 1.00 91.38 355 GLU A CA 1
ATOM 2734 C C . GLU A 1 355 ? 3.575 -6.773 -3.334 1.00 91.38 355 GLU A C 1
ATOM 2736 O O . GLU A 1 355 ? 2.369 -6.633 -3.137 1.00 91.38 355 GLU A O 1
ATOM 2741 N N . LEU A 1 356 ? 4.275 -5.918 -4.085 1.00 96.06 356 LEU A N 1
ATOM 2742 C CA . LEU A 1 356 ? 3.685 -4.836 -4.871 1.00 96.06 356 LEU A CA 1
ATOM 2743 C C . LEU A 1 356 ? 3.686 -5.232 -6.351 1.00 96.06 356 LEU A C 1
ATOM 2745 O O . LEU A 1 356 ? 4.739 -5.241 -6.998 1.00 96.06 356 LEU A O 1
ATOM 2749 N N . LYS A 1 357 ? 2.506 -5.534 -6.897 1.00 96.56 357 LYS A N 1
ATOM 2750 C CA . LYS A 1 357 ? 2.309 -5.815 -8.324 1.00 96.56 357 LYS A CA 1
ATOM 2751 C C . LYS A 1 357 ? 1.729 -4.592 -9.022 1.00 96.56 357 LYS A C 1
ATOM 2753 O O . LYS A 1 357 ? 0.690 -4.085 -8.622 1.00 96.56 357 LYS A O 1
ATOM 2758 N N . ILE A 1 358 ? 2.363 -4.141 -10.098 1.00 98.06 358 ILE A N 1
ATOM 2759 C CA . ILE A 1 358 ? 1.896 -3.012 -10.909 1.00 98.06 358 ILE A CA 1
ATOM 2760 C C . ILE A 1 358 ? 1.750 -3.490 -12.344 1.00 98.06 358 ILE A C 1
ATOM 2762 O O . ILE A 1 358 ? 2.749 -3.809 -12.983 1.00 98.06 358 ILE A O 1
ATOM 2766 N N . LEU A 1 359 ? 0.526 -3.524 -12.855 1.00 96.25 359 LEU A N 1
ATOM 2767 C CA . LEU A 1 359 ? 0.233 -4.004 -14.200 1.00 96.25 359 LEU A CA 1
ATOM 2768 C C . LEU A 1 359 ? -0.556 -2.959 -14.977 1.00 96.25 359 LEU A C 1
ATOM 2770 O O . LEU A 1 359 ? -1.611 -2.525 -14.516 1.00 96.25 359 LEU A O 1
ATOM 2774 N N . SER A 1 360 ? -0.106 -2.626 -16.184 1.00 94.62 360 SER A N 1
ATOM 2775 C CA . SER A 1 360 ? -0.986 -2.024 -17.177 1.00 94.62 360 SER A CA 1
ATOM 2776 C C . SER A 1 360 ? -1.296 -2.993 -18.306 1.00 94.62 360 SER A C 1
ATOM 2778 O O . SER A 1 360 ? -0.405 -3.642 -18.847 1.00 94.62 360 SER A O 1
ATOM 2780 N N . THR A 1 361 ? -2.571 -3.057 -18.680 1.00 93.06 361 THR A N 1
ATOM 2781 C CA . THR A 1 361 ? -3.070 -3.809 -19.838 1.00 93.06 361 THR A CA 1
ATOM 2782 C C . THR A 1 361 ? -3.573 -2.887 -20.954 1.00 93.06 361 THR A C 1
ATOM 2784 O O . THR A 1 361 ? -4.235 -3.338 -21.892 1.00 93.06 361 THR A O 1
ATOM 2787 N N . ARG A 1 362 ? -3.263 -1.585 -20.864 1.00 90.19 362 ARG A N 1
ATOM 2788 C CA . ARG A 1 362 ? -3.694 -0.539 -21.807 1.00 90.19 362 ARG A CA 1
ATOM 2789 C C . ARG A 1 362 ? -2.882 -0.465 -23.098 1.00 90.19 362 ARG A C 1
ATOM 2791 O O . ARG A 1 362 ? -3.317 0.166 -24.060 1.00 90.19 362 ARG A O 1
ATOM 2798 N N . PHE A 1 363 ? -1.726 -1.116 -23.152 1.00 87.62 363 PHE A N 1
ATOM 2799 C CA . PHE A 1 363 ? -0.836 -1.075 -24.306 1.00 87.62 363 PHE A CA 1
ATOM 2800 C C . PHE A 1 363 ? -0.630 -2.458 -24.933 1.00 87.62 363 PHE A C 1
ATOM 2802 O O . PHE A 1 363 ? -0.843 -3.503 -24.324 1.00 87.62 363 PHE A O 1
ATOM 2809 N N . ASP A 1 364 ? -0.209 -2.451 -26.196 1.00 84.69 364 ASP A N 1
ATOM 2810 C CA . ASP A 1 364 ? 0.074 -3.658 -26.970 1.00 84.69 364 ASP A CA 1
ATOM 2811 C C . ASP A 1 364 ? 1.528 -4.101 -26.748 1.00 84.69 364 ASP A C 1
ATOM 2813 O O . ASP A 1 364 ? 2.449 -3.588 -27.389 1.00 84.69 364 ASP A O 1
ATOM 2817 N N . GLU A 1 365 ? 1.731 -5.069 -25.848 1.00 84.88 365 GLU A N 1
ATOM 2818 C CA . GLU A 1 365 ? 3.051 -5.631 -25.516 1.00 84.88 365 GLU A CA 1
ATOM 2819 C C . GLU A 1 365 ? 3.776 -6.286 -26.704 1.00 84.88 365 GLU A C 1
ATOM 2821 O O . GLU A 1 365 ? 4.986 -6.537 -26.628 1.00 84.88 365 GLU A O 1
ATOM 2826 N N . SER A 1 366 ? 3.064 -6.607 -27.792 1.00 83.06 366 SER A N 1
ATOM 2827 C CA . SER A 1 366 ? 3.689 -7.195 -28.981 1.00 83.06 366 SER A CA 1
ATOM 2828 C C . SER A 1 366 ? 4.516 -6.178 -29.770 1.00 83.06 366 SER A C 1
ATOM 2830 O O . SER A 1 366 ? 5.366 -6.565 -30.576 1.00 83.06 366 SER A O 1
ATOM 2832 N N . LYS A 1 367 ? 4.311 -4.879 -29.522 1.00 82.56 367 LYS A N 1
ATOM 2833 C CA . LYS A 1 367 ? 5.086 -3.806 -30.141 1.00 82.56 367 LYS A CA 1
ATOM 2834 C C . LYS A 1 367 ? 6.409 -3.626 -29.409 1.00 82.56 367 LYS A C 1
ATOM 2836 O O . LYS A 1 367 ? 6.448 -3.251 -28.241 1.00 82.56 367 LYS A O 1
ATOM 2841 N N . GLU A 1 368 ? 7.510 -3.845 -30.119 1.00 80.38 368 GLU A N 1
ATOM 2842 C CA . GLU A 1 368 ? 8.834 -3.494 -29.609 1.00 80.38 368 GLU A CA 1
ATOM 2843 C C . GLU A 1 368 ? 8.980 -1.976 -29.478 1.00 80.38 368 GLU A C 1
ATOM 2845 O O . GLU A 1 368 ? 8.582 -1.209 -30.365 1.00 80.38 368 GLU A O 1
ATOM 2850 N N . PHE A 1 369 ? 9.566 -1.546 -28.361 1.00 85.25 369 PHE A N 1
ATOM 2851 C CA . PHE A 1 369 ? 9.799 -0.135 -28.103 1.00 85.25 369 PHE A CA 1
ATOM 2852 C C . PHE A 1 369 ? 11.107 0.311 -28.747 1.00 85.25 369 PHE A C 1
ATOM 2854 O O . PHE A 1 369 ? 12.116 -0.394 -28.761 1.00 85.25 369 PHE A O 1
ATOM 2861 N N . SER A 1 370 ? 11.089 1.521 -29.278 1.00 82.69 370 SER A N 1
ATOM 2862 C CA . SER A 1 370 ? 12.236 2.207 -29.844 1.00 82.69 370 SER A CA 1
ATOM 2863 C C . SER A 1 370 ? 12.154 3.684 -29.494 1.00 82.69 370 SER A C 1
ATOM 2865 O O . SER A 1 370 ? 11.087 4.210 -29.182 1.00 82.69 370 SER A O 1
ATOM 2867 N N . ASN A 1 371 ? 13.271 4.395 -29.623 1.00 79.94 371 ASN A N 1
ATOM 2868 C CA . ASN A 1 371 ? 13.321 5.834 -29.359 1.00 79.94 371 ASN A CA 1
ATOM 2869 C C . ASN A 1 371 ? 12.335 6.641 -30.228 1.00 79.94 371 ASN A C 1
ATOM 2871 O O . ASN A 1 371 ? 12.025 7.783 -29.894 1.00 79.94 371 ASN A O 1
ATOM 2875 N N . GLU A 1 372 ? 11.868 6.066 -31.341 1.00 84.81 372 GLU A N 1
ATOM 2876 C CA . GLU A 1 372 ? 10.932 6.689 -32.277 1.00 84.81 372 GLU A CA 1
ATOM 2877 C C . GLU A 1 372 ? 9.465 6.485 -31.879 1.00 84.81 372 GLU A C 1
ATOM 2879 O O . GLU A 1 372 ? 8.651 7.374 -32.117 1.00 84.81 372 GLU A O 1
ATOM 2884 N N . ASN A 1 373 ? 9.117 5.338 -31.281 1.00 85.75 373 ASN A N 1
ATOM 2885 C CA . ASN A 1 373 ? 7.725 4.975 -30.996 1.00 85.75 373 ASN A CA 1
ATOM 2886 C C . ASN A 1 373 ? 7.370 4.956 -29.499 1.00 85.75 373 ASN A C 1
ATOM 2888 O O . ASN A 1 373 ? 6.182 4.873 -29.183 1.00 85.75 373 ASN A O 1
ATOM 2892 N N . LEU A 1 374 ? 8.363 5.086 -28.607 1.00 83.94 374 LEU A N 1
ATOM 2893 C CA . LEU A 1 374 ? 8.222 4.951 -27.153 1.00 83.94 374 LEU A CA 1
ATOM 2894 C C . LEU A 1 374 ? 7.039 5.758 -26.603 1.00 83.94 374 LEU A C 1
ATOM 2896 O O . LEU A 1 374 ? 6.172 5.211 -25.942 1.00 83.94 374 LEU A O 1
ATOM 2900 N N . GLU A 1 375 ? 6.952 7.046 -26.935 1.00 83.69 375 GLU A N 1
ATOM 2901 C CA . GLU A 1 375 ? 5.885 7.929 -26.433 1.00 83.69 375 GLU A CA 1
ATOM 2902 C C . GLU A 1 375 ? 4.489 7.579 -26.965 1.00 83.69 375 GLU A C 1
ATOM 2904 O O . GLU A 1 375 ? 3.488 7.866 -26.327 1.00 83.69 375 GLU A O 1
ATOM 2909 N N . SER A 1 376 ? 4.409 6.995 -28.161 1.00 81.50 376 SER A N 1
ATOM 2910 C CA . SER A 1 376 ? 3.134 6.747 -28.850 1.00 81.50 376 SER A CA 1
ATOM 2911 C C . SER A 1 376 ? 2.526 5.375 -28.561 1.00 81.50 376 SER A C 1
ATOM 2913 O O . SER A 1 376 ? 1.362 5.141 -28.875 1.00 81.50 376 SER A O 1
ATOM 2915 N N . VAL A 1 377 ? 3.332 4.452 -28.037 1.00 80.19 377 VAL A N 1
ATOM 2916 C CA . VAL A 1 377 ? 2.955 3.048 -27.813 1.00 80.19 377 VAL A CA 1
ATOM 2917 C C . VAL A 1 377 ? 2.739 2.757 -26.326 1.00 80.19 377 VAL A C 1
ATOM 2919 O O . VAL A 1 377 ? 2.092 1.770 -25.990 1.00 80.19 377 VAL A O 1
ATOM 2922 N N . LEU A 1 378 ? 3.245 3.621 -25.447 1.00 78.19 378 LEU A N 1
ATOM 2923 C CA . LEU A 1 378 ? 3.169 3.479 -24.002 1.00 78.19 378 LEU A CA 1
ATOM 2924 C C . LEU A 1 378 ? 1.933 4.179 -23.433 1.00 78.19 378 LEU A C 1
ATOM 2926 O O . LEU A 1 378 ? 1.979 5.364 -23.119 1.00 78.19 378 LEU A O 1
ATOM 2930 N N . ASP A 1 379 ? 0.853 3.424 -23.262 1.00 87.25 379 ASP A N 1
ATOM 2931 C CA . ASP A 1 379 ? -0.223 3.787 -22.336 1.00 87.25 379 ASP A CA 1
ATOM 2932 C C . ASP A 1 379 ? 0.004 2.995 -21.042 1.00 87.25 379 ASP A C 1
ATOM 2934 O O . ASP A 1 379 ? -0.315 1.809 -20.965 1.00 87.25 379 ASP A O 1
ATOM 2938 N N . LEU A 1 380 ? 0.714 3.607 -20.092 1.00 91.50 380 LEU A N 1
ATOM 2939 C CA . LEU A 1 380 ? 1.198 2.966 -18.867 1.00 91.50 380 LEU A CA 1
ATOM 2940 C C . LEU A 1 380 ? 0.412 3.442 -17.653 1.00 91.50 380 LEU A C 1
ATOM 2942 O O . LEU A 1 380 ? -0.094 4.563 -17.636 1.00 91.50 380 LEU A O 1
ATOM 2946 N N . ASN A 1 381 ? 0.446 2.641 -16.586 1.00 95.38 381 ASN A N 1
ATOM 2947 C CA . ASN A 1 381 ? 0.159 3.147 -15.245 1.00 95.38 381 ASN A CA 1
ATOM 2948 C C . ASN A 1 381 ? 1.081 4.309 -14.948 1.00 95.38 381 ASN A C 1
ATOM 2950 O O . ASN A 1 381 ? 2.294 4.174 -15.081 1.00 95.38 381 ASN A O 1
ATOM 2954 N N . THR A 1 382 ? 0.507 5.439 -14.564 1.00 95.94 382 THR A N 1
ATOM 2955 C CA . THR A 1 382 ? 1.255 6.661 -14.318 1.00 95.94 382 THR A CA 1
ATOM 2956 C C . THR A 1 382 ? 1.184 7.007 -12.843 1.00 95.94 382 THR A C 1
ATOM 2958 O O . THR A 1 382 ? 0.123 7.332 -12.311 1.00 95.94 382 THR A O 1
ATOM 2961 N N . LEU A 1 383 ? 2.343 6.969 -12.190 1.00 97.56 383 LEU A N 1
ATOM 2962 C CA . LEU A 1 383 ? 2.519 7.467 -10.832 1.00 97.56 383 LEU A CA 1
ATOM 2963 C C . LEU A 1 383 ? 3.107 8.877 -10.897 1.00 97.56 383 LEU A C 1
ATOM 2965 O O . LEU A 1 383 ? 4.256 9.069 -11.297 1.00 97.56 383 LEU A O 1
ATOM 2969 N N . SER A 1 384 ? 2.299 9.873 -10.555 1.00 94.44 384 SER A N 1
ATOM 2970 C CA . SER A 1 384 ? 2.676 11.283 -10.602 1.00 94.44 384 SER A CA 1
ATOM 2971 C C . SER A 1 384 ? 2.767 11.858 -9.196 1.00 94.44 384 SER A C 1
ATOM 2973 O O . SER A 1 384 ? 1.837 11.742 -8.400 1.00 94.44 384 SER A O 1
ATOM 2975 N N . ALA A 1 385 ? 3.888 12.509 -8.933 1.00 91.69 385 ALA A N 1
ATOM 2976 C CA . ALA A 1 385 ? 4.159 13.289 -7.742 1.00 91.69 385 ALA A CA 1
ATOM 2977 C C . ALA A 1 385 ? 4.633 14.669 -8.202 1.00 91.69 385 ALA A C 1
ATOM 2979 O O . ALA A 1 385 ? 5.329 14.778 -9.219 1.00 91.69 385 ALA A O 1
ATOM 2980 N N . GLY A 1 386 ? 4.226 15.692 -7.467 1.00 84.25 386 GLY A N 1
ATOM 2981 C CA . GLY A 1 386 ? 4.648 17.059 -7.687 1.00 84.25 386 GLY A CA 1
ATOM 2982 C C . GLY A 1 386 ? 3.773 17.937 -8.561 1.00 84.25 386 GLY A C 1
ATOM 2983 O O . GLY A 1 386 ? 2.798 17.520 -9.190 1.00 84.25 386 GLY A O 1
ATOM 2984 N N . THR A 1 387 ? 4.165 19.206 -8.599 1.00 74.12 387 THR A N 1
ATOM 2985 C CA . THR A 1 387 ? 3.650 20.219 -9.526 1.00 74.12 387 THR A CA 1
ATOM 2986 C C . THR A 1 387 ? 4.811 20.889 -10.253 1.00 74.12 387 THR A C 1
ATOM 2988 O O . THR A 1 387 ? 5.926 20.918 -9.737 1.00 74.12 387 THR A O 1
ATOM 2991 N N . ASP A 1 388 ? 4.558 21.393 -11.468 1.00 58.50 388 ASP A N 1
ATOM 2992 C CA . ASP A 1 388 ? 5.551 21.992 -12.374 1.00 58.50 388 ASP A CA 1
ATOM 2993 C C . ASP A 1 388 ? 6.677 22.758 -11.638 1.00 58.50 388 ASP A C 1
ATOM 2995 O O . ASP A 1 388 ? 6.508 23.912 -11.239 1.00 58.50 388 ASP A O 1
ATOM 2999 N N . GLY A 1 389 ? 7.853 22.128 -11.516 1.00 55.53 389 GLY A N 1
ATOM 3000 C CA . GLY A 1 389 ? 9.072 22.753 -10.987 1.00 55.53 389 GLY A CA 1
ATOM 3001 C C . GLY A 1 389 ? 9.443 22.455 -9.529 1.00 55.53 389 GLY A C 1
ATOM 3002 O O . GLY A 1 389 ? 10.399 23.068 -9.061 1.00 55.53 389 GLY A O 1
ATOM 3003 N N . GLN A 1 390 ? 8.743 21.552 -8.839 1.00 63.31 390 GLN A N 1
ATOM 3004 C CA . GLN A 1 390 ? 9.119 21.059 -7.504 1.00 63.31 390 GLN A CA 1
ATOM 3005 C C . GLN A 1 390 ? 9.848 19.702 -7.570 1.00 63.31 390 GLN A C 1
ATOM 3007 O O . GLN A 1 390 ? 9.677 18.944 -8.529 1.00 63.31 390 GLN A O 1
ATOM 3012 N N . ASP A 1 391 ? 10.688 19.418 -6.569 1.00 66.56 391 ASP A N 1
ATOM 3013 C CA . ASP A 1 391 ? 11.513 18.203 -6.477 1.00 66.56 391 ASP A CA 1
ATOM 3014 C C . ASP A 1 391 ? 10.781 17.071 -5.739 1.00 66.56 391 ASP A C 1
ATOM 3016 O O . ASP A 1 391 ? 11.208 16.599 -4.685 1.00 66.56 391 ASP A O 1
ATOM 3020 N N . ASP A 1 392 ? 9.648 16.636 -6.288 1.00 83.81 392 ASP A N 1
ATOM 3021 C CA . ASP A 1 392 ? 8.809 15.634 -5.635 1.00 83.81 392 ASP A CA 1
ATOM 3022 C C . ASP A 1 392 ? 9.195 14.195 -5.983 1.00 83.81 392 ASP A C 1
ATOM 3024 O O . ASP A 1 392 ? 9.768 13.877 -7.039 1.00 83.81 392 ASP A O 1
ATOM 3028 N N . ARG A 1 393 ? 8.885 13.308 -5.035 1.00 90.81 393 ARG A N 1
ATOM 3029 C CA . ARG A 1 393 ? 9.467 11.971 -4.947 1.00 90.81 393 ARG A CA 1
ATOM 3030 C C . ARG A 1 393 ? 8.388 10.899 -4.990 1.00 90.81 393 ARG A C 1
ATOM 3032 O O . ARG A 1 393 ? 7.304 11.061 -4.428 1.00 90.81 393 ARG A O 1
ATOM 3039 N N . VAL A 1 394 ? 8.710 9.776 -5.626 1.00 94.62 394 VAL A N 1
ATOM 3040 C CA . VAL A 1 394 ? 7.893 8.560 -5.592 1.00 94.62 394 VAL A CA 1
ATOM 3041 C C . VAL A 1 394 ? 8.652 7.460 -4.859 1.00 94.62 394 VAL A C 1
ATOM 3043 O O . VAL A 1 394 ? 9.754 7.084 -5.258 1.00 94.62 394 VAL A O 1
ATOM 3046 N N . PHE A 1 395 ? 8.040 6.916 -3.812 1.00 94.19 395 PHE A N 1
ATOM 3047 C CA . PHE A 1 395 ? 8.558 5.809 -3.017 1.00 94.19 395 PHE A CA 1
ATOM 3048 C C . PHE A 1 395 ? 7.705 4.568 -3.246 1.00 94.19 395 PHE A C 1
ATOM 3050 O O . PHE A 1 395 ? 6.508 4.569 -2.972 1.00 94.19 395 PHE A O 1
ATOM 3057 N N . LEU A 1 396 ? 8.328 3.501 -3.732 1.00 96.00 396 LEU A N 1
ATOM 3058 C CA . LEU A 1 396 ? 7.722 2.189 -3.903 1.00 96.00 396 LEU A CA 1
ATOM 3059 C C . LEU A 1 396 ? 8.436 1.206 -2.982 1.00 96.00 396 LEU A C 1
ATOM 3061 O O . LEU A 1 396 ? 9.652 1.026 -3.069 1.00 96.00 396 LEU A O 1
ATOM 3065 N N . TYR A 1 397 ? 7.678 0.550 -2.119 1.00 92.50 397 TYR A N 1
ATOM 3066 C CA . TYR A 1 397 ? 8.202 -0.425 -1.180 1.00 92.50 397 TYR A CA 1
ATOM 3067 C C . TYR A 1 397 ? 7.420 -1.733 -1.266 1.00 92.50 397 TYR A C 1
ATOM 3069 O O . TYR A 1 397 ? 6.190 -1.737 -1.325 1.00 92.50 397 TYR A O 1
ATOM 3077 N N . ALA A 1 398 ? 8.140 -2.849 -1.214 1.00 92.12 398 ALA A N 1
ATOM 3078 C CA . ALA A 1 398 ? 7.555 -4.139 -0.885 1.00 92.12 398 ALA A CA 1
ATOM 3079 C C . ALA A 1 398 ? 8.504 -4.934 0.011 1.00 92.12 398 ALA A C 1
ATOM 3081 O O . ALA A 1 398 ? 9.721 -4.881 -0.174 1.00 92.12 398 ALA A O 1
ATOM 3082 N N . HIS A 1 399 ? 7.989 -5.733 0.944 1.00 87.31 399 HIS A N 1
ATOM 3083 C CA . HIS A 1 399 ? 8.876 -6.572 1.749 1.00 87.31 399 HIS A CA 1
ATOM 3084 C C . HIS A 1 399 ? 9.590 -7.623 0.882 1.00 87.31 399 HIS A C 1
ATOM 3086 O O . HIS A 1 399 ? 10.816 -7.736 0.932 1.00 87.31 399 HIS A O 1
ATOM 3092 N N . ASN A 1 400 ? 8.860 -8.355 0.039 1.00 91.12 400 ASN A N 1
ATOM 3093 C CA . ASN A 1 400 ? 9.407 -9.449 -0.762 1.00 91.12 400 ASN A CA 1
ATOM 3094 C C . ASN A 1 400 ? 9.725 -9.032 -2.196 1.00 91.12 400 ASN A C 1
ATOM 3096 O O . ASN A 1 400 ? 10.835 -9.275 -2.688 1.00 91.12 400 ASN A O 1
ATOM 3100 N N . ARG A 1 401 ? 8.763 -8.433 -2.899 1.00 95.81 401 ARG A N 1
ATOM 3101 C CA . ARG A 1 401 ? 8.910 -8.222 -4.340 1.00 95.81 401 ARG A CA 1
ATOM 3102 C C . ARG A 1 401 ? 8.152 -7.006 -4.843 1.00 95.81 401 ARG A C 1
ATOM 3104 O O . ARG A 1 401 ? 6.980 -6.835 -4.541 1.00 95.81 401 ARG A O 1
ATOM 3111 N N . ILE A 1 402 ? 8.818 -6.211 -5.676 1.00 98.38 402 ILE A N 1
ATOM 3112 C CA . ILE A 1 402 ? 8.144 -5.274 -6.577 1.00 98.38 402 ILE A CA 1
ATOM 3113 C C . ILE A 1 402 ? 8.167 -5.893 -7.972 1.00 98.38 402 ILE A C 1
ATOM 3115 O O . ILE A 1 402 ? 9.242 -6.190 -8.497 1.00 98.38 402 ILE A O 1
ATOM 3119 N N . ALA A 1 403 ? 6.996 -6.088 -8.569 1.00 98.31 403 ALA A N 1
ATOM 3120 C CA . ALA A 1 403 ? 6.832 -6.589 -9.927 1.00 98.31 403 ALA A CA 1
ATOM 3121 C C . ALA A 1 403 ? 6.063 -5.554 -10.749 1.00 98.31 403 ALA A C 1
ATOM 3123 O O . ALA A 1 403 ? 4.870 -5.350 -10.540 1.00 98.31 403 ALA A O 1
ATOM 3124 N N . ALA A 1 404 ? 6.743 -4.888 -11.679 1.00 98.44 404 ALA A N 1
ATOM 3125 C CA . ALA A 1 404 ? 6.139 -3.866 -12.524 1.00 98.44 404 ALA A CA 1
ATOM 3126 C C . ALA A 1 404 ? 6.135 -4.317 -13.986 1.00 98.44 404 ALA A C 1
ATOM 3128 O O . ALA A 1 404 ? 7.189 -4.607 -14.551 1.00 98.44 404 ALA A O 1
ATOM 3129 N N . ASN A 1 405 ? 4.951 -4.346 -14.593 1.00 96.88 405 ASN A N 1
ATOM 3130 C CA . ASN A 1 405 ? 4.741 -4.497 -16.022 1.00 96.88 405 ASN A CA 1
ATOM 3131 C C . ASN A 1 405 ? 3.846 -3.365 -16.541 1.00 96.88 405 ASN A C 1
ATOM 3133 O O . ASN A 1 405 ? 2.638 -3.390 -16.335 1.00 96.88 405 ASN A O 1
ATOM 3137 N N . GLY A 1 406 ? 4.425 -2.374 -17.216 1.00 95.25 406 GLY A N 1
ATOM 3138 C CA . GLY A 1 406 ? 3.660 -1.239 -17.736 1.00 95.25 406 GLY A CA 1
ATOM 3139 C C . GLY A 1 406 ? 3.540 -0.076 -16.750 1.00 95.25 406 GLY A C 1
ATOM 3140 O O . GLY A 1 406 ? 2.436 0.393 -16.480 1.00 95.25 406 GLY A O 1
ATOM 3141 N N . LEU A 1 407 ? 4.674 0.378 -16.208 1.00 97.75 407 LEU A N 1
ATOM 3142 C CA . LEU A 1 407 ? 4.760 1.471 -15.233 1.00 97.75 407 LEU A CA 1
ATOM 3143 C C . LEU A 1 407 ? 5.525 2.669 -15.810 1.00 97.75 407 LEU A C 1
ATOM 3145 O O . LEU A 1 407 ? 6.668 2.545 -16.249 1.00 97.75 407 LEU A O 1
ATOM 3149 N N . GLY A 1 408 ? 4.910 3.839 -15.761 1.00 96.56 408 GLY A N 1
ATOM 3150 C CA . GLY A 1 408 ? 5.498 5.137 -16.039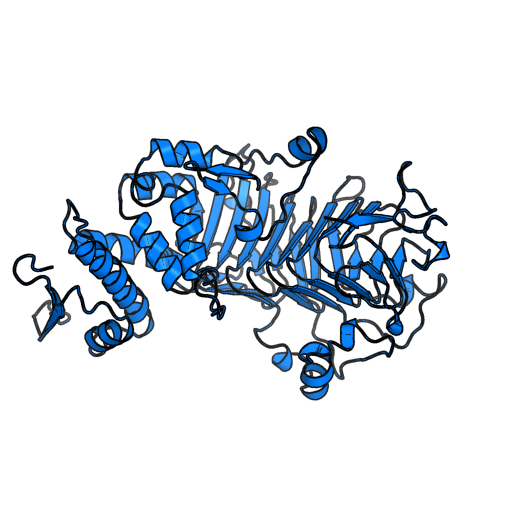 1.00 96.56 408 GLY A CA 1
ATOM 3151 C C . GLY A 1 408 ? 5.337 6.082 -14.851 1.00 96.56 408 GLY A C 1
ATOM 3152 O O . GLY A 1 408 ? 4.617 5.811 -13.889 1.00 96.56 408 GLY A O 1
ATOM 3153 N N . PHE A 1 409 ? 6.013 7.221 -14.937 1.00 96.06 409 PHE A N 1
ATOM 3154 C CA . PHE A 1 409 ? 5.943 8.267 -13.924 1.00 96.06 409 PHE A CA 1
ATOM 3155 C C . PHE A 1 409 ? 5.614 9.610 -14.566 1.00 96.06 409 PHE A C 1
ATOM 3157 O O . PHE A 1 409 ? 5.930 9.845 -15.739 1.00 96.06 409 PHE A O 1
ATOM 3164 N N . GLY A 1 410 ? 4.994 10.494 -13.785 1.00 92.00 410 GLY A N 1
ATOM 3165 C CA . GLY A 1 410 ? 4.756 11.875 -14.187 1.00 92.00 410 GLY A CA 1
ATOM 3166 C C . GLY A 1 410 ? 6.061 12.576 -14.577 1.00 92.00 410 GLY A C 1
ATOM 3167 O O . GLY A 1 410 ? 7.122 12.313 -14.015 1.00 92.00 410 GLY A O 1
ATOM 3168 N N . LYS A 1 411 ? 5.990 13.490 -15.549 1.00 87.88 411 LYS A N 1
ATOM 3169 C CA . LYS A 1 411 ? 7.162 14.231 -16.059 1.00 87.88 411 LYS A CA 1
ATOM 3170 C C . LYS A 1 411 ? 7.890 15.061 -14.992 1.00 87.88 411 LYS A C 1
ATOM 3172 O O . LYS A 1 411 ? 9.064 15.367 -15.182 1.00 87.88 411 LYS A O 1
ATOM 3177 N N . ASP A 1 412 ? 7.188 15.430 -13.924 1.00 86.06 412 ASP A N 1
ATOM 3178 C CA . ASP A 1 412 ? 7.692 16.299 -12.861 1.00 86.06 412 ASP A CA 1
ATOM 3179 C C . ASP A 1 412 ? 8.313 15.503 -11.702 1.00 86.06 412 ASP A C 1
ATOM 3181 O O . ASP A 1 412 ? 8.949 16.092 -10.838 1.00 86.06 412 ASP A O 1
ATOM 3185 N N . VAL A 1 413 ? 8.223 14.165 -11.726 1.00 91.56 413 VAL A N 1
ATOM 3186 C CA . VAL A 1 413 ? 8.851 13.306 -10.716 1.00 91.56 413 VAL A CA 1
ATOM 3187 C C . VAL A 1 413 ? 10.373 13.387 -10.840 1.00 91.56 413 VAL A C 1
ATOM 3189 O O . VAL A 1 413 ? 10.946 13.004 -11.868 1.00 91.56 413 VAL A O 1
ATOM 3192 N N . ARG A 1 414 ? 11.036 13.860 -9.779 1.00 90.31 414 ARG A N 1
ATOM 3193 C CA . ARG A 1 414 ? 12.493 14.063 -9.749 1.00 90.31 414 ARG A CA 1
ATOM 3194 C C . ARG A 1 414 ? 13.247 12.926 -9.114 1.00 90.31 414 ARG A C 1
ATOM 3196 O O . ARG A 1 414 ? 14.346 12.624 -9.567 1.00 90.31 414 ARG A O 1
ATOM 3203 N N . GLU A 1 415 ? 12.664 12.256 -8.133 1.00 91.75 415 GLU A N 1
ATOM 3204 C CA . GLU A 1 415 ? 13.320 11.123 -7.495 1.00 91.75 415 GLU A CA 1
ATOM 3205 C C . GLU A 1 415 ? 12.381 9.936 -7.375 1.00 91.75 415 GLU A C 1
ATOM 3207 O O . GLU A 1 415 ? 11.204 10.065 -7.038 1.00 91.75 415 GLU A O 1
ATOM 3212 N N . ILE A 1 416 ? 12.916 8.758 -7.674 1.00 96.00 416 ILE A N 1
ATOM 3213 C CA . ILE A 1 416 ? 12.173 7.506 -7.662 1.00 96.00 416 ILE A CA 1
ATOM 3214 C C . ILE A 1 416 ? 12.962 6.504 -6.838 1.00 96.00 416 ILE A C 1
ATOM 3216 O O . ILE A 1 416 ? 14.092 6.145 -7.177 1.00 96.00 416 ILE A O 1
ATOM 3220 N N . TYR A 1 417 ? 12.339 6.025 -5.773 1.00 95.00 417 TYR A N 1
ATOM 3221 C CA . TYR A 1 417 ? 12.900 5.062 -4.845 1.00 95.00 417 TYR A CA 1
ATOM 3222 C C . TYR A 1 417 ? 12.099 3.771 -4.934 1.00 95.00 417 TYR A C 1
ATOM 3224 O O . TYR A 1 417 ? 10.884 3.787 -4.769 1.00 95.00 417 TYR A O 1
ATOM 3232 N N . MET A 1 418 ? 12.767 2.651 -5.194 1.00 97.44 418 MET A N 1
ATOM 3233 C CA . MET A 1 418 ? 12.148 1.325 -5.172 1.00 97.44 418 MET A CA 1
ATOM 3234 C C . MET A 1 418 ? 12.955 0.415 -4.247 1.00 97.44 418 MET A C 1
ATOM 3236 O O . MET A 1 418 ? 14.151 0.236 -4.479 1.00 97.44 418 MET A O 1
ATOM 3240 N N . ASP A 1 419 ? 12.329 -0.155 -3.217 1.00 93.06 419 ASP A N 1
ATOM 3241 C CA . ASP A 1 419 ? 12.993 -0.999 -2.211 1.00 93.06 419 ASP A CA 1
ATOM 3242 C C . ASP A 1 419 ? 12.206 -2.301 -1.970 1.00 93.06 419 ASP A C 1
ATOM 3244 O O . ASP A 1 419 ? 11.050 -2.264 -1.550 1.00 93.06 419 ASP A O 1
ATOM 3248 N N . ALA A 1 420 ? 12.823 -3.448 -2.281 1.00 94.56 420 ALA A N 1
ATOM 3249 C CA . ALA A 1 420 ? 12.295 -4.792 -2.014 1.00 94.56 420 ALA A CA 1
ATOM 3250 C C . ALA A 1 420 ? 13.392 -5.860 -2.095 1.00 94.56 420 ALA A C 1
ATOM 3252 O O . ALA A 1 420 ? 14.427 -5.605 -2.694 1.00 94.56 420 ALA A O 1
ATOM 3253 N N . ILE A 1 421 ? 13.184 -7.092 -1.595 1.00 94.56 421 ILE A N 1
ATOM 3254 C CA . ILE A 1 421 ? 14.183 -8.176 -1.788 1.00 94.56 421 ILE A CA 1
ATOM 3255 C C . ILE A 1 421 ? 14.490 -8.380 -3.275 1.00 94.56 421 ILE A C 1
ATOM 3257 O O . ILE A 1 421 ? 15.661 -8.470 -3.649 1.00 94.56 421 ILE A O 1
ATOM 3261 N N . THR A 1 422 ? 13.453 -8.449 -4.114 1.00 97.88 422 THR A N 1
ATOM 3262 C CA . THR A 1 422 ? 13.570 -8.579 -5.574 1.00 97.88 422 THR A CA 1
ATOM 3263 C C . THR A 1 422 ? 12.780 -7.475 -6.266 1.00 97.88 422 THR A C 1
ATOM 3265 O O . THR A 1 422 ? 11.641 -7.207 -5.893 1.00 97.88 422 THR A O 1
ATOM 3268 N N . ILE A 1 423 ? 13.352 -6.874 -7.307 1.00 98.75 423 ILE A N 1
ATOM 3269 C CA . ILE A 1 423 ? 12.653 -5.903 -8.155 1.00 98.75 423 ILE A CA 1
ATOM 3270 C C . ILE A 1 423 ? 12.646 -6.454 -9.581 1.00 98.75 423 ILE A C 1
ATOM 3272 O O . ILE A 1 423 ? 13.709 -6.622 -10.169 1.00 98.75 423 ILE A O 1
ATOM 3276 N N . ASP A 1 424 ? 11.473 -6.735 -10.140 1.00 98.75 424 ASP A N 1
ATOM 3277 C CA . ASP A 1 424 ? 11.294 -7.169 -11.527 1.00 98.75 424 ASP A CA 1
ATOM 3278 C C . ASP A 1 424 ? 10.631 -6.050 -12.336 1.00 98.75 424 ASP A C 1
ATOM 3280 O O . ASP A 1 424 ? 9.515 -5.630 -12.028 1.00 98.75 424 ASP A O 1
ATOM 3284 N N . LEU A 1 425 ? 11.319 -5.568 -13.371 1.00 98.69 425 LEU A N 1
ATOM 3285 C CA . LEU A 1 425 ? 10.865 -4.462 -14.211 1.00 98.69 425 LEU A CA 1
ATOM 3286 C C . LEU A 1 425 ? 10.689 -4.927 -15.656 1.00 98.69 425 LEU A C 1
ATOM 3288 O O . LEU A 1 425 ? 11.638 -5.372 -16.308 1.00 98.69 425 LEU A O 1
ATOM 3292 N N . LYS A 1 426 ? 9.474 -4.765 -16.168 1.00 96.56 426 LYS A N 1
ATOM 3293 C CA . LYS A 1 426 ? 9.069 -5.030 -17.545 1.00 96.56 426 LYS A CA 1
ATOM 3294 C C . LYS A 1 426 ? 8.251 -3.838 -18.050 1.00 96.56 426 LYS A C 1
ATOM 3296 O O . LYS A 1 426 ? 7.397 -3.332 -17.337 1.00 96.56 426 LYS A O 1
ATOM 3301 N N . ASN A 1 427 ? 8.505 -3.360 -19.266 1.00 95.19 427 ASN A N 1
ATOM 3302 C CA . ASN A 1 427 ? 7.770 -2.227 -19.848 1.00 95.19 427 ASN A CA 1
ATOM 3303 C C . ASN A 1 427 ? 7.694 -1.018 -18.881 1.00 95.19 427 ASN A C 1
ATOM 3305 O O . ASN A 1 427 ? 6.611 -0.521 -18.575 1.00 95.19 427 ASN A O 1
ATOM 3309 N N . VAL A 1 428 ? 8.841 -0.594 -18.338 1.00 96.75 428 VAL A N 1
ATOM 3310 C CA . VAL A 1 428 ? 8.925 0.495 -17.348 1.00 96.75 428 VAL A CA 1
ATOM 3311 C C . VAL A 1 428 ? 9.638 1.699 -17.943 1.00 96.75 428 VAL A C 1
ATOM 3313 O O . VAL A 1 428 ? 10.672 1.547 -18.597 1.00 96.75 428 VAL A O 1
ATOM 3316 N N . LYS A 1 429 ? 9.124 2.903 -17.692 1.00 96.00 429 LYS A N 1
ATOM 3317 C CA . LYS A 1 429 ? 9.722 4.143 -18.182 1.00 96.00 429 LYS A CA 1
ATOM 3318 C C . LYS A 1 429 ? 9.913 5.167 -17.070 1.00 96.00 429 LYS A C 1
ATOM 3320 O O . LYS A 1 429 ? 8.954 5.757 -16.581 1.00 96.00 429 LYS A O 1
ATOM 3325 N N . PHE A 1 430 ? 11.172 5.433 -16.754 1.00 97.12 430 PHE A N 1
ATOM 3326 C CA . PHE A 1 430 ? 11.581 6.527 -15.882 1.00 97.12 430 PHE A CA 1
ATOM 3327 C C . PHE A 1 430 ? 11.677 7.849 -16.673 1.00 97.12 430 PHE A C 1
ATOM 3329 O O . PHE A 1 430 ? 12.086 7.820 -17.843 1.00 97.12 430 PHE A O 1
ATOM 3336 N N . PRO A 1 431 ? 11.319 9.006 -16.085 1.00 94.12 431 PRO A N 1
ATOM 3337 C CA . PRO A 1 431 ? 11.482 10.318 -16.713 1.00 94.12 431 PRO A CA 1
ATOM 3338 C C . PRO A 1 431 ? 12.946 10.637 -17.051 1.00 94.12 431 PRO A C 1
ATOM 3340 O O . PRO A 1 431 ? 13.879 10.126 -16.443 1.00 94.12 431 PRO A O 1
ATOM 3343 N N . ASP A 1 432 ? 13.183 11.504 -18.039 1.00 92.56 432 ASP A N 1
ATOM 3344 C CA . ASP A 1 432 ? 14.554 11.817 -18.482 1.00 92.56 432 ASP A CA 1
ATOM 3345 C C . ASP A 1 432 ? 15.369 12.607 -17.446 1.00 92.56 432 ASP A C 1
ATOM 3347 O O . ASP A 1 432 ? 16.596 12.526 -17.429 1.00 92.56 432 ASP A O 1
ATOM 3351 N N . ALA A 1 433 ? 14.676 13.350 -16.584 1.00 91.69 433 ALA A N 1
ATOM 3352 C CA . ALA A 1 433 ? 15.259 14.234 -15.584 1.00 91.69 433 ALA A CA 1
ATOM 3353 C C . ALA A 1 433 ? 15.0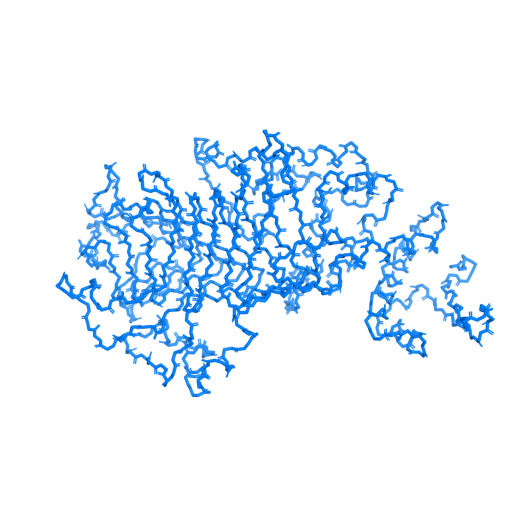74 13.721 -14.146 1.00 91.69 433 ALA A C 1
ATOM 3355 O O . ALA A 1 433 ? 15.172 14.512 -13.212 1.00 91.69 433 ALA A O 1
ATOM 3356 N N . SER A 1 434 ? 14.773 12.429 -13.975 1.00 93.62 434 SER A N 1
ATOM 3357 C CA . SER A 1 434 ? 14.651 11.804 -12.657 1.00 93.62 434 SER A CA 1
ATOM 3358 C C . SER A 1 434 ? 15.961 11.158 -12.205 1.00 93.62 434 SER A C 1
ATOM 3360 O O . SER A 1 434 ? 16.736 10.676 -13.028 1.00 93.62 434 SER A O 1
ATOM 3362 N N . GLN A 1 435 ? 16.171 11.061 -10.899 1.00 94.50 435 GLN A N 1
ATOM 3363 C CA . GLN A 1 435 ? 17.140 10.168 -10.279 1.00 94.50 435 GLN A CA 1
ATOM 3364 C C . GLN A 1 435 ? 16.420 8.924 -9.754 1.00 94.50 435 GLN A C 1
ATOM 3366 O O . GLN A 1 435 ? 15.428 9.022 -9.038 1.00 94.50 435 GLN A O 1
ATOM 3371 N N . VAL A 1 436 ? 16.934 7.741 -10.079 1.00 97.38 436 VAL A N 1
ATOM 3372 C CA . VAL A 1 436 ? 16.323 6.462 -9.700 1.00 97.38 436 VAL A CA 1
ATOM 3373 C C . VAL A 1 436 ? 17.250 5.699 -8.759 1.00 97.38 436 VAL A C 1
ATOM 3375 O O . VAL A 1 436 ? 18.405 5.422 -9.098 1.00 97.38 436 VAL A O 1
ATOM 3378 N N . LEU A 1 437 ? 16.746 5.318 -7.587 1.00 96.62 437 LEU A N 1
ATOM 3379 C CA . LEU A 1 437 ? 17.416 4.437 -6.637 1.00 96.62 437 LEU A CA 1
ATOM 3380 C C . LEU A 1 437 ? 16.639 3.125 -6.496 1.00 96.62 437 LEU A C 1
ATOM 3382 O O . LEU A 1 437 ? 15.515 3.097 -6.006 1.00 96.62 437 LEU A O 1
ATOM 3386 N N . LEU A 1 438 ? 17.278 2.026 -6.892 1.00 97.81 438 LEU A N 1
ATOM 3387 C CA . LEU A 1 438 ? 16.733 0.675 -6.806 1.00 97.81 438 LEU A CA 1
ATOM 3388 C C . LEU A 1 438 ? 17.507 -0.112 -5.742 1.00 97.81 438 LEU A C 1
ATOM 3390 O O . LEU A 1 438 ? 18.711 -0.357 -5.881 1.00 97.81 438 LEU A O 1
ATOM 3394 N N . LYS A 1 439 ? 16.825 -0.514 -4.673 1.00 95.19 439 LYS A N 1
ATOM 3395 C CA . LYS A 1 439 ? 17.389 -1.285 -3.566 1.00 95.19 439 LYS A CA 1
ATOM 3396 C C . LYS A 1 439 ? 16.850 -2.706 -3.605 1.00 95.19 439 LYS A C 1
ATOM 3398 O O . LYS A 1 439 ? 15.651 -2.927 -3.506 1.00 95.19 439 LYS A O 1
ATOM 3403 N N . SER A 1 440 ? 17.764 -3.656 -3.771 1.00 96.19 440 SER A N 1
ATOM 3404 C CA . SER A 1 440 ? 17.475 -5.094 -3.724 1.00 96.19 440 SER A CA 1
ATOM 3405 C C . SER A 1 440 ? 18.375 -5.779 -2.715 1.00 96.19 440 SER A C 1
ATOM 3407 O O . SER A 1 440 ? 19.354 -5.179 -2.277 1.00 96.19 440 SER A O 1
ATOM 3409 N N . LYS A 1 441 ? 18.105 -7.039 -2.373 1.00 94.56 441 LYS A N 1
ATOM 3410 C CA . LYS A 1 441 ? 18.921 -7.775 -1.397 1.00 94.56 441 LYS A CA 1
ATOM 3411 C C . LYS A 1 441 ? 20.408 -7.773 -1.741 1.00 94.56 441 LYS A C 1
ATOM 3413 O O . LYS A 1 441 ? 21.238 -7.461 -0.891 1.00 94.56 441 LYS A O 1
ATOM 3418 N N . ASP A 1 442 ? 20.735 -8.087 -2.987 1.00 95.56 442 ASP A N 1
ATOM 3419 C CA . ASP A 1 442 ? 22.120 -8.233 -3.426 1.00 95.56 442 ASP A CA 1
ATOM 3420 C C . ASP A 1 442 ? 22.653 -6.947 -4.082 1.00 95.56 442 ASP A C 1
ATOM 3422 O O . ASP A 1 442 ? 23.866 -6.713 -4.136 1.00 95.56 442 ASP A O 1
ATOM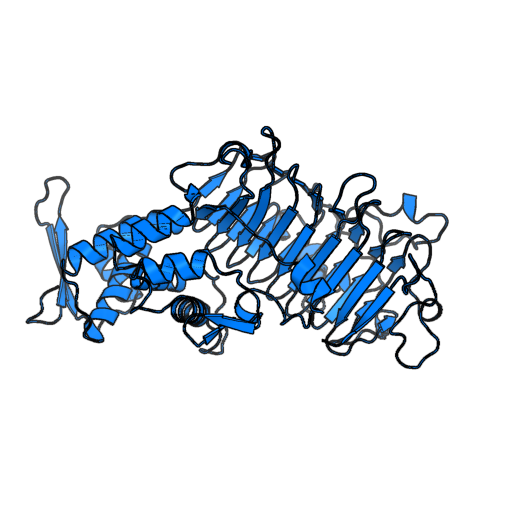 3426 N N . GLY A 1 443 ? 21.761 -6.089 -4.590 1.00 93.94 443 GLY A N 1
ATOM 3427 C CA . GLY A 1 443 ? 22.140 -4.823 -5.210 1.00 93.94 443 GLY A CA 1
ATOM 3428 C C . GLY A 1 443 ? 22.903 -4.990 -6.524 1.00 93.94 443 GLY A C 1
ATOM 3429 O O . GLY A 1 443 ? 23.925 -4.327 -6.718 1.00 93.94 443 GLY A O 1
ATOM 3430 N N . TYR A 1 444 ? 22.435 -5.877 -7.407 1.00 95.88 444 TYR A N 1
ATOM 3431 C CA . TYR A 1 444 ? 22.998 -6.085 -8.747 1.00 95.88 444 TYR A CA 1
ATOM 3432 C C . TYR A 1 444 ? 21.899 -6.128 -9.815 1.00 95.88 444 TYR A C 1
ATOM 3434 O O . TYR A 1 444 ? 20.823 -6.664 -9.534 1.00 95.88 444 TYR A O 1
ATOM 3442 N N . PRO A 1 445 ? 22.171 -5.630 -11.034 1.00 97.88 445 PRO A N 1
ATOM 3443 C CA . PRO A 1 445 ? 21.259 -5.775 -12.158 1.00 97.88 445 PRO A CA 1
ATOM 3444 C C . PRO A 1 445 ? 21.333 -7.168 -12.806 1.00 97.88 445 PRO A C 1
ATOM 3446 O O . PRO A 1 445 ? 22.384 -7.816 -12.813 1.00 97.88 445 PRO A O 1
ATOM 3449 N N . THR A 1 446 ? 20.236 -7.592 -13.428 1.00 97.94 446 THR A N 1
ATOM 3450 C CA . THR A 1 446 ? 20.198 -8.630 -14.472 1.00 97.94 446 THR A CA 1
ATOM 3451 C C . THR A 1 446 ? 19.427 -8.103 -15.686 1.00 97.94 446 THR A C 1
ATOM 3453 O O . THR A 1 446 ? 18.664 -7.145 -15.560 1.00 97.94 446 THR A O 1
ATOM 3456 N N . PHE A 1 447 ? 19.641 -8.696 -16.864 1.00 97.62 447 PHE A N 1
ATOM 3457 C CA . PHE A 1 447 ? 19.050 -8.232 -18.122 1.00 97.62 447 PHE A CA 1
ATOM 3458 C C . PHE A 1 447 ? 18.461 -9.409 -18.907 1.00 97.62 447 PHE A C 1
ATOM 3460 O O . PHE A 1 447 ? 19.196 -10.334 -19.260 1.00 97.62 447 PHE A O 1
ATOM 3467 N N . GLY A 1 448 ? 17.163 -9.346 -19.198 1.00 96.69 448 GLY A N 1
ATOM 3468 C CA . GLY A 1 448 ? 16.409 -10.386 -19.901 1.00 96.69 448 GLY A CA 1
ATOM 3469 C C . GLY A 1 448 ? 15.817 -11.462 -18.984 1.00 96.69 448 GLY A C 1
ATOM 3470 O O . GLY A 1 448 ? 16.339 -11.748 -17.902 1.00 96.69 448 GLY A O 1
ATOM 3471 N N . GLU A 1 449 ? 14.744 -12.106 -19.449 1.00 95.12 449 GLU A N 1
ATOM 3472 C CA . GLU A 1 449 ? 13.995 -13.154 -18.729 1.00 95.12 449 GLU A CA 1
ATOM 3473 C C . GLU A 1 449 ? 14.908 -14.306 -18.284 1.00 95.12 449 GLU A C 1
ATOM 3475 O O . GLU A 1 449 ? 14.883 -14.729 -17.128 1.00 95.12 449 GLU A O 1
ATOM 3480 N N . SER A 1 450 ? 15.783 -14.778 -19.176 1.00 95.75 450 SER A N 1
ATOM 3481 C CA . SER A 1 450 ? 16.664 -15.922 -18.892 1.00 95.75 450 SER A CA 1
ATOM 3482 C C . SER A 1 450 ? 17.732 -15.662 -17.822 1.00 95.75 450 SER A C 1
ATOM 3484 O O . SER A 1 450 ? 18.278 -16.613 -17.259 1.00 95.75 450 SER A O 1
ATOM 3486 N N . ALA A 1 451 ? 18.041 -14.392 -17.544 1.00 96.50 451 ALA A N 1
ATOM 3487 C CA . ALA A 1 451 ? 19.053 -13.986 -16.574 1.00 96.50 451 ALA A CA 1
ATOM 3488 C C . ALA A 1 451 ? 18.463 -13.573 -15.218 1.00 96.50 451 ALA A C 1
ATOM 3490 O O . ALA A 1 451 ? 19.237 -13.285 -14.299 1.00 96.50 451 ALA A O 1
ATOM 3491 N N . ARG A 1 452 ? 17.128 -13.543 -15.088 1.00 96.69 452 ARG A N 1
ATOM 3492 C CA . ARG A 1 452 ? 16.424 -13.146 -13.866 1.00 96.69 452 ARG A CA 1
ATOM 3493 C C . ARG A 1 452 ? 16.923 -13.932 -12.653 1.00 96.69 452 ARG A C 1
ATOM 3495 O O . ARG A 1 452 ? 17.044 -15.158 -12.695 1.00 96.69 452 ARG A O 1
ATOM 3502 N N . GLN A 1 453 ? 17.144 -13.236 -11.539 1.00 97.50 453 GLN A N 1
ATOM 3503 C CA . GLN A 1 453 ? 17.514 -13.842 -10.260 1.00 97.50 453 GLN A CA 1
ATOM 3504 C C . GLN A 1 453 ? 16.736 -13.214 -9.097 1.00 97.50 453 GLN A C 1
ATOM 3506 O O . GLN A 1 453 ? 16.523 -12.004 -9.045 1.00 97.50 453 GLN A O 1
ATOM 3511 N N . ILE A 1 454 ? 16.329 -14.049 -8.139 1.00 97.19 454 ILE A N 1
ATOM 3512 C CA . ILE A 1 454 ? 15.767 -13.591 -6.859 1.00 97.19 454 ILE A CA 1
ATOM 3513 C C . ILE A 1 454 ? 16.860 -12.838 -6.090 1.00 97.19 454 ILE A C 1
ATOM 3515 O O . ILE A 1 454 ? 18.008 -13.277 -6.085 1.00 97.19 454 ILE A O 1
ATOM 3519 N N . GLY A 1 455 ? 16.502 -11.733 -5.432 1.00 97.31 455 GLY A N 1
ATOM 3520 C CA . GLY A 1 455 ? 17.435 -10.900 -4.662 1.00 97.31 455 GLY A CA 1
ATOM 3521 C C . GLY A 1 455 ? 18.050 -9.735 -5.445 1.00 97.31 455 GLY A C 1
ATOM 3522 O O . GLY A 1 455 ? 18.831 -8.967 -4.886 1.00 97.31 455 GLY A O 1
ATOM 3523 N N . LYS A 1 456 ? 17.726 -9.601 -6.736 1.00 98.12 456 LYS A N 1
ATOM 3524 C CA . LYS A 1 456 ? 18.330 -8.629 -7.657 1.00 98.12 456 LYS A CA 1
ATOM 3525 C C . LYS A 1 456 ? 17.312 -7.655 -8.241 1.00 98.12 456 LYS A C 1
ATOM 3527 O O . LYS A 1 456 ? 16.105 -7.808 -8.057 1.00 98.12 456 LYS A O 1
ATOM 3532 N N . VAL A 1 457 ? 17.832 -6.664 -8.963 1.00 98.69 457 VAL A N 1
ATOM 3533 C CA . VAL A 1 457 ? 17.054 -5.805 -9.861 1.00 98.69 457 VAL A CA 1
ATOM 3534 C C . VAL A 1 457 ? 17.080 -6.434 -11.251 1.00 98.69 457 VAL A C 1
ATOM 3536 O O . VAL A 1 457 ? 18.122 -6.465 -11.901 1.00 98.69 457 VAL A O 1
ATOM 3539 N N . ASN A 1 458 ? 15.956 -6.963 -11.711 1.00 98.62 458 ASN A N 1
ATOM 3540 C CA . ASN A 1 458 ? 15.845 -7.659 -12.983 1.00 98.62 458 ASN A CA 1
ATOM 3541 C C . ASN A 1 458 ? 15.179 -6.753 -14.024 1.00 98.62 458 ASN A C 1
ATOM 3543 O O . ASN A 1 458 ? 13.983 -6.472 -13.949 1.00 98.62 458 ASN A O 1
ATOM 3547 N N . PHE A 1 459 ? 15.952 -6.314 -15.016 1.00 98.50 459 PHE A N 1
ATOM 3548 C CA . PHE A 1 459 ? 15.446 -5.610 -16.192 1.00 98.50 459 PHE A CA 1
ATOM 3549 C C . PHE A 1 459 ? 15.003 -6.647 -17.227 1.00 98.50 459 PHE A C 1
ATOM 3551 O O . PHE A 1 459 ? 15.800 -7.091 -18.054 1.00 98.50 459 PHE A O 1
ATOM 3558 N N . ILE A 1 460 ? 13.743 -7.074 -17.145 1.00 97.25 460 ILE A N 1
ATOM 3559 C CA . ILE A 1 460 ? 13.202 -8.190 -17.932 1.00 97.25 460 ILE A CA 1
ATOM 3560 C C . ILE A 1 460 ? 13.074 -7.804 -19.405 1.00 97.25 460 ILE A C 1
ATOM 3562 O O . ILE A 1 460 ? 13.636 -8.466 -20.268 1.00 97.25 460 ILE A O 1
ATOM 3566 N N . LYS A 1 461 ? 12.352 -6.720 -19.705 1.00 94.56 461 LYS A N 1
ATOM 3567 C CA . LYS A 1 461 ? 12.132 -6.246 -21.080 1.00 94.56 461 LYS A CA 1
ATOM 3568 C C . LYS A 1 461 ? 11.734 -4.780 -21.075 1.00 94.56 461 LYS A C 1
ATOM 3570 O O . LYS A 1 461 ? 10.990 -4.364 -20.193 1.00 94.56 461 LYS A O 1
ATOM 3575 N N . ASN A 1 462 ? 12.137 -4.027 -22.099 1.00 93.75 462 ASN A N 1
ATOM 3576 C CA . ASN A 1 462 ? 11.576 -2.703 -22.382 1.00 93.75 462 ASN A CA 1
ATOM 3577 C C . ASN A 1 462 ? 11.620 -1.733 -21.181 1.00 93.75 462 ASN A C 1
ATOM 3579 O O . ASN A 1 462 ? 10.620 -1.103 -20.842 1.00 93.75 462 ASN A O 1
ATOM 3583 N N . VAL A 1 463 ? 12.773 -1.623 -20.518 1.00 96.44 463 VAL A N 1
ATOM 3584 C CA . VAL A 1 463 ? 12.968 -0.662 -19.425 1.00 96.44 463 VAL A CA 1
ATOM 3585 C C . VAL A 1 463 ? 13.794 0.520 -19.919 1.00 96.44 463 VAL A C 1
ATOM 3587 O O . VAL A 1 463 ? 14.862 0.319 -20.499 1.00 96.44 463 VAL A O 1
ATOM 3590 N N . TYR A 1 464 ? 13.307 1.741 -19.698 1.00 96.31 464 TYR A N 1
ATOM 3591 C CA . TYR A 1 464 ? 13.883 2.973 -20.240 1.00 96.31 464 TYR A CA 1
ATOM 3592 C C . TYR A 1 464 ? 14.018 4.071 -19.187 1.00 96.31 464 TYR A C 1
ATOM 3594 O O . TYR A 1 464 ? 13.210 4.169 -18.268 1.00 96.31 464 TYR A O 1
ATOM 3602 N N . HIS A 1 465 ? 15.019 4.930 -19.367 1.00 96.69 465 HIS A N 1
ATOM 3603 C CA . HIS A 1 465 ? 15.174 6.193 -18.654 1.00 96.69 465 HIS A CA 1
ATOM 3604 C C . HIS A 1 465 ? 15.236 7.331 -19.667 1.00 96.69 465 HIS A C 1
ATOM 3606 O O . HIS A 1 465 ? 16.211 7.484 -20.413 1.00 96.69 465 HIS A O 1
ATOM 3612 N N . GLY A 1 466 ? 14.176 8.133 -19.717 1.00 92.94 466 GLY A N 1
ATOM 3613 C CA . GLY A 1 466 ? 13.913 9.012 -20.846 1.00 92.94 466 GLY A CA 1
ATOM 3614 C C . GLY A 1 466 ? 13.794 8.190 -22.128 1.00 92.94 466 GLY A C 1
ATOM 3615 O O . GLY A 1 466 ? 12.888 7.371 -22.268 1.00 92.94 466 GLY A O 1
ATOM 3616 N N . LYS A 1 467 ? 14.735 8.393 -23.054 1.00 92.25 467 LYS A N 1
ATOM 3617 C CA . LYS A 1 467 ? 14.816 7.654 -24.327 1.00 92.25 467 LYS A CA 1
ATOM 3618 C C . LYS A 1 467 ? 15.888 6.563 -24.334 1.00 92.25 467 LYS A C 1
ATOM 3620 O O . LYS A 1 467 ? 16.067 5.905 -25.351 1.00 92.25 467 LYS A O 1
ATOM 3625 N N . ASP A 1 468 ? 16.612 6.373 -23.237 1.00 94.75 468 ASP A N 1
ATOM 3626 C CA . ASP A 1 468 ? 17.729 5.434 -23.181 1.00 94.75 468 ASP A CA 1
ATOM 3627 C C . ASP A 1 468 ? 17.273 4.093 -22.603 1.00 94.75 468 ASP A C 1
ATOM 3629 O O . ASP A 1 468 ? 16.712 4.043 -21.510 1.00 94.75 468 ASP A O 1
ATOM 3633 N N . ALA A 1 469 ? 17.520 2.999 -23.325 1.00 94.88 469 ALA A N 1
ATOM 3634 C CA . ALA A 1 469 ? 17.222 1.655 -22.838 1.00 94.88 469 ALA A CA 1
ATOM 3635 C C . ALA A 1 469 ? 18.189 1.250 -21.710 1.00 94.88 469 ALA A C 1
ATOM 3637 O O . ALA A 1 469 ? 19.410 1.360 -21.861 1.00 94.88 469 ALA A O 1
ATOM 3638 N N . LEU A 1 470 ? 17.657 0.705 -20.614 1.00 95.88 470 LEU A N 1
ATOM 3639 C CA . LEU A 1 470 ? 18.425 0.193 -19.473 1.00 95.88 470 LEU A CA 1
ATOM 3640 C C . LEU A 1 470 ? 18.936 -1.216 -19.775 1.00 95.88 470 LEU A C 1
ATOM 3642 O O . LEU A 1 470 ? 18.467 -2.217 -19.240 1.00 95.88 470 LEU A O 1
ATOM 3646 N N . ASN A 1 471 ? 19.915 -1.286 -20.669 1.00 94.25 471 ASN A N 1
ATOM 3647 C CA . ASN A 1 471 ? 20.688 -2.494 -20.937 1.00 94.25 471 ASN A CA 1
ATOM 3648 C C . ASN A 1 471 ? 22.065 -2.415 -20.256 1.00 94.25 471 ASN A C 1
ATOM 3650 O O . ASN A 1 471 ? 22.424 -1.406 -19.652 1.00 94.25 471 ASN A O 1
ATOM 3654 N N . GLN A 1 472 ? 22.876 -3.462 -20.403 1.00 95.25 472 GLN A N 1
ATOM 3655 C CA . GLN A 1 472 ? 24.208 -3.536 -19.797 1.00 95.25 472 GLN A CA 1
ATOM 3656 C C . GLN A 1 472 ? 25.107 -2.321 -20.108 1.00 95.25 472 GLN A C 1
ATOM 3658 O O . GLN A 1 472 ? 25.860 -1.891 -19.242 1.00 95.25 472 GLN A O 1
ATOM 3663 N N . SER A 1 473 ? 25.016 -1.734 -21.308 1.00 95.19 473 SER A N 1
ATOM 3664 C CA . SER A 1 473 ? 25.844 -0.581 -21.707 1.00 95.19 473 SER A CA 1
ATOM 3665 C C . SER A 1 473 ? 25.411 0.750 -21.081 1.00 95.19 473 SER A C 1
ATOM 3667 O O . SER A 1 473 ? 26.187 1.709 -21.061 1.00 95.19 473 SER A O 1
ATOM 3669 N N . PHE A 1 474 ? 24.193 0.814 -20.533 1.00 97.12 474 PHE A N 1
ATOM 3670 C CA . PHE A 1 474 ? 23.720 1.971 -19.775 1.00 97.12 474 PHE A CA 1
ATOM 3671 C C . PHE A 1 474 ? 24.457 2.115 -18.434 1.00 97.12 474 PHE A C 1
ATOM 3673 O O . PHE A 1 474 ? 24.586 3.225 -17.914 1.00 97.12 474 PHE A O 1
ATOM 3680 N N . PHE A 1 475 ? 24.974 1.010 -17.892 1.00 97.50 475 PHE A N 1
ATOM 3681 C CA . PHE A 1 475 ? 25.663 0.953 -16.607 1.00 97.50 475 PHE A CA 1
ATOM 3682 C C . PHE A 1 475 ? 27.185 0.990 -16.747 1.00 97.50 475 PHE A C 1
ATOM 3684 O O . PHE A 1 475 ? 27.753 0.697 -17.801 1.00 97.50 475 PHE A O 1
ATOM 3691 N N . SER A 1 476 ? 27.849 1.389 -15.666 1.00 93.69 476 SER A N 1
ATOM 3692 C CA . SER A 1 476 ? 29.303 1.431 -15.570 1.00 93.69 476 SER A CA 1
ATOM 3693 C C . SER A 1 476 ? 29.930 0.072 -15.881 1.00 93.69 476 SER A C 1
ATOM 3695 O O . SER A 1 476 ? 29.422 -0.980 -15.506 1.00 93.69 476 SER A O 1
ATOM 3697 N N . ASN A 1 477 ? 31.095 0.098 -16.532 1.00 89.00 477 ASN A N 1
ATOM 3698 C CA . ASN A 1 477 ? 31.835 -1.111 -16.912 1.00 89.00 477 ASN A CA 1
ATOM 3699 C C . ASN A 1 477 ? 32.506 -1.829 -15.723 1.00 89.00 477 ASN A C 1
ATOM 3701 O O . ASN A 1 477 ? 33.285 -2.761 -15.931 1.00 89.00 477 ASN A O 1
ATOM 3705 N N . ASP A 1 478 ? 32.269 -1.387 -14.485 1.00 91.25 478 ASP A N 1
ATOM 3706 C CA . ASP A 1 478 ? 32.747 -2.114 -13.317 1.00 91.25 478 ASP A CA 1
ATOM 3707 C C . ASP A 1 478 ? 31.912 -3.394 -13.108 1.00 91.25 478 ASP A C 1
ATOM 3709 O O . ASP A 1 478 ? 30.746 -3.443 -13.503 1.00 91.25 478 ASP A O 1
ATOM 3713 N N . PRO A 1 479 ? 32.466 -4.439 -12.467 1.00 88.25 479 PRO A N 1
ATOM 3714 C CA . PRO A 1 479 ? 31.778 -5.724 -12.328 1.00 88.25 479 PRO A CA 1
ATOM 3715 C C . PRO A 1 479 ? 30.428 -5.666 -11.600 1.00 88.25 479 PRO A C 1
ATOM 3717 O O . PRO A 1 479 ? 29.670 -6.630 -11.669 1.00 88.25 479 PRO A O 1
ATOM 3720 N N . THR A 1 480 ? 30.141 -4.587 -10.864 1.00 89.81 480 THR A N 1
ATOM 3721 C CA . THR A 1 480 ? 28.906 -4.448 -10.089 1.00 89.81 480 THR A CA 1
ATOM 3722 C C . THR A 1 480 ? 27.782 -3.768 -10.857 1.00 89.81 480 THR A C 1
ATOM 3724 O O . THR A 1 480 ? 26.624 -4.008 -10.519 1.00 89.81 480 THR A O 1
ATOM 3727 N N . MET A 1 481 ? 28.097 -2.948 -11.871 1.00 93.62 481 MET A N 1
ATOM 3728 C CA . MET A 1 481 ? 27.116 -2.194 -12.672 1.00 93.62 481 MET A CA 1
ATOM 3729 C C . MET A 1 481 ? 26.103 -1.420 -11.811 1.00 93.62 481 MET A C 1
ATOM 3731 O O . MET A 1 481 ? 24.936 -1.271 -12.163 1.00 93.62 481 MET A O 1
ATOM 3735 N N . ARG A 1 482 ? 26.530 -0.945 -10.635 1.00 93.56 482 ARG A N 1
ATOM 3736 C CA . ARG A 1 482 ? 25.641 -0.322 -9.641 1.00 93.56 482 ARG A CA 1
ATOM 3737 C C . ARG A 1 482 ? 25.278 1.123 -9.953 1.00 93.56 482 ARG A C 1
ATOM 3739 O O . ARG A 1 482 ? 24.468 1.710 -9.238 1.00 93.56 482 ARG A O 1
ATOM 3746 N N . ASN A 1 483 ? 25.894 1.722 -10.962 1.00 96.75 483 ASN A N 1
ATOM 3747 C CA . ASN A 1 483 ? 25.684 3.114 -11.328 1.00 96.75 483 ASN A CA 1
ATOM 3748 C C . ASN A 1 483 ? 25.561 3.228 -12.846 1.00 96.75 483 ASN A C 1
ATOM 3750 O O . ASN A 1 483 ? 26.295 2.574 -13.585 1.00 96.75 483 ASN A O 1
ATOM 3754 N N . SER A 1 484 ? 24.643 4.061 -13.319 1.00 97.75 484 SER A N 1
ATOM 3755 C CA . SER A 1 484 ? 24.549 4.393 -14.736 1.00 97.75 484 SER A CA 1
ATOM 3756 C C . SER A 1 484 ? 25.712 5.273 -15.198 1.00 97.75 484 SER A C 1
ATOM 3758 O O . SER A 1 484 ? 26.219 6.106 -14.442 1.00 97.75 484 SER A O 1
ATOM 3760 N N . ASN A 1 485 ? 26.077 5.133 -16.474 1.00 97.38 485 ASN A N 1
ATOM 3761 C CA . ASN A 1 485 ? 26.975 6.052 -17.178 1.00 97.38 485 ASN A CA 1
ATOM 3762 C C . ASN A 1 485 ? 26.309 7.416 -17.421 1.00 97.38 485 ASN A C 1
ATOM 3764 O O . ASN A 1 485 ? 26.987 8.440 -17.460 1.00 97.38 485 ASN A O 1
ATOM 3768 N N . LYS A 1 486 ? 24.979 7.430 -17.586 1.00 97.00 486 LYS A N 1
ATOM 3769 C CA . LYS A 1 486 ? 24.176 8.657 -17.645 1.00 97.00 486 LYS A CA 1
ATOM 3770 C C . LYS A 1 486 ? 24.101 9.300 -16.262 1.00 97.00 486 LYS A C 1
ATOM 3772 O O . LYS A 1 486 ? 23.947 8.589 -15.266 1.00 97.00 486 LYS A O 1
ATOM 3777 N N . SER A 1 487 ? 24.151 10.628 -16.214 1.00 95.62 487 SER A N 1
ATOM 3778 C CA . SER A 1 487 ? 23.992 11.417 -14.994 1.00 95.62 487 SER A CA 1
ATOM 3779 C C . SER A 1 487 ? 22.848 12.418 -15.111 1.00 95.62 487 SER A C 1
ATOM 3781 O O . SER A 1 487 ? 22.668 13.011 -16.175 1.00 95.62 487 SER A O 1
ATOM 3783 N N . VAL A 1 488 ? 22.156 12.648 -14.002 1.00 93.56 488 VAL A N 1
ATOM 3784 C CA . VAL A 1 488 ? 21.174 13.716 -13.792 1.00 93.56 488 VAL A CA 1
ATOM 3785 C C . VAL A 1 488 ? 21.669 14.523 -12.592 1.00 93.56 488 VAL A C 1
ATOM 3787 O O . VAL A 1 488 ? 22.043 13.943 -11.575 1.00 93.56 488 VAL A O 1
ATOM 3790 N N . ASP A 1 489 ? 21.796 15.840 -12.758 1.00 88.50 489 ASP A N 1
ATOM 3791 C CA . ASP A 1 489 ? 22.250 16.776 -11.715 1.00 88.50 489 ASP A CA 1
ATOM 3792 C C . ASP A 1 489 ? 23.549 16.366 -10.999 1.00 88.50 489 ASP A C 1
ATOM 3794 O O . ASP A 1 489 ? 23.718 16.498 -9.791 1.00 88.50 489 ASP A O 1
ATOM 3798 N N . GLY A 1 490 ? 24.507 15.843 -11.771 1.00 89.44 490 GLY A N 1
ATOM 3799 C CA . GLY A 1 490 ? 25.821 15.431 -11.265 1.00 89.44 490 GLY A CA 1
ATOM 3800 C C . GLY A 1 490 ? 25.851 14.066 -10.567 1.00 89.44 490 GLY A C 1
ATOM 3801 O O . GLY A 1 490 ? 26.938 13.589 -10.239 1.00 89.44 490 GLY A O 1
ATOM 3802 N N . THR A 1 491 ? 24.705 13.399 -10.416 1.00 90.31 491 THR A N 1
ATOM 3803 C CA . THR A 1 491 ? 24.582 12.046 -9.853 1.00 90.31 491 THR A CA 1
ATOM 3804 C C . THR A 1 491 ? 24.245 11.042 -10.953 1.00 90.31 491 THR A C 1
ATOM 3806 O O . THR A 1 491 ? 23.617 11.391 -11.949 1.00 90.31 491 THR A O 1
ATOM 3809 N N . SER A 1 492 ? 24.663 9.777 -10.827 1.00 95.44 492 SER A N 1
ATOM 3810 C CA . SER A 1 492 ? 24.221 8.724 -11.756 1.00 95.44 492 SER A CA 1
ATOM 3811 C C . SER A 1 492 ? 22.693 8.645 -11.795 1.00 95.44 492 SER A C 1
ATOM 3813 O O . SER A 1 492 ? 22.063 8.477 -10.754 1.00 95.44 492 SER A O 1
ATOM 3815 N N . ALA A 1 493 ? 22.128 8.727 -13.000 1.00 97.00 493 ALA A N 1
ATOM 3816 C CA . ALA A 1 493 ? 20.690 8.722 -13.262 1.00 97.00 493 ALA A CA 1
ATOM 3817 C C . ALA A 1 493 ? 19.975 7.503 -12.654 1.00 97.00 493 ALA A C 1
ATOM 3819 O O . ALA A 1 493 ? 18.886 7.627 -12.110 1.00 97.00 493 ALA A O 1
ATOM 3820 N N . VAL A 1 494 ? 20.611 6.328 -12.696 1.00 98.25 494 VAL A N 1
ATOM 3821 C CA . VAL A 1 494 ? 20.123 5.104 -12.051 1.00 98.25 494 VAL A CA 1
ATOM 3822 C C . VAL A 1 494 ? 21.210 4.539 -11.147 1.00 98.25 494 VAL A C 1
ATOM 3824 O O . VAL A 1 494 ? 22.354 4.326 -11.563 1.00 98.25 494 VAL A O 1
ATOM 3827 N N . ARG A 1 495 ? 20.839 4.264 -9.899 1.00 96.88 495 ARG A N 1
ATOM 3828 C CA . ARG A 1 495 ? 21.694 3.685 -8.865 1.00 96.88 495 ARG A CA 1
ATOM 3829 C C . ARG A 1 495 ? 21.056 2.407 -8.343 1.00 96.88 495 ARG A C 1
ATOM 3831 O O . ARG A 1 495 ? 19.879 2.388 -8.007 1.00 96.88 495 ARG A O 1
ATOM 3838 N N . ILE A 1 496 ? 21.852 1.350 -8.233 1.00 96.94 496 ILE A N 1
ATOM 3839 C CA . ILE A 1 496 ? 21.445 0.068 -7.655 1.00 96.94 496 ILE A CA 1
ATOM 3840 C C . ILE A 1 496 ? 22.253 -0.167 -6.384 1.00 96.94 496 ILE A C 1
ATOM 3842 O O . ILE A 1 496 ? 23.480 -0.009 -6.389 1.00 96.94 496 ILE A O 1
ATOM 3846 N N . ARG A 1 497 ? 21.589 -0.510 -5.280 1.00 93.88 497 ARG A N 1
ATOM 3847 C CA . ARG A 1 497 ? 22.233 -0.720 -3.976 1.00 93.88 497 ARG A CA 1
ATOM 3848 C C . ARG A 1 497 ? 21.721 -1.995 -3.292 1.00 93.88 497 ARG A C 1
ATOM 3850 O O . ARG A 1 497 ? 20.578 -2.381 -3.536 1.00 93.88 497 ARG A O 1
ATOM 3857 N N . PRO A 1 498 ? 22.567 -2.671 -2.492 1.00 91.56 498 PRO A N 1
ATOM 3858 C CA . PRO A 1 498 ? 22.100 -3.683 -1.553 1.00 91.56 498 PRO A CA 1
ATOM 3859 C C . PRO A 1 498 ? 21.342 -3.014 -0.393 1.00 91.56 498 PRO A C 1
ATOM 3861 O O . PRO A 1 498 ? 21.455 -1.794 -0.221 1.00 91.56 498 PRO A O 1
ATOM 3864 N N . HIS A 1 499 ? 20.596 -3.796 0.389 1.00 83.06 499 HIS A N 1
ATOM 3865 C CA . HIS A 1 499 ? 20.072 -3.326 1.677 1.00 83.06 499 HIS A CA 1
ATOM 3866 C C . HIS A 1 499 ? 21.185 -3.126 2.708 1.00 83.06 499 HIS A C 1
ATOM 3868 O O . HIS A 1 499 ? 22.181 -3.890 2.667 1.00 83.06 499 HIS A O 1
#

pLDDT: mean 85.83, std 11.51, range [40.25, 98.75]

Radius of gyration: 25.04 Å; chains: 1; bounding box: 72×49×76 Å

Secondary structure (DSSP, 8-state):
-BTTTTEEEEEEE-TT--EEEEEEEETT---HHHHHHHHTTTS-HHHHHHHHHHHHHHHHHHHTT---TT-HHHHHHHHHHHHHHHHS-EEESSS--GGGEEEHHHHHHHHHHS--HHHHHHHHHHTTTT-S---SSGGG-HHHHHHHHHHHTTHHHHTT-HHHHHHHHHS---TT-EETTEE--GGGGT-------HHHHHTT----SEEEEEEESSEEEPTTEEE-GGGGPPTT--EEEEEEESS-EEE-S-EEE--TT---EEEEEEESS-EEES-S-GGGTS-HHHIIIIIS-TT-HHHH-SS----SSPPPPEEEEE-SS-EEEEESS-EEEESEEEEESS-EEEEESSEEEEE--SS-TTSPP-TTTHHHH---EEEEE--TT---EEEEEESSEEEEEEEEE-TT--EEEEESSEEEEEEEEE-TT-EEEEE-SS--EEESGGG--TTSEEEEEEEEETTEE-SGGGB-SSTT--BBSSEETTEESEEEE--